Protein AF-0000000080384236 (afdb_homodimer)

pLDDT: mean 93.31, std 6.42, range [56.66, 98.75]

Nearest PDB structures (foldseek):
  3iey-assembly1_A  TM=5.654E-01  e=1.954E+00  Nanoarchaeum equitans
  7zxk-assembly2_C  TM=2.716E-01  e=2.053E+00  Homo sapiens
  7zg0-assembly1_A  TM=2.976E-01  e=4.755E+00  Mus musculus
  3ew3-assembly1_A  TM=1.781E-01  e=9.977E+00  Homo sapiens
  3iey-assembly1_A  TM=5.653E-01  e=2.493E+00  Nanoarchaeum equitans

Secondary structure (DSSP, 8-state):
--TTS-IIIIIIIIIIIHHHHHHHHHHS---SHHHHHHHHHHHHHHHHHHHHHHHHHHHHHHHHHHHHHHHHH-TTTTSTTTS--TT--TT-----HHHHHHHHHHHHHHHHHHHHHHHHHTS---SPPPHHHHHTT--HHHHHHTTSGGGBSTTSSBTTTHHHH--S--S-S-HHHHHHHHHHHHHHHHHHHHHHHTT--TT--TT--SHHHHHHHHHHHHHHHHHHHHHH-HHHHHHHHHTTHHHHHHHHSSHHHHHHHTT-SPEEEE-SHHHHHHHHHHHHHHT--EEEEEESSSEEEEEEEE-/--TTS-IIIIIIIIIIIHHHHHHHHHHS---SHHHHHHHHHHHHHHHHHHHHHHHHHHHHHHHHHHHHHHHHH-TTTTSTTTS--TT--TT-----HHHHHHHHHHHHHHHHHHHHHHHHHTS---SPPPHHHHHTT--HHHHHHTTSGGGBSTTSSBTTTHHHH--S--S-S-HHHHHHHHHHHHHHHHHHHHHHHTT--TT--TT--SHHHHHHHHHHHHHHHHHHHHHH-HHHHHHHHHTTHHHHHHHHSSHHHHHHHTT-SPEEEE-SHHHHHHHHHHHHHHT--EEEEEESSSEEEEEEEE-

Foldseek 3Di:
DCPVDDQPDPPPPPPVHPVQLVVLVQAEDDDDSQLSVLLLVLLLVLLVLCVVLLVLLLVLLLVLVQVLQCVPQNFPCLDPPNAAFDPDDPPDPDDDPLNVVLNVQLVVLQVVLQVVVCVVVVHRDPDGDGRVSSSVSGDLVNSLSVLDCRQDDPPGPPPVRLCSQFVADAPDPDRNVSSVVLSVLSVLSNVLNVCSVVSHRSQDDPPRRYLVSSLVSQVVSLVSSLVSCNRGDPVSNVVCVVVCSSVSSNQSSDPQVSCVSSVNADEAEDDDPVVVVVQLVVCVVVQYWHWYWYADVHIDIDIDGDD/DCPVDDQPDPPPPPPVHPVQLVVLPQAEDDDDSQLSVLLLVLLLLLLVLCVVLLVLLLVLLLVLVQVLQCVPQNFPCLDPPNAAFDPDDPPDPDDDPLNVVLNVQLVVLQVVLQVVVCVVVVHRDPDGDGRVSSSVSGDLVNSLSVLDCRQDDPPGPPPVRLCSQFVADAPDPDRNVSSVVLSVLSVLSNVLNVCSVVSHRSQDDPPRRYLVSSLVSQVVSLVSSLVSCNRGDVVSNVVCVVVCSSVSSNQSSDPQVSCVSSVNADEAEDDDPVVVVVQLVVCVVVQYKHWYWYADVHIDIDIDGDD

Organism: NCBI:txid216142

Structure (mmCIF, N/CA/C/O backbone):
data_AF-0000000080384236-model_v1
#
loop_
_entity.id
_entity.type
_entity.pdbx_description
1 polymer 'CAAX protease'
#
loop_
_atom_site.group_PDB
_atom_site.id
_atom_site.type_symbol
_atom_site.label_atom_id
_atom_site.label_alt_id
_atom_site.label_comp_id
_atom_site.label_asym_id
_atom_site.label_entity_id
_atom_site.label_seq_id
_atom_site.pdbx_PDB_ins_code
_atom_site.Cartn_x
_atom_site.Cartn_y
_atom_site.Cartn_z
_atom_site.occupancy
_atom_site.B_iso_or_equiv
_atom_site.auth_seq_id
_atom_site.auth_comp_id
_atom_site.auth_asym_id
_atom_site.auth_atom_id
_atom_site.pdbx_PDB_model_num
ATOM 1 N N . MET A 1 1 ? 20.719 11.891 11.875 1 56.66 1 MET A N 1
ATOM 2 C CA . MET A 1 1 ? 19.391 12.023 12.461 1 56.66 1 MET A CA 1
ATOM 3 C C . MET A 1 1 ? 18.812 13.414 12.219 1 56.66 1 MET A C 1
ATOM 5 O O . MET A 1 1 ? 19.531 14.414 12.367 1 56.66 1 MET A O 1
ATOM 9 N N . PRO A 1 2 ? 17.594 13.367 11.469 1 61.53 2 PRO A N 1
ATOM 10 C CA . PRO A 1 2 ? 17.203 14.773 11.281 1 61.53 2 PRO A CA 1
ATOM 11 C C . PRO A 1 2 ? 16.953 15.492 12.602 1 61.53 2 PRO A C 1
ATOM 13 O O . PRO A 1 2 ? 15.898 15.328 13.211 1 61.53 2 PRO A O 1
ATOM 16 N N . HIS A 1 3 ? 17.969 15.938 13.25 1 66.19 3 HIS A N 1
ATOM 17 C CA . HIS A 1 3 ? 17.859 16.641 14.523 1 66.19 3 HIS A CA 1
ATOM 18 C C . HIS A 1 3 ? 17.141 17.984 14.352 1 66.19 3 HIS A C 1
ATOM 20 O O . HIS A 1 3 ? 16.781 18.625 15.336 1 66.19 3 HIS A O 1
ATOM 26 N N . THR A 1 4 ? 16.812 18.188 13.18 1 70.25 4 THR A N 1
ATOM 27 C CA . THR A 1 4 ? 16.25 19.516 12.93 1 70.25 4 THR A CA 1
ATOM 28 C C . THR A 1 4 ? 14.727 19.438 12.844 1 70.25 4 THR A C 1
ATOM 30 O O . THR A 1 4 ? 14.062 20.469 12.664 1 70.25 4 THR A O 1
ATOM 33 N N . VAL A 1 5 ? 14.305 18.234 13.109 1 79.88 5 VAL A N 1
ATOM 34 C CA . VAL A 1 5 ? 12.852 18.078 13.078 1 79.88 5 VAL A CA 1
ATOM 35 C C . VAL A 1 5 ? 12.273 18.266 14.477 1 79.88 5 VAL A C 1
ATOM 37 O O . VAL A 1 5 ? 12.844 17.781 15.461 1 79.88 5 VAL A O 1
ATOM 40 N N . GLN A 1 6 ? 11.281 19.016 14.641 1 81.75 6 GLN A N 1
ATOM 41 C CA . GLN A 1 6 ? 10.586 19.156 15.914 1 81.75 6 GLN A CA 1
ATOM 42 C C . GLN A 1 6 ? 9.625 17.984 16.141 1 81.75 6 GLN A C 1
ATOM 44 O O . GLN A 1 6 ? 8.461 18.047 15.727 1 81.75 6 GLN A O 1
ATOM 49 N N . TYR A 1 7 ? 10.094 17.109 16.922 1 85.81 7 TYR A N 1
ATOM 50 C CA . TYR A 1 7 ? 9.352 15.867 17.094 1 85.81 7 TYR A CA 1
ATOM 51 C C . TYR A 1 7 ? 8.172 16.062 18.047 1 85.81 7 TYR A C 1
ATOM 53 O O . TYR A 1 7 ? 7.105 15.469 17.844 1 85.81 7 TYR A O 1
ATOM 61 N N . ARG A 1 8 ? 8.414 16.75 19.094 1 85.25 8 ARG A N 1
ATOM 62 C CA . ARG A 1 8 ? 7.375 17 20.094 1 85.25 8 ARG A CA 1
ATOM 63 C C . ARG A 1 8 ? 7.121 18.484 20.25 1 85.25 8 ARG A C 1
ATOM 65 O O . ARG A 1 8 ? 8.016 19.312 20.016 1 85.25 8 ARG A O 1
ATOM 72 N N . PRO A 1 9 ? 5.953 18.844 20.5 1 82.94 9 PRO A N 1
ATOM 73 C CA . PRO A 1 9 ? 4.801 17.984 20.797 1 82.94 9 PRO A CA 1
ATOM 74 C C . PRO A 1 9 ? 3.951 17.688 19.562 1 82.94 9 PRO A C 1
ATOM 76 O O . PRO A 1 9 ? 3.141 16.75 19.578 1 82.94 9 PRO A O 1
ATOM 79 N N . VAL A 1 10 ? 4.328 18.344 18.547 1 81.81 10 VAL A N 1
ATOM 80 C CA . VAL A 1 10 ? 3.332 18.375 17.484 1 81.81 10 VAL A CA 1
ATOM 81 C C . VAL A 1 10 ? 3.4 17.078 16.672 1 81.81 10 VAL A C 1
ATOM 83 O O . VAL A 1 10 ? 2.41 16.344 16.578 1 81.81 10 VAL A O 1
ATOM 86 N N . LEU A 1 11 ? 4.504 16.656 16.188 1 85.75 11 LEU A N 1
ATOM 87 C CA . LEU A 1 11 ? 4.625 15.555 15.25 1 85.75 11 LEU A CA 1
ATOM 88 C C . LEU A 1 11 ? 4.211 14.242 15.906 1 85.75 11 LEU A C 1
ATOM 90 O O . LEU A 1 11 ? 3.338 13.531 15.398 1 85.75 11 LEU A O 1
ATOM 94 N N . ILE A 1 12 ? 4.723 13.984 17.062 1 86.81 12 ILE A N 1
ATOM 95 C CA . ILE A 1 12 ? 4.516 12.695 17.703 1 86.81 12 ILE A CA 1
ATOM 96 C C . ILE A 1 12 ? 3.172 12.688 18.422 1 86.81 12 ILE A C 1
ATOM 98 O O . ILE A 1 12 ? 2.334 11.812 18.188 1 86.81 12 ILE A O 1
ATOM 102 N N . ASP A 1 13 ? 2.861 13.68 19.141 1 84.75 13 ASP A N 1
ATOM 103 C CA . ASP A 1 13 ? 1.712 13.664 20.047 1 84.75 13 ASP A CA 1
ATOM 104 C C . ASP A 1 13 ? 0.421 13.984 19.297 1 84.75 13 ASP A C 1
ATOM 106 O O . ASP A 1 13 ? -0.603 13.328 19.5 1 84.75 13 ASP A O 1
ATOM 110 N N . ASP A 1 14 ? 0.526 14.852 18.375 1 83.62 14 ASP A N 1
ATOM 111 C CA . ASP A 1 14 ? -0.709 15.289 17.734 1 83.62 14 ASP A CA 1
ATOM 112 C C . ASP A 1 14 ? -0.916 14.57 16.406 1 83.62 14 ASP A C 1
ATOM 114 O O . ASP A 1 14 ? -2.041 14.203 16.062 1 83.62 14 ASP A O 1
ATOM 118 N N . LEU A 1 15 ? 0.179 14.305 15.688 1 85.44 15 LEU A N 1
ATOM 119 C CA . LEU A 1 15 ? -0.014 13.961 14.289 1 85.44 15 LEU A CA 1
ATOM 120 C C . LEU A 1 15 ? 0.195 12.461 14.062 1 85.44 15 LEU A C 1
ATOM 122 O O . LEU A 1 15 ? -0.296 11.906 13.078 1 85.44 15 LEU A O 1
ATOM 126 N N . ILE A 1 16 ? 0.976 11.766 14.789 1 84.38 16 ILE A N 1
ATOM 127 C CA . ILE A 1 16 ? 1.087 10.312 14.727 1 84.38 16 ILE A CA 1
ATOM 128 C C . ILE A 1 16 ? 0.145 9.68 15.742 1 84.38 16 ILE A C 1
ATOM 130 O O . ILE A 1 16 ? -0.536 8.695 15.438 1 84.38 16 ILE A O 1
ATOM 134 N N . SER A 1 17 ? -0.177 10.172 16.859 1 79.31 17 SER A N 1
ATOM 135 C CA . SER A 1 17 ? -0.991 9.82 18.016 1 79.31 17 SER A CA 1
ATOM 136 C C . SER A 1 17 ? -0.173 9.07 19.062 1 79.31 17 SER A C 1
ATOM 138 O O . SER A 1 17 ? 0.648 8.219 18.719 1 79.31 17 SER A O 1
ATOM 140 N N . THR A 1 18 ? -0.46 9.344 20.25 1 76.31 18 THR A N 1
ATOM 141 C CA . THR A 1 18 ? 0.213 8.766 21.406 1 76.31 18 THR A CA 1
ATOM 142 C C . THR A 1 18 ? -0.1 7.273 21.531 1 76.31 18 THR A C 1
ATOM 144 O O . THR A 1 18 ? 0.78 6.473 21.844 1 76.31 18 THR A O 1
ATOM 147 N N . HIS A 1 19 ? -1.249 7.004 21.141 1 76.19 19 HIS A N 1
ATOM 148 C CA . HIS A 1 19 ? -1.656 5.609 21.266 1 76.19 19 HIS A CA 1
ATOM 149 C C . HIS A 1 19 ? -0.92 4.73 20.266 1 76.19 19 HIS A C 1
ATOM 151 O O . HIS A 1 19 ? -0.449 3.645 20.609 1 76.19 19 HIS A O 1
ATOM 157 N N . ARG A 1 20 ? -0.758 5.23 19.125 1 78.25 20 ARG A N 1
ATOM 158 C CA . ARG A 1 20 ? -0.093 4.469 18.078 1 78.25 20 ARG A CA 1
ATOM 159 C C . ARG A 1 20 ? 1.403 4.348 18.344 1 78.25 20 ARG A C 1
ATOM 161 O O . ARG A 1 20 ? 1.974 3.26 18.234 1 78.25 20 ARG A O 1
ATOM 168 N N . ILE A 1 21 ? 1.968 5.41 18.797 1 86.38 21 ILE A N 1
ATOM 169 C CA . ILE A 1 21 ? 3.42 5.449 18.938 1 86.38 21 ILE A CA 1
ATOM 170 C C . ILE A 1 21 ? 3.828 4.746 20.234 1 86.38 21 ILE A C 1
ATOM 172 O O . ILE A 1 21 ? 4.965 4.281 20.359 1 86.38 21 ILE A O 1
ATOM 176 N N . ALA A 1 22 ? 2.885 4.555 21.188 1 86.06 22 ALA A N 1
ATOM 177 C CA . ALA A 1 22 ? 3.174 3.924 22.469 1 86.06 22 ALA A CA 1
ATOM 178 C C . ALA A 1 22 ? 3.549 2.455 22.297 1 86.06 22 ALA A C 1
ATOM 180 O O . ALA A 1 22 ? 4.422 1.938 23 1 86.06 22 ALA A O 1
ATOM 181 N N . SER A 1 23 ? 2.926 1.837 21.344 1 87.94 23 SER A N 1
ATOM 182 C CA . SER A 1 23 ? 3.234 0.43 21.109 1 87.94 23 SER A CA 1
ATOM 183 C C . SER A 1 23 ? 4.66 0.254 20.594 1 87.94 23 SER A C 1
ATOM 185 O O . SER A 1 23 ? 5.32 -0.738 20.922 1 87.94 23 SER A O 1
ATOM 187 N N . TYR A 1 24 ? 5.195 1.195 19.859 1 93.44 24 TYR A N 1
ATOM 188 C CA . TYR A 1 24 ? 6.574 1.139 19.391 1 93.44 24 TYR A CA 1
ATOM 189 C C . TYR A 1 24 ? 7.559 1.25 20.547 1 93.44 24 TYR A C 1
ATOM 191 O O . TYR A 1 24 ? 8.555 0.525 20.594 1 93.44 24 TYR A O 1
ATOM 199 N N . ASN A 1 25 ? 7.18 2.082 21.469 1 90.25 25 ASN A N 1
ATOM 200 C CA . ASN A 1 25 ? 8.039 2.289 22.641 1 90.25 25 ASN A CA 1
ATOM 201 C C . ASN A 1 25 ? 8.172 1.018 23.469 1 90.25 25 ASN A C 1
ATOM 203 O O . ASN A 1 25 ? 9.219 0.77 24.062 1 90.25 25 ASN A O 1
ATOM 207 N N . ARG A 1 26 ? 7.188 0.237 23.469 1 90.75 26 ARG A N 1
ATOM 208 C CA . ARG A 1 26 ? 7.16 -0.966 24.297 1 90.75 26 ARG A CA 1
ATOM 209 C C . ARG A 1 26 ? 7.938 -2.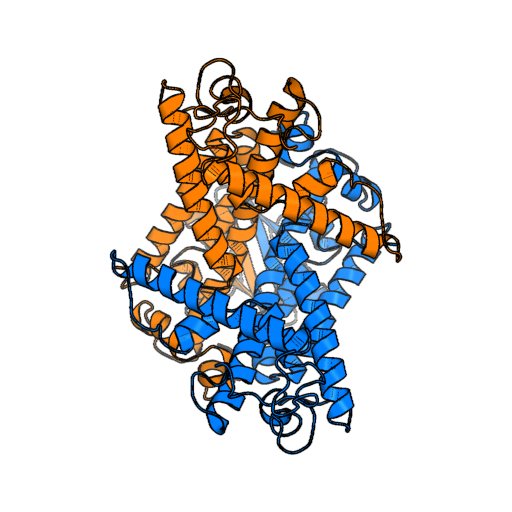1 23.641 1 90.75 26 ARG A C 1
ATOM 211 O O . ARG A 1 26 ? 8.523 -2.939 24.328 1 90.75 26 ARG A O 1
ATOM 218 N N . VAL A 1 27 ? 8.039 -2.125 22.375 1 94.38 27 VAL A N 1
ATOM 219 C CA . VAL A 1 27 ? 8.539 -3.293 21.656 1 94.38 27 VAL A CA 1
ATOM 220 C C . VAL A 1 27 ? 9.945 -3.006 21.125 1 94.38 27 VAL A C 1
ATOM 222 O O . VAL A 1 27 ? 10.781 -3.908 21.047 1 94.38 27 VAL A O 1
ATOM 225 N N . PHE A 1 28 ? 10.195 -1.742 20.766 1 94.81 28 PHE A N 1
ATOM 226 C CA . PHE A 1 28 ? 11.461 -1.395 20.141 1 94.81 28 PHE A CA 1
ATOM 227 C C . PHE A 1 28 ? 12.406 -0.731 21.125 1 94.81 28 PHE A C 1
ATOM 229 O O . PHE A 1 28 ? 11.961 0.005 22.016 1 94.81 28 PHE A O 1
ATOM 236 N N . SER A 1 29 ? 13.641 -1.039 21.094 1 91.75 29 SER A N 1
ATOM 237 C CA . SER A 1 29 ? 14.641 -0.386 21.922 1 91.75 29 SER A CA 1
ATOM 238 C C . SER A 1 29 ? 14.867 1.06 21.484 1 91.75 29 SER A C 1
ATOM 240 O O . SER A 1 29 ? 15.609 1.323 20.531 1 91.75 29 SER A O 1
ATOM 242 N N . ILE A 1 30 ? 14.25 1.96 22.234 1 93.25 30 ILE A N 1
ATOM 243 C CA . ILE A 1 30 ? 14.227 3.363 21.828 1 93.25 30 ILE A CA 1
ATOM 244 C C . ILE A 1 30 ? 14.961 4.207 22.875 1 93.25 30 ILE A C 1
ATOM 246 O O . ILE A 1 30 ? 14.742 4.043 24.078 1 93.25 30 ILE A O 1
ATOM 250 N N . SER A 1 31 ? 15.781 5.094 22.375 1 92.19 31 SER A N 1
ATOM 251 C CA . SER A 1 31 ? 16.516 5.941 23.312 1 92.19 31 SER A CA 1
ATOM 252 C C . SER A 1 31 ? 16.219 7.418 23.078 1 92.19 31 SER A C 1
ATOM 254 O O . SER A 1 31 ? 16.703 8.281 23.812 1 92.19 31 SER A O 1
ATOM 256 N N . SER A 1 32 ? 15.523 7.754 22.047 1 92.69 32 SER A N 1
ATOM 257 C CA . SER A 1 32 ? 15.211 9.141 21.719 1 92.69 32 SER A CA 1
ATOM 258 C C . SER A 1 32 ? 13.953 9.234 20.859 1 92.69 32 SER A C 1
ATOM 260 O O . SER A 1 32 ? 13.484 8.227 20.328 1 92.69 32 SER A O 1
ATOM 262 N N . ASP A 1 33 ? 13.438 10.43 20.75 1 90.31 33 ASP A N 1
ATOM 263 C CA . ASP A 1 33 ? 12.266 10.656 19.906 1 90.31 33 ASP A CA 1
ATOM 264 C C . ASP A 1 33 ? 12.578 10.391 18.438 1 90.31 33 ASP A C 1
ATOM 266 O O . ASP A 1 33 ? 11.727 9.906 17.688 1 90.31 33 ASP A O 1
ATOM 270 N N . SER A 1 34 ? 13.773 10.719 18.047 1 91.88 34 SER A N 1
ATOM 271 C CA . SER A 1 34 ? 14.188 10.453 16.672 1 91.88 34 SER A CA 1
ATOM 272 C C . SER A 1 34 ? 14.18 8.961 16.375 1 91.88 34 SER A C 1
ATOM 274 O O . SER A 1 34 ? 13.734 8.539 15.297 1 91.88 34 SER A O 1
ATOM 276 N N . GLU A 1 35 ? 14.602 8.164 17.328 1 94.44 35 GLU A N 1
ATOM 277 C CA . GLU A 1 35 ? 14.578 6.715 17.156 1 94.44 35 GLU A CA 1
ATOM 278 C C . GLU A 1 35 ? 13.148 6.18 17.141 1 94.44 35 GLU A C 1
ATOM 280 O O . GLU A 1 35 ? 12.836 5.258 16.391 1 94.44 35 GLU A O 1
ATOM 285 N N . LEU A 1 36 ? 12.383 6.793 18 1 94 36 LEU A N 1
ATOM 286 C CA . LEU A 1 36 ? 10.984 6.391 18.062 1 94 36 LEU A CA 1
ATOM 287 C C . LEU A 1 36 ? 10.297 6.629 16.719 1 94 36 LEU A C 1
ATOM 289 O O . LEU A 1 36 ? 9.633 5.73 16.188 1 94 36 LEU A O 1
ATOM 293 N N . VAL A 1 37 ? 10.477 7.797 16.172 1 93.25 37 VAL A N 1
ATOM 294 C CA . VAL A 1 37 ? 9.906 8.125 14.875 1 93.25 37 VAL A CA 1
ATOM 295 C C . VAL A 1 37 ? 10.547 7.254 13.797 1 93.25 37 VAL A C 1
ATOM 297 O O . VAL A 1 37 ? 9.883 6.836 12.852 1 93.25 37 VAL A O 1
ATOM 300 N N . GLY A 1 38 ? 11.828 6.938 13.969 1 94.88 38 GLY A N 1
ATOM 301 C CA . GLY A 1 38 ? 12.5 6.023 13.062 1 94.88 38 GLY A CA 1
ATOM 302 C C . GLY A 1 38 ? 11.844 4.652 13.008 1 94.88 38 GLY A C 1
ATOM 303 O O . GLY A 1 38 ? 11.641 4.105 11.922 1 94.88 38 GLY A O 1
ATOM 304 N N . ALA A 1 39 ? 11.547 4.133 14.18 1 96 39 ALA A N 1
ATOM 305 C CA . ALA A 1 39 ? 10.859 2.844 14.242 1 96 39 ALA A CA 1
ATOM 306 C C . ALA A 1 39 ? 9.492 2.912 13.562 1 96 39 ALA A C 1
ATOM 308 O O . ALA A 1 39 ? 9.094 1.978 12.859 1 96 39 ALA A O 1
ATOM 309 N N . TYR A 1 40 ? 8.859 3.996 13.781 1 95.19 40 TYR A N 1
ATOM 310 C CA . TYR A 1 40 ? 7.566 4.242 13.148 1 95.19 40 TYR A CA 1
ATOM 311 C C . TYR A 1 40 ? 7.703 4.285 11.633 1 95.19 40 TYR A C 1
ATOM 313 O O . TYR A 1 40 ? 6.895 3.695 10.914 1 95.19 40 TYR A O 1
ATOM 321 N N . LEU A 1 41 ? 8.711 4.938 11.133 1 95.44 41 LEU A N 1
ATOM 322 C CA . LEU A 1 41 ? 8.969 5.039 9.703 1 95.44 41 LEU A CA 1
ATOM 323 C C . LEU A 1 41 ? 9.398 3.693 9.133 1 95.44 41 LEU A C 1
ATOM 325 O O . LEU A 1 41 ? 9.086 3.371 7.984 1 95.44 41 LEU A O 1
ATOM 329 N N . TRP A 1 42 ? 10.07 2.932 9.945 1 97.25 42 TRP A N 1
ATOM 330 C CA . TRP A 1 42 ? 10.422 1.581 9.523 1 97.25 42 TRP A CA 1
ATOM 331 C C . TRP A 1 42 ? 9.172 0.762 9.219 1 97.25 42 TRP A C 1
ATOM 333 O O . TRP A 1 42 ? 9.125 0.037 8.219 1 97.25 42 TRP A O 1
ATOM 343 N N . ASN A 1 43 ? 8.203 0.875 10.07 1 97.31 43 ASN A N 1
ATOM 344 C CA . ASN A 1 43 ? 6.961 0.167 9.789 1 97.31 43 ASN A CA 1
ATOM 345 C C . ASN A 1 43 ? 6.367 0.584 8.445 1 97.31 43 ASN A C 1
ATOM 347 O O . ASN A 1 43 ? 5.891 -0.259 7.688 1 97.31 43 ASN A O 1
ATOM 351 N N . SER A 1 44 ? 6.383 1.855 8.227 1 96.81 44 SER A N 1
ATOM 352 C CA . SER A 1 44 ? 5.898 2.354 6.945 1 96.81 44 SER A CA 1
ATOM 353 C C . SER A 1 44 ? 6.688 1.753 5.789 1 96.81 44 SER A C 1
ATOM 355 O O . SER A 1 44 ? 6.113 1.381 4.766 1 96.81 44 SER A O 1
ATOM 357 N N . HIS A 1 45 ? 7.965 1.663 5.949 1 97.62 45 HIS A N 1
ATOM 358 C CA . HIS A 1 45 ? 8.852 1.062 4.961 1 97.62 45 HIS A CA 1
ATOM 359 C C . HIS A 1 45 ? 8.523 -0.413 4.75 1 97.62 45 HIS A C 1
ATOM 361 O O . HIS A 1 45 ? 8.484 -0.887 3.611 1 97.62 45 HIS A O 1
ATOM 367 N N . VAL A 1 46 ? 8.297 -1.062 5.801 1 98.5 46 VAL A N 1
ATOM 368 C CA . VAL A 1 46 ? 7.934 -2.475 5.758 1 98.5 46 VAL A CA 1
ATOM 369 C C . VAL A 1 46 ? 6.629 -2.65 4.984 1 98.5 46 VAL A C 1
ATOM 371 O O . VAL A 1 46 ? 6.539 -3.498 4.094 1 98.5 46 VAL A O 1
ATOM 374 N N . CYS A 1 47 ? 5.664 -1.852 5.316 1 98.44 47 CYS A N 1
ATOM 375 C CA . CYS A 1 47 ? 4.375 -1.93 4.641 1 98.44 47 CYS A CA 1
ATOM 376 C C . CYS A 1 47 ? 4.527 -1.707 3.141 1 98.44 47 CYS A C 1
ATOM 378 O O . CYS A 1 47 ? 3.961 -2.451 2.338 1 98.44 47 CYS A O 1
ATOM 380 N N . ALA A 1 48 ? 5.32 -0.764 2.811 1 98.06 48 ALA A N 1
ATOM 381 C CA . ALA A 1 48 ? 5.59 -0.486 1.401 1 98.06 48 ALA A CA 1
ATOM 382 C C . ALA A 1 48 ? 6.27 -1.673 0.728 1 98.06 48 ALA A C 1
ATOM 384 O O . ALA A 1 48 ? 5.922 -2.039 -0.397 1 98.06 48 ALA A O 1
ATOM 385 N N . ALA A 1 49 ? 7.203 -2.273 1.396 1 98.06 49 ALA A N 1
ATOM 386 C CA . ALA A 1 49 ? 7.984 -3.373 0.834 1 98.06 49 ALA A CA 1
ATOM 387 C C . ALA A 1 49 ? 7.117 -4.613 0.637 1 98.06 49 ALA A C 1
ATOM 389 O O . ALA A 1 49 ? 7.434 -5.473 -0.192 1 98.06 49 ALA A O 1
ATOM 390 N N . LEU A 1 50 ? 6.086 -4.73 1.388 1 98.5 50 LEU A N 1
ATOM 391 C CA . LEU A 1 50 ? 5.215 -5.898 1.318 1 98.5 50 LEU A CA 1
ATOM 392 C C . LEU A 1 50 ? 4.121 -5.703 0.274 1 98.5 50 LEU A C 1
ATOM 394 O O . LEU A 1 50 ? 3.477 -6.664 -0.148 1 98.5 50 LEU A O 1
ATOM 398 N N . TYR A 1 51 ? 3.961 -4.48 -0.204 1 97.81 51 TYR A N 1
ATOM 399 C CA . TYR A 1 51 ? 2.898 -4.102 -1.13 1 97.81 51 TYR A CA 1
ATOM 400 C C . TYR A 1 51 ? 2.965 -4.938 -2.404 1 97.81 51 TYR A C 1
ATOM 402 O O . TYR A 1 51 ? 1.963 -5.52 -2.824 1 97.81 51 TYR A O 1
ATOM 410 N N . PRO A 1 52 ? 4.145 -5.133 -3 1 97.44 52 PRO A N 1
ATOM 411 C CA . PRO A 1 52 ? 4.199 -5.895 -4.246 1 97.44 52 PRO A CA 1
ATOM 412 C C . PRO A 1 52 ? 3.76 -7.348 -4.066 1 97.44 52 PRO A C 1
ATOM 414 O O . PRO A 1 52 ? 3.09 -7.906 -4.938 1 97.44 52 PRO A O 1
ATOM 417 N N . LEU A 1 53 ? 4.109 -7.926 -2.943 1 98.06 53 LEU A N 1
ATOM 418 C CA . LEU A 1 53 ? 3.742 -9.312 -2.695 1 98.06 53 LEU A CA 1
ATOM 419 C C . LEU A 1 53 ? 2.238 -9.453 -2.488 1 98.06 53 LEU A C 1
ATOM 421 O O . LEU A 1 53 ? 1.615 -10.375 -3.02 1 98.06 53 LEU A O 1
ATOM 425 N N . LEU A 1 54 ? 1.741 -8.539 -1.743 1 98.19 54 LEU A N 1
ATOM 426 C CA . LEU A 1 54 ? 0.309 -8.57 -1.468 1 98.19 54 LEU A CA 1
ATOM 427 C C . LEU A 1 54 ? -0.495 -8.336 -2.742 1 98.19 54 LEU A C 1
ATOM 429 O O . LEU A 1 54 ? -1.472 -9.039 -3.004 1 98.19 54 LEU A O 1
ATOM 433 N N . GLY A 1 55 ? -0.064 -7.363 -3.531 1 96.69 55 GLY A N 1
ATOM 434 C CA . GLY A 1 55 ? -0.722 -7.098 -4.801 1 96.69 55 GLY A CA 1
ATOM 435 C C . GLY A 1 55 ? -0.649 -8.266 -5.766 1 96.69 55 GLY A C 1
ATOM 436 O O . GLY A 1 55 ? -1.652 -8.633 -6.379 1 96.69 55 GLY A O 1
ATOM 437 N N . ALA A 1 56 ? 0.513 -8.844 -5.863 1 96.31 56 ALA A N 1
ATOM 438 C CA . ALA A 1 56 ? 0.689 -10.008 -6.73 1 96.31 56 ALA A CA 1
ATOM 439 C C . ALA A 1 56 ? -0.225 -11.148 -6.309 1 96.31 56 ALA A C 1
ATOM 441 O O . ALA A 1 56 ? -0.828 -11.82 -7.152 1 96.31 56 ALA A O 1
ATOM 442 N N . THR A 1 57 ? -0.319 -11.336 -5.02 1 97.56 57 THR A N 1
ATOM 443 C CA . THR A 1 57 ? -1.114 -12.445 -4.5 1 97.56 57 THR A CA 1
ATOM 444 C C . THR A 1 57 ? -2.594 -12.234 -4.805 1 97.56 57 THR A C 1
ATOM 446 O O . THR A 1 57 ? -3.266 -13.148 -5.297 1 97.56 57 THR A O 1
ATOM 449 N N . GLU A 1 58 ? -3.041 -11.039 -4.535 1 96.88 58 GLU A N 1
ATOM 450 C CA . GLU A 1 58 ? -4.453 -10.734 -4.754 1 96.88 58 GLU A CA 1
ATOM 451 C C . GLU A 1 58 ? -4.816 -10.844 -6.23 1 96.88 58 GLU A C 1
ATOM 453 O O . GLU A 1 58 ? -5.793 -11.508 -6.586 1 96.88 58 GLU A O 1
ATOM 458 N N . ILE A 1 59 ? -4.043 -10.305 -7.082 1 96.06 59 ILE A N 1
ATOM 459 C CA . ILE A 1 59 ? -4.309 -10.266 -8.516 1 96.06 59 ILE A CA 1
ATOM 460 C C . ILE A 1 59 ? -4.215 -11.672 -9.094 1 96.06 59 ILE A C 1
ATOM 462 O O . ILE A 1 59 ? -5.062 -12.086 -9.891 1 96.06 59 ILE A O 1
ATOM 466 N N . THR A 1 60 ? -3.189 -12.398 -8.672 1 96.5 60 THR A N 1
ATOM 467 C CA . THR A 1 60 ? -2.982 -13.742 -9.188 1 96.5 60 THR A CA 1
ATOM 468 C C . THR A 1 60 ? -4.141 -14.656 -8.789 1 96.5 60 THR A C 1
ATOM 470 O O . THR A 1 60 ? -4.656 -15.406 -9.617 1 96.5 60 THR A O 1
ATOM 473 N N . LEU A 1 61 ? -4.555 -14.562 -7.52 1 97.81 61 LEU A N 1
ATOM 474 C CA . LEU A 1 61 ? -5.668 -15.383 -7.055 1 97.81 61 LEU A CA 1
ATOM 475 C C . LEU A 1 61 ? -6.945 -15.047 -7.809 1 97.81 61 LEU A C 1
ATOM 477 O O . LEU A 1 61 ? -7.625 -15.938 -8.32 1 97.81 61 LEU A O 1
ATOM 481 N N . ARG A 1 62 ? -7.207 -13.758 -7.883 1 96.88 62 ARG A N 1
ATOM 482 C CA . ARG A 1 62 ? -8.406 -13.266 -8.562 1 96.88 62 ARG A CA 1
ATOM 483 C C . ARG A 1 62 ? -8.461 -13.773 -10 1 96.88 62 ARG A C 1
ATOM 485 O O . ARG A 1 62 ? -9.461 -14.359 -10.414 1 96.88 62 ARG A O 1
ATOM 492 N N . ASN A 1 63 ? -7.391 -13.633 -10.719 1 95.81 63 ASN A N 1
ATOM 493 C CA . ASN A 1 63 ? -7.387 -13.953 -12.141 1 95.81 63 ASN A CA 1
ATOM 494 C C . ASN A 1 63 ? -7.359 -15.461 -12.367 1 95.81 63 ASN A C 1
ATOM 496 O O . ASN A 1 63 ? -7.953 -15.961 -13.328 1 95.81 63 ASN A O 1
ATOM 500 N N . ALA A 1 64 ? -6.633 -16.172 -11.5 1 97 64 ALA A N 1
ATOM 501 C CA . ALA A 1 64 ? -6.613 -17.625 -11.625 1 97 64 ALA A CA 1
ATOM 502 C C . ALA A 1 64 ? -8.016 -18.203 -11.492 1 97 64 ALA A C 1
ATOM 504 O O . ALA A 1 64 ? -8.422 -19.062 -12.281 1 97 64 ALA A O 1
ATOM 505 N N . ILE A 1 65 ? -8.781 -17.719 -10.516 1 97.81 65 ILE A N 1
ATOM 506 C CA . ILE A 1 65 ? -10.133 -18.219 -10.281 1 97.81 65 ILE A CA 1
ATOM 507 C C . ILE A 1 65 ? -11.055 -17.766 -11.414 1 97.81 65 ILE A C 1
ATOM 509 O O . ILE A 1 65 ? -11.82 -18.562 -11.953 1 97.81 65 ILE A O 1
ATOM 513 N N . ASP A 1 66 ? -10.93 -16.531 -11.797 1 96.88 66 ASP A N 1
ATOM 514 C CA . ASP A 1 66 ? -11.789 -15.984 -12.844 1 96.88 66 ASP A CA 1
ATOM 515 C C . ASP A 1 66 ? -11.57 -16.719 -14.164 1 96.88 66 ASP A C 1
ATOM 517 O O . ASP A 1 66 ? -12.523 -17.047 -14.867 1 96.88 66 ASP A O 1
ATOM 521 N N . VAL A 1 67 ? -10.328 -16.938 -14.531 1 95.44 67 VAL A N 1
ATOM 522 C 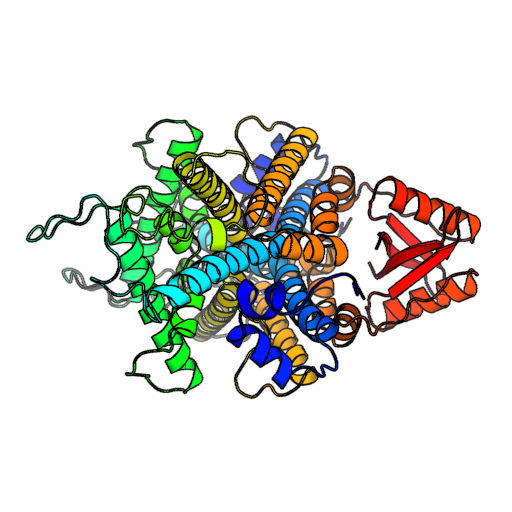CA . VAL A 1 67 ? -10 -17.625 -15.773 1 95.44 67 VAL A CA 1
ATOM 523 C C . VAL A 1 67 ? -10.594 -19.031 -15.766 1 95.44 67 VAL A C 1
ATOM 525 O O . VAL A 1 67 ? -11.242 -19.438 -16.719 1 95.44 67 VAL A O 1
ATOM 528 N N . ALA A 1 68 ? -10.398 -19.75 -14.68 1 97.06 68 ALA A N 1
ATOM 529 C CA . ALA A 1 68 ? -10.883 -21.125 -14.57 1 97.06 68 ALA A CA 1
ATOM 530 C C . ALA A 1 68 ? -12.398 -21.188 -14.672 1 97.06 68 ALA A C 1
ATOM 532 O O . ALA A 1 68 ? -12.953 -22.016 -15.398 1 97.06 68 ALA A O 1
ATOM 533 N N . LEU A 1 69 ? -13.078 -20.297 -13.992 1 97.62 69 LEU A N 1
ATOM 534 C CA . LEU A 1 69 ? -14.539 -20.344 -13.953 1 97.62 69 LEU A CA 1
ATOM 535 C C . LEU A 1 69 ? -15.133 -19.812 -15.242 1 97.62 69 LEU A C 1
ATOM 537 O O . LEU A 1 69 ? -16.172 -20.281 -15.703 1 97.62 69 LEU A O 1
ATOM 541 N N . THR A 1 70 ? -14.477 -18.812 -15.82 1 96.56 70 THR A N 1
ATOM 542 C CA . THR A 1 70 ? -14.938 -18.281 -17.109 1 96.56 70 THR A CA 1
ATOM 543 C C . THR A 1 70 ? -14.852 -19.359 -18.188 1 96.56 70 THR A C 1
ATOM 545 O O . THR A 1 70 ? -15.734 -19.453 -19.047 1 96.56 70 THR A O 1
ATOM 548 N N . ALA A 1 71 ? -13.844 -20.125 -18.203 1 95.94 71 ALA A N 1
ATOM 549 C CA . ALA A 1 71 ? -13.648 -21.172 -19.203 1 95.94 71 ALA A CA 1
ATOM 550 C C . ALA A 1 71 ? -14.773 -22.203 -19.141 1 95.94 71 ALA A C 1
ATOM 552 O O . ALA A 1 71 ? -15.156 -22.781 -20.172 1 95.94 71 ALA A O 1
ATOM 553 N N . ASP A 1 72 ? -15.297 -22.406 -18.047 1 96.25 72 ASP A N 1
ATOM 554 C CA . ASP A 1 72 ? -16.297 -23.453 -17.844 1 96.25 72 ASP A CA 1
ATOM 555 C C . ASP A 1 72 ? -17.703 -22.875 -17.844 1 96.25 72 ASP A C 1
ATOM 557 O O . ASP A 1 72 ? -18.609 -23.422 -18.484 1 96.25 72 ASP A O 1
ATOM 561 N N . LEU A 1 73 ? -17.906 -21.75 -17.141 1 96.19 73 LEU A N 1
ATOM 562 C CA . LEU A 1 73 ? -19.25 -21.234 -16.891 1 96.19 73 LEU A CA 1
ATOM 563 C C . LEU A 1 73 ? -19.516 -20 -17.75 1 96.19 73 LEU A C 1
ATOM 565 O O . LEU A 1 73 ? -20.656 -19.531 -17.828 1 96.19 73 LEU A O 1
ATOM 569 N N . GLY A 1 74 ? -18.453 -19.469 -18.375 1 96.12 74 GLY A N 1
ATOM 570 C CA . GLY A 1 74 ? -18.609 -18.281 -19.188 1 96.12 74 GLY A CA 1
ATOM 571 C C . GLY A 1 74 ? -18.438 -17 -18.406 1 96.12 74 GLY A C 1
ATOM 572 O O . GLY A 1 74 ? -18.312 -17.016 -17.188 1 96.12 74 GLY A O 1
ATOM 573 N N . LYS A 1 75 ? -18.375 -15.875 -19.125 1 94.94 75 LYS A N 1
ATOM 574 C CA . LYS A 1 75 ? -18.312 -14.562 -18.484 1 94.94 75 LYS A CA 1
ATOM 575 C C . LYS A 1 75 ? -19.516 -14.344 -17.594 1 94.94 75 LYS A C 1
ATOM 577 O O . LYS A 1 75 ? -20.594 -14.914 -17.812 1 94.94 75 LYS A O 1
ATOM 582 N N . PHE A 1 76 ? -19.359 -13.523 -16.594 1 96.06 76 PHE A N 1
ATOM 583 C CA . PHE A 1 76 ? -20.391 -13.188 -15.617 1 96.06 76 PHE A CA 1
ATOM 584 C C . PHE A 1 76 ? -20.859 -14.438 -14.875 1 96.06 76 PHE A C 1
ATOM 586 O O . PHE A 1 76 ? -22.031 -14.57 -14.547 1 96.06 76 PHE A O 1
ATOM 593 N N . TRP A 1 77 ? -19.922 -15.367 -14.688 1 96.94 77 TRP A N 1
ATOM 594 C CA . TRP A 1 77 ? -20.219 -16.609 -13.977 1 96.94 77 TRP A CA 1
ATOM 595 C C . TRP A 1 77 ? -20.766 -16.328 -12.586 1 96.94 77 TRP A C 1
ATOM 597 O O . TRP A 1 77 ? -21.375 -17.203 -11.961 1 96.94 77 TRP A O 1
ATOM 607 N N . TRP A 1 78 ? -20.656 -15.164 -12.039 1 94.75 78 TRP A N 1
ATOM 608 C CA . TRP A 1 78 ? -21.016 -14.789 -10.672 1 94.75 78 TRP A CA 1
ATOM 609 C C . TRP A 1 78 ? -22.438 -14.242 -10.617 1 94.75 78 TRP A C 1
ATOM 611 O O . TRP A 1 78 ? -22.922 -13.844 -9.555 1 94.75 78 TRP A O 1
ATOM 621 N N . ARG A 1 79 ? -23.047 -14.18 -11.734 1 91.38 79 ARG A N 1
ATOM 622 C CA . ARG A 1 79 ? -24.422 -13.688 -11.766 1 91.38 79 ARG A CA 1
ATOM 623 C C . ARG A 1 79 ? -25.344 -14.578 -10.938 1 91.38 79 ARG A C 1
ATOM 625 O O . ARG A 1 79 ? -25.141 -15.789 -10.852 1 91.38 79 ARG A O 1
ATOM 632 N N . LYS A 1 80 ? -26.328 -13.93 -10.414 1 83.56 80 LYS A N 1
ATOM 633 C CA . LYS A 1 80 ? -27.297 -14.648 -9.586 1 83.56 80 LYS A CA 1
ATOM 634 C C . LYS A 1 80 ? -27.875 -15.844 -10.336 1 83.56 80 LYS A C 1
ATOM 636 O O . LYS A 1 80 ? -28.266 -15.719 -11.5 1 83.56 80 LYS A O 1
ATOM 641 N N . GLY A 1 81 ? -27.859 -17 -9.703 1 81.69 81 GLY A N 1
ATOM 642 C CA . GLY A 1 81 ? -28.484 -18.203 -10.266 1 81.69 81 GLY A CA 1
ATOM 643 C C . GLY A 1 81 ? -27.5 -19.078 -11.023 1 81.69 81 GLY A C 1
ATOM 644 O O . GLY A 1 81 ? -27.828 -20.219 -11.367 1 81.69 81 GLY A O 1
ATOM 645 N N . THR A 1 82 ? -26.359 -18.578 -11.297 1 87.81 82 THR A N 1
ATOM 646 C CA . THR A 1 82 ? -25.391 -19.359 -12.078 1 87.81 82 THR A CA 1
ATOM 647 C C . THR A 1 82 ? -24.625 -20.328 -11.195 1 87.81 82 THR A C 1
ATOM 649 O O . THR A 1 82 ? -24.5 -21.5 -11.516 1 87.81 82 THR A O 1
ATOM 652 N N . LEU A 1 83 ? -24.188 -19.828 -10.039 1 91.5 83 LEU A N 1
ATOM 653 C CA . LEU A 1 83 ? -23.406 -20.672 -9.133 1 91.5 83 LEU A CA 1
ATOM 654 C C . LEU A 1 83 ? -24.328 -21.5 -8.234 1 91.5 83 LEU A C 1
ATOM 656 O O . LEU A 1 83 ? -25.172 -20.938 -7.523 1 91.5 83 LEU A O 1
ATOM 660 N N . LYS A 1 84 ? -24.188 -22.75 -8.414 1 91.44 84 LYS A N 1
ATOM 661 C CA . LYS A 1 84 ? -24.891 -23.641 -7.496 1 91.44 84 LYS A CA 1
ATOM 662 C C . LYS A 1 84 ? -24.094 -23.844 -6.211 1 91.44 84 LYS A C 1
ATOM 664 O O . LYS A 1 84 ? -22.875 -23.641 -6.184 1 91.44 84 LYS A O 1
ATOM 669 N N . PHE A 1 85 ? -24.781 -24.125 -5.145 1 93.75 85 PHE A N 1
ATOM 670 C CA . PHE A 1 85 ? -24.125 -24.359 -3.863 1 93.75 85 PHE A CA 1
ATOM 671 C C . PHE A 1 85 ? -24.781 -25.516 -3.127 1 93.75 85 PHE A C 1
ATOM 673 O O . PHE A 1 85 ? -25.906 -25.922 -3.461 1 93.75 85 PHE A O 1
ATOM 680 N N . LYS A 1 86 ? -24.141 -26.062 -2.229 1 92.94 86 LYS A N 1
ATOM 681 C CA . LYS A 1 86 ? -24.453 -27.344 -1.596 1 92.94 86 LYS A CA 1
ATOM 682 C C . LYS A 1 86 ? -25.812 -27.297 -0.932 1 92.94 86 LYS A C 1
ATOM 684 O O . LYS A 1 86 ? -26.609 -28.234 -1.092 1 92.94 86 LYS A O 1
ATOM 689 N N . SER A 1 87 ? -26.141 -26.203 -0.221 1 90.88 87 SER A N 1
ATOM 690 C CA . SER A 1 87 ? -27.375 -26.125 0.552 1 90.88 87 SER A CA 1
ATOM 691 C C . SER A 1 87 ? -28.531 -25.594 -0.292 1 90.88 87 SER A C 1
ATOM 693 O O . SER A 1 87 ? -29.594 -25.266 0.237 1 90.88 87 SER A O 1
ATOM 695 N N . TYR A 1 88 ? -28.203 -25.547 -1.585 1 86.31 88 TYR A N 1
ATOM 696 C CA . TYR A 1 88 ? -29.25 -25.031 -2.465 1 86.31 88 TYR A CA 1
ATOM 697 C C . TYR A 1 88 ? -30.469 -25.938 -2.471 1 86.31 88 TYR A C 1
ATOM 699 O O . TYR A 1 88 ? -30.344 -27.156 -2.66 1 86.31 88 TYR A O 1
ATOM 707 N N . THR A 1 89 ? -31.562 -25.453 -2.102 1 81.94 89 THR A N 1
ATOM 708 C CA . THR A 1 89 ? -32.844 -26.141 -2.207 1 81.94 89 THR A CA 1
ATOM 709 C C . THR A 1 89 ? -33.812 -25.359 -3.082 1 81.94 89 THR A C 1
ATOM 711 O O . THR A 1 89 ? -34.062 -24.172 -2.826 1 81.94 89 THR A O 1
ATOM 714 N N . PRO A 1 90 ? -34.25 -26.109 -4.168 1 76.88 90 PRO A N 1
ATOM 715 C CA . PRO A 1 90 ? -35.219 -25.406 -5.004 1 76.88 90 PRO A CA 1
ATOM 716 C C . PRO A 1 90 ? -36.375 -24.828 -4.191 1 76.88 90 PRO A C 1
ATOM 718 O O . PRO A 1 90 ? -36.875 -25.484 -3.275 1 76.88 90 PRO A O 1
ATOM 721 N N . GLY A 1 91 ? -36.719 -23.609 -4.371 1 69.88 91 GLY A N 1
ATOM 722 C CA . GLY A 1 91 ? -37.875 -23 -3.719 1 69.88 91 GLY A CA 1
ATOM 723 C C . GLY A 1 91 ? -37.5 -22.219 -2.463 1 69.88 91 GLY A C 1
ATOM 724 O O . GLY A 1 91 ? -38.344 -21.516 -1.894 1 69.88 91 GLY A O 1
ATOM 725 N N . THR A 1 92 ? -36.312 -22.531 -1.892 1 66.69 92 THR A N 1
ATOM 726 C CA . THR A 1 92 ? -35.938 -21.797 -0.684 1 66.69 92 THR A CA 1
ATOM 727 C C . THR A 1 92 ? -35.125 -20.547 -1.033 1 66.69 92 THR A C 1
ATOM 729 O O . THR A 1 92 ? -34.281 -20.578 -1.929 1 66.69 92 THR A O 1
ATOM 732 N N . SER A 1 93 ? -35.656 -19.422 -0.533 1 66.75 93 SER A N 1
ATOM 733 C CA . SER A 1 93 ? -35.062 -18.109 -0.836 1 66.75 93 SER A CA 1
ATOM 734 C C . SER A 1 93 ? -33.906 -17.797 0.106 1 66.75 93 SER A C 1
ATOM 736 O O . SER A 1 93 ? -33.188 -16.828 -0.107 1 66.75 93 SER A O 1
ATOM 738 N N . LYS A 1 94 ? -33.656 -18.641 1.069 1 80.31 94 LYS A N 1
ATOM 739 C CA . LYS A 1 94 ? -32.656 -18.188 2.027 1 80.31 94 LYS A CA 1
ATOM 740 C C . LYS A 1 94 ? -31.25 -18.703 1.652 1 80.31 94 LYS A C 1
ATOM 742 O O . LYS A 1 94 ? -31.016 -19.906 1.611 1 80.31 94 LYS A O 1
ATOM 747 N N . GLU A 1 95 ? -30.391 -17.953 1.191 1 88 95 GLU A N 1
ATOM 748 C CA . GLU A 1 95 ? -29.016 -18.25 0.844 1 88 95 GLU A CA 1
ATOM 749 C C . GLU A 1 95 ? -28.109 -18.203 2.072 1 88 95 GLU A C 1
ATOM 751 O O . GLU A 1 95 ? -28.266 -17.312 2.92 1 88 95 GLU A O 1
ATOM 756 N N . PRO A 1 96 ? -27.297 -19.219 2.229 1 91.5 96 PRO A N 1
ATOM 757 C CA . PRO A 1 96 ? -26.328 -19.125 3.324 1 91.5 96 PRO A CA 1
ATOM 758 C C . PRO A 1 96 ? -25.422 -17.891 3.199 1 91.5 96 PRO A C 1
ATOM 760 O O . PRO A 1 96 ? -25.312 -17.312 2.115 1 91.5 96 PRO A O 1
ATOM 763 N N . TYR A 1 97 ? -24.797 -17.516 4.258 1 92.94 97 TYR A N 1
ATOM 764 C CA . TYR A 1 97 ? -24.062 -16.266 4.375 1 92.94 97 TYR A CA 1
ATOM 765 C C . TYR A 1 97 ? -22.969 -16.172 3.322 1 92.94 97 TYR A C 1
ATOM 767 O O . TYR A 1 97 ? -22.859 -15.164 2.613 1 92.94 97 TYR A O 1
ATOM 775 N N . PRO A 1 98 ? -22.172 -17.203 3.137 1 92.75 98 PRO A N 1
ATOM 776 C CA . PRO A 1 98 ? -21.094 -17.078 2.156 1 92.75 98 PRO A CA 1
ATOM 777 C C . PRO A 1 98 ? -21.609 -16.812 0.741 1 92.75 98 PRO A C 1
ATOM 779 O O . PRO A 1 98 ? -20.984 -16.078 -0.02 1 92.75 98 PRO A O 1
ATOM 782 N N . VAL A 1 99 ? -22.75 -17.344 0.438 1 93.56 99 VAL A N 1
ATOM 783 C CA . VAL A 1 99 ? -23.328 -17.219 -0.895 1 93.56 99 VAL A CA 1
ATOM 784 C C . VAL A 1 99 ? -23.875 -15.797 -1.076 1 93.56 99 VAL A C 1
ATOM 786 O O . VAL A 1 99 ? -23.594 -15.141 -2.078 1 93.56 99 VAL A O 1
ATOM 789 N N . SER A 1 100 ? -24.641 -15.359 -0.06 1 93.31 100 SER A N 1
ATOM 790 C CA . SER A 1 100 ? -25.203 -14.016 -0.146 1 93.31 100 SER A CA 1
ATOM 791 C C . SER A 1 100 ? -24.109 -12.953 -0.116 1 93.31 100 SER A C 1
ATOM 793 O O . SER A 1 100 ? -24.219 -11.922 -0.785 1 93.31 100 SER A O 1
ATOM 795 N N . HIS A 1 101 ? -23.062 -13.227 0.596 1 94.19 101 HIS A N 1
ATOM 796 C CA . HIS A 1 101 ? -21.969 -12.273 0.682 1 94.19 101 HIS A CA 1
ATOM 797 C C . HIS A 1 101 ? -21.203 -12.188 -0.639 1 94.19 101 HIS A C 1
ATOM 799 O O . HIS A 1 101 ? -20.844 -11.094 -1.08 1 94.19 101 HIS A O 1
ATOM 805 N N . LEU A 1 102 ? -20.969 -13.273 -1.236 1 95.81 102 LEU A N 1
ATOM 806 C CA . LEU A 1 102 ? -20.297 -13.289 -2.537 1 95.81 102 LEU A CA 1
ATOM 807 C C . LEU A 1 102 ? -21.109 -12.516 -3.57 1 95.81 102 LEU A C 1
ATOM 809 O O . LEU A 1 102 ? -20.562 -11.703 -4.312 1 95.81 102 LEU A O 1
ATOM 813 N N . ALA A 1 103 ? -22.391 -12.758 -3.564 1 94.31 103 ALA A N 1
ATOM 814 C CA . ALA A 1 103 ? -23.297 -12.047 -4.477 1 94.31 103 ALA A CA 1
ATOM 815 C C . ALA A 1 103 ? -23.266 -10.547 -4.211 1 94.31 103 ALA A C 1
ATOM 817 O O . ALA A 1 103 ? -23.25 -9.742 -5.145 1 94.31 103 ALA A O 1
ATOM 818 N N . GLY A 1 104 ? -23.266 -10.258 -2.963 1 95.25 104 GLY A N 1
ATOM 819 C CA . GLY A 1 104 ? -23.188 -8.859 -2.58 1 95.25 104 GLY A CA 1
ATOM 820 C C . GLY A 1 104 ? -21.891 -8.195 -3.025 1 95.25 104 GLY A C 1
ATOM 821 O O . GLY A 1 104 ? -21.906 -7.043 -3.457 1 95.25 104 GLY A O 1
ATOM 822 N N . ASN A 1 105 ? -20.797 -8.883 -2.926 1 96.31 105 ASN A N 1
ATOM 823 C CA . ASN A 1 105 ? -19.516 -8.367 -3.367 1 96.31 105 ASN A CA 1
ATOM 824 C C . ASN A 1 105 ? -19.516 -8.047 -4.859 1 96.31 105 ASN A C 1
ATOM 826 O O . ASN A 1 105 ? -19.031 -6.992 -5.277 1 96.31 105 ASN A O 1
ATOM 830 N N . PHE A 1 106 ? -20.078 -8.883 -5.645 1 96.75 106 PHE A N 1
ATOM 831 C CA . PHE A 1 106 ? -20.109 -8.656 -7.086 1 96.75 106 PHE A CA 1
ATOM 832 C C . PHE A 1 106 ? -21.078 -7.535 -7.441 1 96.75 106 PHE A C 1
ATOM 834 O O . PHE A 1 106 ? -20.828 -6.781 -8.391 1 96.75 106 PHE A O 1
ATOM 841 N N . ALA A 1 107 ? -22.172 -7.48 -6.664 1 95.56 107 ALA A N 1
ATOM 842 C CA . ALA A 1 107 ? -23.078 -6.355 -6.871 1 95.56 107 ALA A CA 1
ATOM 843 C C . ALA A 1 107 ? -22.359 -5.027 -6.617 1 95.56 107 ALA A C 1
ATOM 845 O O . ALA A 1 107 ? -22.516 -4.078 -7.391 1 95.56 107 ALA A O 1
ATOM 846 N N . SER A 1 108 ? -21.625 -5.039 -5.566 1 95.12 108 SER A N 1
ATOM 847 C CA . SER A 1 108 ? -20.844 -3.848 -5.246 1 95.12 108 SER A CA 1
ATOM 848 C C . SER A 1 108 ? -19.812 -3.561 -6.328 1 95.12 108 SER A C 1
ATOM 850 O O . SER A 1 108 ? -19.609 -2.408 -6.719 1 95.12 108 SER A O 1
ATOM 852 N N . ALA A 1 109 ? -19.156 -4.539 -6.801 1 95.69 109 ALA A N 1
ATOM 853 C CA . ALA A 1 109 ? -18.156 -4.398 -7.855 1 95.69 109 ALA A CA 1
ATOM 854 C C . ALA A 1 109 ? -18.797 -3.887 -9.148 1 95.69 109 ALA A C 1
ATOM 856 O O . ALA A 1 109 ? -18.188 -3.084 -9.867 1 95.69 109 ALA A O 1
ATOM 857 N N . TYR A 1 110 ? -19.984 -4.375 -9.414 1 95.38 110 TYR A N 1
ATOM 858 C CA . TYR A 1 110 ? -20.734 -3.912 -10.578 1 95.38 110 TYR A CA 1
ATOM 859 C C . TYR A 1 110 ? -20.984 -2.412 -10.508 1 95.38 110 TYR A C 1
ATOM 861 O O . TYR A 1 110 ? -20.688 -1.681 -11.461 1 95.38 110 TYR A O 1
ATOM 869 N N . ASN A 1 111 ? -21.438 -2.008 -9.375 1 94.38 111 ASN A N 1
ATOM 870 C CA . ASN A 1 111 ? -21.703 -0.588 -9.172 1 94.38 111 ASN A CA 1
ATOM 871 C C . ASN A 1 111 ? -20.438 0.242 -9.266 1 94.38 111 ASN A C 1
ATOM 873 O O . ASN A 1 111 ? -20.438 1.33 -9.836 1 94.38 111 ASN A O 1
ATOM 877 N N . ALA A 1 112 ? -19.391 -0.261 -8.703 1 92.31 112 ALA A N 1
ATOM 878 C CA . ALA A 1 112 ? -18.109 0.434 -8.75 1 92.31 112 ALA A CA 1
ATOM 879 C C . ALA A 1 112 ? -17.594 0.56 -10.18 1 92.31 112 ALA A C 1
ATOM 881 O O . ALA A 1 112 ? -17.094 1.611 -10.578 1 92.31 112 ALA A O 1
ATOM 882 N N . ALA A 1 113 ? -17.75 -0.463 -10.891 1 93.06 113 ALA A N 1
ATOM 883 C CA . ALA A 1 113 ? -17.344 -0.449 -12.289 1 93.06 113 ALA A CA 1
ATOM 884 C C . ALA A 1 113 ? -18.172 0.562 -13.086 1 93.06 113 ALA A C 1
ATOM 886 O O . ALA A 1 113 ? -17.641 1.251 -13.961 1 93.06 113 ALA A O 1
ATOM 887 N N . GLN A 1 114 ? -19.438 0.653 -12.773 1 93.88 114 GLN A N 1
ATOM 888 C CA . GLN A 1 114 ? -20.297 1.621 -13.438 1 93.88 114 GLN A CA 1
ATOM 889 C C . GLN A 1 114 ? -19.859 3.051 -13.133 1 93.88 114 GLN A C 1
ATOM 891 O O . GLN A 1 114 ? -19.828 3.896 -14.031 1 93.88 114 GLN A O 1
ATOM 896 N N . ARG A 1 115 ? -19.531 3.26 -11.93 1 88.75 115 ARG A N 1
ATOM 897 C CA . ARG A 1 115 ? -19.094 4.582 -11.508 1 88.75 115 ARG A CA 1
ATOM 898 C C . ARG A 1 115 ? -17.766 4.957 -12.18 1 88.75 115 ARG A C 1
ATOM 900 O O . ARG A 1 115 ? -17.609 6.09 -12.641 1 88.75 115 ARG A O 1
ATOM 907 N N . GLU A 1 116 ? -16.891 4 -12.195 1 86.5 116 GLU A N 1
ATOM 908 C CA . GLU A 1 116 ? -15.594 4.246 -12.82 1 86.5 116 GLU A CA 1
ATOM 909 C C . GLU A 1 116 ? -15.742 4.543 -14.305 1 86.5 116 GLU A C 1
ATOM 911 O O . GLU A 1 116 ? -15.086 5.441 -14.836 1 86.5 116 GLU A O 1
ATOM 916 N N . ARG A 1 117 ? -16.547 3.803 -14.906 1 87.56 117 ARG A N 1
ATOM 917 C CA . ARG A 1 117 ? -16.797 4.035 -16.328 1 87.56 117 ARG A CA 1
ATOM 918 C C . ARG A 1 117 ? -17.438 5.398 -16.547 1 87.56 117 ARG A C 1
ATOM 920 O O . ARG A 1 117 ? -17.094 6.105 -17.5 1 87.56 117 ARG A O 1
ATOM 927 N N . SER A 1 118 ? -18.375 5.754 -15.742 1 89.56 118 SER A N 1
ATOM 928 C CA . SER A 1 118 ? -19.016 7.059 -15.836 1 89.56 118 SER A CA 1
ATOM 929 C C . SER A 1 118 ? -18.016 8.195 -15.68 1 89.56 118 SER A C 1
ATOM 931 O O . SER A 1 118 ? -18.062 9.18 -16.422 1 89.56 118 SER A O 1
ATOM 933 N N . ARG A 1 119 ? -17.156 8.016 -14.82 1 81 119 ARG A N 1
ATOM 934 C CA . ARG A 1 119 ? -16.109 9.016 -14.594 1 81 119 ARG A CA 1
ATOM 935 C C . ARG A 1 119 ? -15.211 9.148 -15.82 1 81 119 ARG A C 1
ATOM 937 O O . ARG A 1 119 ? -14.883 10.266 -16.234 1 81 119 ARG A O 1
ATOM 944 N N . ARG A 1 120 ? -14.914 8.125 -16.469 1 78.88 120 ARG A N 1
ATOM 945 C CA . ARG A 1 120 ? -14.016 8.094 -17.625 1 78.88 120 ARG A CA 1
ATOM 946 C C . ARG A 1 120 ? -14.648 8.773 -18.828 1 78.88 120 ARG A C 1
ATOM 948 O O . ARG A 1 120 ? -13.969 9.477 -19.578 1 78.88 120 ARG A O 1
ATOM 955 N N . ILE A 1 121 ? -15.938 8.523 -18.906 1 84.88 121 ILE A N 1
ATOM 956 C CA . ILE A 1 121 ? -16.594 9.031 -20.109 1 84.88 121 ILE A CA 1
ATOM 957 C C . ILE A 1 121 ? -17.172 10.414 -19.828 1 84.88 121 ILE A C 1
ATOM 959 O O . ILE A 1 121 ? -17.609 11.117 -20.75 1 84.88 121 ILE A O 1
ATOM 963 N N . GLY A 1 122 ? -17.234 10.883 -18.562 1 81.88 122 GLY A N 1
ATOM 964 C CA . GLY A 1 122 ? -17.672 12.211 -18.188 1 81.88 122 GLY A CA 1
ATOM 965 C C . GLY A 1 122 ? -19.188 12.336 -18.141 1 81.88 122 GLY A C 1
ATOM 966 O O . GLY A 1 122 ? -19.719 13.453 -18.156 1 81.88 122 GLY A O 1
ATOM 967 N N . LYS A 1 123 ? -19.875 11.219 -18.328 1 88.38 123 LYS A N 1
ATOM 968 C CA . LYS A 1 123 ? -21.328 11.164 -18.219 1 88.38 123 LYS A CA 1
ATOM 969 C C . LYS A 1 123 ? -21.781 9.859 -17.562 1 88.38 123 LYS A C 1
ATOM 971 O O . LYS A 1 123 ? -21 8.922 -17.422 1 88.38 123 LYS A O 1
ATOM 976 N N . THR A 1 124 ? -22.938 9.852 -17.125 1 88.69 124 THR A N 1
ATOM 977 C CA . THR A 1 124 ? -23.469 8.672 -16.438 1 88.69 124 THR A CA 1
ATOM 978 C C . THR A 1 124 ? -23.547 7.488 -17.406 1 88.69 124 THR A C 1
ATOM 980 O O . THR A 1 124 ? -24.234 7.57 -18.438 1 88.69 124 THR A O 1
ATOM 983 N N . PHE A 1 125 ? -22.844 6.445 -17.156 1 88.12 125 PHE A N 1
ATOM 984 C CA . PHE A 1 125 ? -22.906 5.207 -17.922 1 88.12 125 PHE A CA 1
ATOM 985 C C . PHE A 1 125 ? -24.031 4.312 -17.422 1 88.12 125 PHE A C 1
ATOM 987 O O . PHE A 1 125 ? -24.016 3.879 -16.266 1 88.12 125 PHE A O 1
ATOM 994 N N . LYS A 1 126 ? -25.016 4.07 -18.234 1 86.12 126 LYS A N 1
ATOM 995 C CA . LYS A 1 126 ? -26.188 3.295 -17.828 1 86.12 126 LYS A CA 1
ATOM 996 C C . LYS A 1 126 ? -26.078 1.846 -18.297 1 86.12 126 LYS A C 1
ATOM 998 O O . LYS A 1 126 ? -26.891 1 -17.922 1 86.12 126 LYS A O 1
ATOM 1003 N N . GLY A 1 127 ? -25.094 1.475 -19.016 1 88.12 127 GLY A N 1
ATOM 1004 C CA . GLY A 1 127 ? -24.953 0.118 -19.516 1 88.12 127 GLY A CA 1
ATOM 1005 C C . GLY A 1 127 ? -24.203 -0.79 -18.562 1 88.12 127 GLY A C 1
ATOM 1006 O O . GLY A 1 127 ? -23.797 -0.362 -17.484 1 88.12 127 GLY A O 1
ATOM 1007 N N . ALA A 1 128 ? -24.203 -2.078 -18.922 1 90.12 128 ALA A N 1
ATOM 1008 C CA . ALA A 1 128 ? -23.453 -3.047 -18.125 1 90.12 128 ALA A CA 1
ATOM 1009 C C . ALA A 1 128 ? -21.953 -2.957 -18.422 1 90.12 128 ALA A C 1
ATOM 1011 O O . ALA A 1 128 ? -21.531 -3.008 -19.578 1 90.12 128 ALA A O 1
ATOM 1012 N N . PRO A 1 129 ? -21.141 -2.744 -17.312 1 92.94 129 PRO A N 1
ATOM 1013 C CA . PRO A 1 129 ? -19.688 -2.799 -17.531 1 92.94 129 PRO A CA 1
ATOM 1014 C C . PRO A 1 129 ? -19.219 -4.16 -18.047 1 92.94 129 PRO A C 1
ATOM 1016 O O . PRO A 1 129 ? -19.938 -5.156 -17.906 1 92.94 129 PRO A O 1
ATOM 1019 N N . ASP A 1 130 ? -18.047 -4.141 -18.656 1 92.19 130 ASP A N 1
ATOM 1020 C CA . ASP A 1 130 ? -17.469 -5.395 -19.125 1 92.19 130 ASP A CA 1
ATOM 1021 C C . ASP A 1 130 ? -17.078 -6.289 -17.953 1 92.19 130 ASP A C 1
ATOM 1023 O O . ASP A 1 130 ? -16.797 -5.801 -16.859 1 92.19 130 ASP A O 1
ATOM 1027 N N . HIS A 1 131 ? -17.047 -7.617 -18.203 1 94.19 131 HIS A N 1
ATOM 1028 C CA . HIS A 1 131 ? -16.734 -8.617 -17.188 1 94.19 131 HIS A CA 1
ATOM 1029 C C . HIS A 1 131 ? -15.43 -8.281 -16.469 1 94.19 131 HIS A C 1
ATOM 1031 O O . HIS A 1 131 ? -15.383 -8.281 -15.234 1 94.19 131 HIS A O 1
ATOM 1037 N N . HIS A 1 132 ? -14.438 -7.934 -17.203 1 90.88 132 HIS A N 1
ATOM 1038 C CA . HIS A 1 132 ? -13.125 -7.688 -16.609 1 90.88 132 HIS A CA 1
ATOM 1039 C C . HIS A 1 132 ? -13.133 -6.434 -15.75 1 90.88 132 HIS A C 1
ATOM 1041 O O . HIS A 1 132 ? -12.422 -6.363 -14.742 1 90.88 132 HIS A O 1
ATOM 1047 N N . GLU A 1 133 ? -13.992 -5.43 -16.141 1 91.06 133 GLU A N 1
ATOM 1048 C CA . GLU A 1 133 ? -14.117 -4.207 -15.344 1 91.06 133 GLU A CA 1
ATOM 1049 C C . GLU A 1 133 ? -14.734 -4.496 -13.977 1 91.06 133 GLU A C 1
ATOM 1051 O O . GLU A 1 133 ? -14.305 -3.934 -12.969 1 91.06 133 GLU A O 1
ATOM 1056 N N . ILE A 1 134 ? -15.68 -5.379 -14 1 94.81 134 ILE A N 1
ATOM 1057 C CA . ILE A 1 134 ? -16.344 -5.73 -12.758 1 94.81 134 ILE A CA 1
ATOM 1058 C C . ILE A 1 134 ? -15.414 -6.551 -11.875 1 94.81 134 ILE A C 1
ATOM 1060 O O . ILE A 1 134 ? -15.242 -6.25 -10.688 1 94.81 134 ILE A O 1
ATOM 1064 N N . VAL A 1 135 ? -14.758 -7.551 -12.445 1 95.06 135 VAL A N 1
ATOM 1065 C CA . VAL A 1 135 ? -13.867 -8.445 -11.719 1 95.06 135 VAL A CA 1
ATOM 1066 C C . VAL A 1 135 ? -12.727 -7.648 -11.094 1 95.06 135 VAL A C 1
ATOM 1068 O O . VAL A 1 135 ? -12.328 -7.902 -9.953 1 95.06 135 VAL A O 1
ATOM 1071 N N . SER A 1 136 ? -12.258 -6.633 -11.805 1 91.31 136 SER A N 1
ATOM 1072 C CA . SER A 1 136 ? -11.117 -5.852 -11.336 1 91.31 136 SER A CA 1
ATOM 1073 C C . SER A 1 136 ? -11.5 -4.977 -10.148 1 91.31 136 SER A C 1
ATOM 1075 O O . SER A 1 136 ? -10.633 -4.5 -9.422 1 91.31 136 SER A O 1
ATOM 1077 N N . GLN A 1 137 ? -12.828 -4.836 -9.938 1 92.88 137 GLN A N 1
ATOM 1078 C CA . GLN A 1 137 ? -13.297 -3.957 -8.867 1 92.88 137 GLN A CA 1
ATOM 1079 C C . GLN A 1 137 ? -13.695 -4.758 -7.637 1 92.88 137 GLN A C 1
ATOM 1081 O O . GLN A 1 137 ? -14.148 -4.191 -6.637 1 92.88 137 GLN A O 1
ATOM 1086 N N . THR A 1 138 ? -13.508 -6.062 -7.727 1 95.75 138 THR A N 1
ATOM 1087 C CA . THR A 1 138 ? -13.891 -6.879 -6.582 1 95.75 138 THR A CA 1
ATOM 1088 C C . THR A 1 138 ? -12.875 -6.734 -5.449 1 95.75 138 THR A C 1
ATOM 1090 O O . THR A 1 138 ? -11.695 -6.473 -5.695 1 95.75 138 THR A O 1
ATOM 1093 N N . ASP A 1 139 ? -13.359 -6.957 -4.258 1 94.06 139 ASP A N 1
ATOM 1094 C CA . ASP A 1 139 ? -12.484 -6.941 -3.086 1 94.06 139 ASP A CA 1
ATOM 1095 C C . ASP A 1 139 ? -11.836 -8.305 -2.863 1 94.06 139 ASP A C 1
ATOM 1097 O O . ASP A 1 139 ? -12.328 -9.32 -3.365 1 94.06 139 ASP A O 1
ATOM 1101 N N . PHE A 1 140 ? -10.82 -8.227 -2.074 1 96.62 140 PHE A N 1
ATOM 1102 C CA . PHE A 1 140 ? -10.07 -9.453 -1.801 1 96.62 140 PHE A CA 1
ATOM 1103 C C . PHE A 1 140 ? -10.953 -10.492 -1.13 1 96.62 140 PHE A C 1
ATOM 1105 O O . PHE A 1 140 ? -10.781 -11.695 -1.347 1 96.62 140 PHE A O 1
ATOM 1112 N N . SER A 1 141 ? -11.977 -10.047 -0.349 1 96.38 141 SER A N 1
ATOM 1113 C CA . SER A 1 141 ? -12.836 -10.977 0.374 1 96.38 141 SER A CA 1
ATOM 1114 C C . SER A 1 141 ? -13.672 -11.82 -0.587 1 96.38 141 SER A C 1
ATOM 1116 O O . SER A 1 141 ? -14.062 -12.938 -0.26 1 96.38 141 SER A O 1
ATOM 1118 N N . THR A 1 142 ? -13.953 -11.273 -1.797 1 97.94 142 THR A N 1
ATOM 1119 C CA . THR A 1 142 ? -14.672 -12.016 -2.82 1 97.94 142 THR A CA 1
ATOM 1120 C C . THR A 1 142 ? -14.008 -13.367 -3.076 1 97.94 142 THR A C 1
ATOM 1122 O O . THR A 1 142 ? -14.688 -14.398 -3.123 1 97.94 142 THR A O 1
ATOM 1125 N N . TRP A 1 143 ? -12.742 -13.312 -3.059 1 98.12 143 TRP A N 1
ATOM 1126 C CA . TRP A 1 143 ? -11.969 -14.469 -3.5 1 98.12 143 TRP A CA 1
ATOM 1127 C C . TRP A 1 143 ? -11.664 -15.398 -2.33 1 98.12 143 TRP A C 1
ATOM 1129 O O . TRP A 1 143 ? -11.227 -16.531 -2.529 1 98.12 143 TRP A O 1
ATOM 1139 N N . GLU A 1 144 ? -11.891 -14.891 -1.157 1 97.81 144 GLU A N 1
ATOM 1140 C CA . GLU A 1 144 ? -11.953 -15.766 0.011 1 97.81 144 GLU A CA 1
ATOM 1141 C C . GLU A 1 144 ? -13.266 -16.531 0.057 1 97.81 144 GLU A C 1
ATOM 1143 O O . GLU A 1 144 ? -13.273 -17.75 0.26 1 97.81 144 GLU A O 1
ATOM 1148 N N . PHE A 1 145 ? -14.383 -15.883 -0.234 1 97.38 145 PHE A N 1
ATOM 1149 C CA . PHE A 1 145 ? -15.711 -16.453 -0.06 1 97.38 145 PHE A CA 1
ATOM 1150 C C . PHE A 1 145 ? -16.016 -17.453 -1.165 1 97.38 145 PHE A C 1
ATOM 1152 O O . PHE A 1 145 ? -16.766 -18.406 -0.953 1 97.38 145 PHE A O 1
ATOM 1159 N N . ILE A 1 146 ? -15.438 -17.266 -2.324 1 98 146 ILE A N 1
ATOM 1160 C CA . ILE A 1 146 ? -15.672 -18.219 -3.4 1 98 146 ILE A CA 1
ATOM 1161 C C . ILE A 1 146 ? -15.062 -19.562 -3.033 1 98 146 ILE A C 1
ATOM 1163 O O . ILE A 1 146 ? -15.391 -20.594 -3.639 1 98 146 ILE A O 1
ATOM 1167 N N . LEU A 1 147 ? -14.164 -19.594 -2.045 1 98.38 147 LEU A N 1
ATOM 1168 C CA . LEU A 1 147 ? -13.477 -20.812 -1.643 1 98.38 147 LEU A CA 1
ATOM 1169 C C . LEU A 1 147 ? -14.211 -21.5 -0.495 1 98.38 147 LEU A C 1
ATOM 1171 O O . LEU A 1 147 ? -13.688 -22.422 0.113 1 98.38 147 LEU A O 1
ATOM 1175 N N . GLU A 1 148 ? -15.383 -21.078 -0.215 1 97.5 148 GLU A N 1
ATOM 1176 C CA . GLU A 1 148 ? -16.188 -21.656 0.861 1 97.5 148 GLU A CA 1
ATOM 1177 C C . GLU A 1 148 ? -16.641 -23.062 0.508 1 97.5 148 GLU A C 1
ATOM 1179 O O . GLU A 1 148 ? -16.891 -23.359 -0.662 1 97.5 148 GLU A O 1
ATOM 1184 N N . SER A 1 149 ? -16.859 -23.875 1.511 1 96.75 149 SER A N 1
ATOM 1185 C CA . SER A 1 149 ? -17.219 -25.281 1.353 1 96.75 149 SER A CA 1
ATOM 1186 C C . SER A 1 149 ? -18.594 -25.422 0.721 1 96.75 149 SER A C 1
ATOM 1188 O O . SER A 1 149 ? -18.938 -26.484 0.2 1 96.75 149 SER A O 1
ATOM 1190 N N . GLU A 1 150 ? -19.391 -24.391 0.718 1 95.81 150 GLU A N 1
ATOM 1191 C CA . GLU A 1 150 ? -20.703 -24.391 0.077 1 95.81 150 GLU A CA 1
ATOM 1192 C C . GLU A 1 150 ? -20.594 -24.703 -1.412 1 95.81 150 GLU A C 1
ATOM 1194 O O . GLU A 1 150 ? -21.547 -25.203 -2.021 1 95.81 150 GLU A O 1
ATOM 1199 N N . TYR A 1 151 ? -19.422 -24.453 -1.995 1 96.88 151 TYR A N 1
ATOM 1200 C CA . TYR A 1 151 ? -19.25 -24.656 -3.432 1 96.88 151 TYR A CA 1
ATOM 1201 C C . TYR A 1 151 ? -18.5 -25.953 -3.721 1 96.88 151 TYR A C 1
ATOM 1203 O O . TYR A 1 151 ? -18.062 -26.188 -4.848 1 96.88 151 TYR A O 1
ATOM 1211 N N . MET A 1 152 ? -18.328 -26.766 -2.68 1 97.12 152 MET A N 1
ATOM 1212 C CA . MET A 1 152 ? -17.672 -28.078 -2.791 1 97.12 152 MET A CA 1
ATOM 1213 C C . MET A 1 152 ? -18.719 -29.188 -2.865 1 97.12 152 MET A C 1
ATOM 1215 O O . MET A 1 152 ? -19.562 -29.328 -1.977 1 97.12 152 MET A O 1
ATOM 1219 N N . GLY A 1 153 ? -18.672 -29.953 -3.865 1 95.81 153 GLY A N 1
ATOM 1220 C CA . GLY A 1 153 ? -19.594 -31.078 -4.027 1 95.81 153 GLY A CA 1
ATOM 1221 C C . GLY A 1 153 ? -19.703 -31.547 -5.465 1 95.81 153 GLY A C 1
ATOM 1222 O O . GLY A 1 153 ? -19.047 -31.016 -6.355 1 95.81 153 GLY A O 1
ATOM 1223 N N . ASN A 1 154 ? -20.547 -32.531 -5.625 1 92.88 154 ASN A N 1
ATOM 1224 C CA . ASN A 1 154 ? -20.781 -33.062 -6.969 1 92.88 154 ASN A CA 1
ATOM 1225 C C . ASN A 1 154 ? -21.453 -32 -7.871 1 92.88 154 ASN A C 1
ATOM 1227 O O . ASN A 1 154 ? -22.422 -31.375 -7.477 1 92.88 154 ASN A O 1
ATOM 1231 N N . HIS A 1 155 ? -20.844 -31.75 -9.023 1 91.88 155 HIS A N 1
ATOM 1232 C CA . HIS A 1 155 ? -21.359 -30.859 -10.047 1 91.88 155 HIS A CA 1
ATOM 1233 C C . HIS A 1 155 ? -21.234 -29.391 -9.625 1 91.88 155 HIS A C 1
ATOM 1235 O O . HIS A 1 155 ? -21.953 -28.531 -10.141 1 91.88 155 HIS A O 1
ATOM 1241 N N . LEU A 1 156 ? -20.5 -29.188 -8.57 1 95.88 156 LEU A N 1
ATOM 1242 C CA . LEU A 1 156 ? -20.203 -27.812 -8.156 1 95.88 156 LEU A CA 1
ATOM 1243 C C . LEU A 1 156 ? -18.844 -27.375 -8.672 1 95.88 156 LEU A C 1
ATOM 1245 O O . LEU A 1 156 ? -18.156 -28.125 -9.352 1 95.88 156 LEU A O 1
ATOM 1249 N N . ILE A 1 157 ? -18.484 -26.109 -8.375 1 97.12 157 ILE A N 1
ATOM 1250 C CA . ILE A 1 157 ? -17.297 -25.562 -9.008 1 97.12 157 ILE A CA 1
ATOM 1251 C C . ILE A 1 157 ? -16.047 -26.188 -8.375 1 97.12 157 ILE A C 1
ATOM 1253 O O . ILE A 1 157 ? -15 -26.266 -9.016 1 97.12 157 ILE A O 1
ATOM 1257 N N . TRP A 1 158 ? -16.219 -26.516 -7.113 1 97.81 158 TRP A N 1
ATOM 1258 C CA . TRP A 1 158 ? -15.156 -27.281 -6.469 1 97.81 158 TRP A CA 1
ATOM 1259 C C . TRP A 1 158 ? -15.617 -28.719 -6.207 1 97.81 158 TRP A C 1
ATOM 1261 O O . TRP A 1 158 ? -16.766 -28.938 -5.809 1 97.81 158 TRP A O 1
ATOM 1271 N N . PRO A 1 159 ? -14.828 -29.719 -6.48 1 97.31 159 PRO A N 1
ATOM 1272 C CA . PRO A 1 159 ? -13.375 -29.703 -6.676 1 97.31 159 PRO A CA 1
ATOM 1273 C C . PRO A 1 159 ? -12.977 -29.562 -8.141 1 97.31 159 PRO A C 1
ATOM 1275 O O . PRO A 1 159 ? -11.789 -29.469 -8.461 1 97.31 159 PRO A O 1
ATOM 1278 N N . LYS A 1 160 ? -13.859 -29.469 -9.023 1 97 160 LYS A N 1
ATOM 1279 C CA . LYS A 1 160 ? -13.672 -29.578 -10.461 1 97 160 LYS A CA 1
ATOM 1280 C C . LYS A 1 160 ? -12.562 -28.656 -10.953 1 97 160 LYS A C 1
ATOM 1282 O O . LYS A 1 160 ? -11.797 -29.016 -11.844 1 97 160 LYS A O 1
ATOM 1287 N N . HIS A 1 161 ? -12.5 -27.469 -10.398 1 97.81 161 HIS A N 1
ATOM 1288 C CA . HIS A 1 161 ? -11.617 -26.453 -10.961 1 97.81 161 HIS A CA 1
ATOM 1289 C C . HIS A 1 161 ? -10.414 -26.203 -10.055 1 97.81 161 HIS A C 1
ATOM 1291 O O . HIS A 1 161 ? -9.609 -25.312 -10.328 1 97.81 161 HIS A O 1
ATOM 1297 N N . LEU A 1 162 ? -10.258 -26.875 -8.961 1 97.75 162 LEU A N 1
ATOM 1298 C CA . LEU A 1 162 ? -9.195 -26.609 -7.996 1 97.75 162 LEU A CA 1
ATOM 1299 C C . LEU A 1 162 ? -7.824 -26.734 -8.648 1 97.75 162 LEU A C 1
ATOM 1301 O O . LEU A 1 162 ? -6.957 -25.875 -8.438 1 97.75 162 LEU A O 1
ATOM 1305 N N . GLY A 1 163 ? -7.691 -27.719 -9.422 1 96.81 163 GLY A N 1
ATOM 1306 C CA . GLY A 1 163 ? -6.41 -27.953 -10.07 1 96.81 163 GLY A CA 1
ATOM 1307 C C . GLY A 1 163 ? -6.035 -26.875 -11.055 1 96.81 163 GLY A C 1
ATOM 1308 O O . GLY A 1 163 ? -4.855 -26.578 -11.25 1 96.81 163 GLY A O 1
ATOM 1309 N N . ALA A 1 164 ? -7.055 -26.312 -11.719 1 96.44 164 ALA A N 1
ATOM 1310 C CA . ALA A 1 164 ? -6.812 -25.25 -12.688 1 96.44 164 ALA A CA 1
ATOM 1311 C C . ALA A 1 164 ? -6.43 -23.953 -11.992 1 96.44 164 ALA A C 1
ATOM 1313 O O . ALA A 1 164 ? -5.699 -23.141 -12.547 1 96.44 164 ALA A O 1
ATOM 1314 N N . VAL A 1 165 ? -6.879 -23.75 -10.773 1 97.75 165 VAL A N 1
ATOM 1315 C CA . VAL A 1 165 ? -6.621 -22.531 -10.016 1 97.75 165 VAL A CA 1
ATOM 1316 C C . VAL A 1 165 ? -5.301 -22.656 -9.258 1 97.75 165 VAL A C 1
ATOM 1318 O O . VAL A 1 165 ? -4.488 -21.734 -9.258 1 97.75 165 VAL A O 1
ATOM 1321 N N . PHE A 1 166 ? -5.203 -23.766 -8.594 1 97.94 166 PHE A N 1
ATOM 1322 C CA . PHE A 1 166 ? -4.016 -24.047 -7.789 1 97.94 166 PHE A CA 1
ATOM 1323 C C . PHE A 1 166 ? -3.117 -25.047 -8.484 1 97.94 166 PHE A C 1
ATOM 1325 O O . PHE A 1 166 ? -3.193 -26.25 -8.211 1 97.94 166 PHE A O 1
ATOM 1332 N N . ARG A 1 167 ? -2.229 -24.531 -9.242 1 95.94 167 ARG A N 1
ATOM 1333 C CA . ARG A 1 167 ? -1.466 -25.359 -10.18 1 95.94 167 ARG A CA 1
ATOM 1334 C C . ARG A 1 167 ? -0.169 -25.844 -9.547 1 95.94 167 ARG A C 1
ATOM 1336 O O . ARG A 1 167 ? 0.521 -26.688 -10.109 1 95.94 167 ARG A O 1
ATOM 1343 N N . GLY A 1 168 ? 0.124 -25.297 -8.375 1 96.38 168 GLY A N 1
ATOM 1344 C CA . GLY A 1 168 ? 1.344 -25.703 -7.699 1 96.38 168 GLY A CA 1
ATOM 1345 C C . GLY A 1 168 ? 1.189 -27 -6.93 1 96.38 168 GLY A C 1
ATOM 1346 O O . GLY A 1 168 ? 0.22 -27.734 -7.125 1 96.38 168 GLY A O 1
ATOM 1347 N N . GLU A 1 169 ? 2.189 -27.297 -6.141 1 96.69 169 GLU A N 1
ATOM 1348 C CA . GLU A 1 169 ? 2.168 -28.5 -5.324 1 96.69 169 GLU A CA 1
ATOM 1349 C C . GLU A 1 169 ? 1.213 -28.359 -4.141 1 96.69 169 GLU A C 1
ATOM 1351 O O . GLU A 1 169 ? 1.354 -27.438 -3.336 1 96.69 169 GLU A O 1
ATOM 1356 N N . TRP A 1 170 ? 0.336 -29.281 -4.086 1 96.69 170 TRP A N 1
ATOM 1357 C CA . TRP A 1 170 ? -0.622 -29.281 -2.986 1 96.69 170 TRP A CA 1
ATOM 1358 C C . TRP A 1 170 ? -0.003 -29.859 -1.722 1 96.69 170 TRP A C 1
ATOM 1360 O O . TRP A 1 170 ? 0.789 -30.812 -1.791 1 96.69 170 TRP A O 1
ATOM 1370 N N . PRO A 1 171 ? -0.35 -29.312 -0.598 1 95.75 171 PRO A N 1
ATOM 1371 C CA . PRO A 1 171 ? 0.132 -29.875 0.664 1 95.75 171 PRO A CA 1
ATOM 1372 C C . PRO A 1 171 ? -0.67 -31.094 1.107 1 95.75 171 PRO A C 1
ATOM 1374 O O . PRO A 1 171 ? -0.375 -31.688 2.148 1 95.75 171 PRO A O 1
ATOM 1377 N N . THR A 1 172 ? -1.703 -31.469 0.407 1 96.38 172 THR A N 1
ATOM 1378 C CA . THR A 1 172 ? -2.604 -32.562 0.693 1 96.38 172 THR A CA 1
ATOM 1379 C C . THR A 1 172 ? -3.055 -33.25 -0.598 1 96.38 172 THR A C 1
ATOM 1381 O O . THR A 1 172 ? -2.857 -32.719 -1.689 1 96.38 172 THR A O 1
ATOM 1384 N N . THR A 1 173 ? -3.572 -34.469 -0.473 1 94.56 173 THR A N 1
ATOM 1385 C CA . THR A 1 173 ? -4.07 -35.188 -1.641 1 94.56 173 THR A CA 1
ATOM 1386 C C . THR A 1 173 ? -5.59 -35.062 -1.747 1 94.56 173 THR A C 1
ATOM 1388 O O . THR A 1 173 ? -6.172 -35.344 -2.793 1 94.56 173 THR A O 1
ATOM 1391 N N . ALA A 1 174 ? -6.137 -34.562 -0.678 1 96.88 174 ALA A N 1
ATOM 1392 C CA . ALA A 1 174 ? -7.594 -34.438 -0.654 1 96.88 174 ALA A CA 1
ATOM 1393 C C . ALA A 1 174 ? -8.047 -33.062 -1.091 1 96.88 174 ALA A C 1
ATOM 1395 O O . ALA A 1 174 ? -7.582 -32.031 -0.552 1 96.88 174 ALA A O 1
ATOM 1396 N N . ALA A 1 175 ? -8.953 -33.031 -2.029 1 96.94 175 ALA A N 1
ATOM 1397 C CA . ALA A 1 175 ? -9.438 -31.766 -2.584 1 96.94 175 ALA A CA 1
ATOM 1398 C C . ALA A 1 175 ? -10.109 -30.906 -1.511 1 96.94 175 ALA A C 1
ATOM 1400 O O . ALA A 1 175 ? -9.906 -29.703 -1.457 1 96.94 175 ALA A O 1
ATOM 1401 N N . ALA A 1 176 ? -10.883 -31.547 -0.689 1 97.06 176 ALA A N 1
ATOM 1402 C CA . ALA A 1 176 ? -11.594 -30.828 0.361 1 97.06 176 ALA A CA 1
ATOM 1403 C C . ALA A 1 176 ? -10.609 -30.172 1.331 1 97.06 176 ALA A C 1
ATOM 1405 O O . ALA A 1 176 ? -10.812 -29.031 1.755 1 97.06 176 ALA A O 1
ATOM 1406 N N . SER A 1 177 ? -9.602 -30.891 1.656 1 97.88 177 SER A N 1
ATOM 1407 C CA . SER A 1 177 ? -8.562 -30.375 2.533 1 97.88 177 SER A CA 1
ATOM 1408 C C . SER A 1 177 ? -7.797 -29.234 1.864 1 97.88 177 SER A C 1
ATOM 1410 O O . SER A 1 177 ? -7.473 -28.234 2.508 1 97.88 177 SER A O 1
ATOM 1412 N N . MET A 1 178 ? -7.57 -29.375 0.57 1 98.06 178 MET A N 1
ATOM 1413 C CA . MET A 1 178 ? -6.895 -28.328 -0.182 1 98.06 178 MET A CA 1
ATOM 1414 C C . MET A 1 178 ? -7.715 -27.047 -0.179 1 98.06 178 MET A C 1
ATOM 1416 O O . MET A 1 178 ? -7.188 -25.969 0.093 1 98.06 178 MET A O 1
ATOM 1420 N N . LEU A 1 179 ? -8.992 -27.219 -0.435 1 98.38 179 LEU A N 1
ATOM 1421 C CA . LEU A 1 179 ? -9.875 -26.047 -0.457 1 98.38 179 LEU A CA 1
ATOM 1422 C C . LEU A 1 179 ? -9.875 -25.344 0.895 1 98.38 179 LEU A C 1
ATOM 1424 O O . LEU A 1 179 ? -9.758 -24.125 0.959 1 98.38 179 LEU A O 1
ATOM 1428 N N . LYS A 1 180 ? -9.961 -26.109 1.914 1 98.12 180 LYS A N 1
ATOM 1429 C CA . LYS A 1 180 ? -9.984 -25.562 3.268 1 98.12 180 LYS A CA 1
ATOM 1430 C C . LYS A 1 180 ? -8.688 -24.828 3.59 1 98.12 180 LYS A C 1
ATOM 1432 O O . LYS A 1 180 ? -8.719 -23.703 4.098 1 98.12 180 LYS A O 1
ATOM 1437 N N . GLN A 1 181 ? -7.594 -25.422 3.273 1 98.06 181 GLN A N 1
ATOM 1438 C CA . GLN A 1 181 ? -6.297 -24.828 3.555 1 98.06 181 GLN A CA 1
ATOM 1439 C C . GLN A 1 181 ? -6.094 -23.547 2.742 1 98.06 181 GLN A C 1
ATOM 1441 O O . GLN A 1 181 ? -5.547 -22.562 3.248 1 98.06 181 GLN A O 1
ATOM 1446 N N . CYS A 1 182 ? -6.535 -23.562 1.525 1 98.25 182 CYS A N 1
ATOM 1447 C CA . CYS A 1 182 ? -6.422 -22.375 0.682 1 98.25 182 CYS A CA 1
ATOM 1448 C C . CYS A 1 182 ? -7.266 -21.234 1.233 1 98.25 182 CYS A C 1
ATOM 1450 O O . CYS A 1 182 ? -6.797 -20.094 1.323 1 98.25 182 CYS A O 1
ATOM 1452 N N . ARG A 1 183 ? -8.469 -21.562 1.575 1 98.31 183 ARG A N 1
ATOM 1453 C CA . ARG A 1 183 ? -9.344 -20.531 2.131 1 98.31 183 ARG A CA 1
ATOM 1454 C C . ARG A 1 183 ? -8.742 -19.922 3.391 1 98.31 183 ARG A C 1
ATOM 1456 O O . ARG A 1 183 ? -8.758 -18.703 3.559 1 98.31 183 ARG A O 1
ATOM 1463 N N . GLU A 1 184 ? -8.227 -20.766 4.227 1 98 184 GLU A N 1
ATOM 1464 C CA . GLU A 1 184 ? -7.609 -20.297 5.461 1 98 184 GLU A CA 1
ATOM 1465 C C . GLU A 1 184 ? -6.398 -19.422 5.176 1 98 184 GLU A C 1
ATOM 1467 O O . GLU A 1 184 ? -6.188 -18.406 5.848 1 98 184 GLU A O 1
ATOM 1472 N N . ARG A 1 185 ? -5.609 -19.828 4.203 1 98.38 185 ARG A N 1
ATOM 1473 C CA . ARG A 1 185 ? -4.434 -19.047 3.832 1 98.38 185 ARG A CA 1
ATOM 1474 C C . ARG A 1 185 ? -4.84 -17.703 3.221 1 98.38 185 ARG A C 1
ATOM 1476 O O . ARG A 1 185 ? -4.23 -16.672 3.512 1 98.38 185 ARG A O 1
ATOM 1483 N N . VAL A 1 186 ? -5.855 -17.703 2.402 1 98.62 186 VAL A N 1
ATOM 1484 C CA . VAL A 1 186 ? -6.363 -16.469 1.805 1 98.62 186 VAL A CA 1
ATOM 1485 C C . VAL A 1 186 ? -6.879 -15.539 2.898 1 98.62 186 VAL A C 1
ATOM 1487 O O . VAL A 1 186 ? -6.617 -14.336 2.871 1 98.62 186 VAL A O 1
ATOM 1490 N N . SER A 1 187 ? -7.586 -16.141 3.846 1 97.81 187 SER A N 1
ATOM 1491 C CA . SER A 1 187 ? -8.094 -15.352 4.969 1 97.81 187 SER A CA 1
ATOM 1492 C C . SER A 1 187 ? -6.953 -14.688 5.734 1 97.81 187 SER A C 1
ATOM 1494 O O . SER A 1 187 ? -7.031 -13.508 6.07 1 97.81 187 SER A O 1
ATOM 1496 N N . LEU A 1 188 ? -5.957 -15.43 5.988 1 97.38 188 LEU A N 1
ATOM 1497 C CA . LEU A 1 188 ? -4.793 -14.914 6.703 1 97.38 188 LEU A CA 1
ATOM 1498 C C . LEU A 1 188 ? -4.145 -13.773 5.938 1 97.38 188 LEU A C 1
ATOM 1500 O O . LEU A 1 188 ? -3.873 -12.711 6.508 1 97.38 188 LEU A O 1
ATOM 1504 N N . VAL A 1 189 ? -3.938 -13.922 4.672 1 98.25 189 VAL A N 1
ATOM 1505 C CA . VAL A 1 189 ? -3.283 -12.914 3.84 1 98.25 189 VAL A CA 1
ATOM 1506 C C . VAL A 1 189 ? -4.172 -11.68 3.73 1 98.25 189 VAL A C 1
ATOM 1508 O O . VAL A 1 189 ? -3.682 -10.547 3.791 1 98.25 189 VAL A O 1
ATOM 1511 N N . ARG A 1 190 ? -5.457 -11.891 3.604 1 97 190 ARG A N 1
ATOM 1512 C CA . ARG A 1 190 ? -6.395 -10.781 3.502 1 97 190 ARG A CA 1
ATOM 1513 C C . ARG A 1 190 ? -6.371 -9.93 4.766 1 97 190 ARG A C 1
ATOM 1515 O O . ARG A 1 190 ? -6.309 -8.695 4.695 1 97 190 ARG A O 1
ATOM 1522 N N . HIS A 1 191 ? -6.418 -10.562 5.914 1 94.56 191 HIS A N 1
ATOM 1523 C CA . HIS A 1 191 ? -6.398 -9.82 7.168 1 94.56 191 HIS A CA 1
ATOM 1524 C C . HIS A 1 191 ? -5.102 -9.039 7.328 1 94.56 191 HIS A C 1
ATOM 1526 O O . HIS A 1 191 ? -5.113 -7.891 7.781 1 94.56 191 HIS A O 1
ATOM 1532 N N . PHE A 1 192 ? -4.043 -9.664 6.992 1 97.31 192 PHE A N 1
ATOM 1533 C CA . PHE A 1 192 ? -2.75 -8.992 7.07 1 97.31 192 PHE A CA 1
ATOM 1534 C C . PHE A 1 192 ? -2.686 -7.82 6.105 1 97.31 192 PHE A C 1
ATOM 1536 O O . PHE A 1 192 ? -2.229 -6.734 6.469 1 97.31 192 PHE A O 1
ATOM 1543 N N . ARG A 1 193 ? -3.129 -8.047 4.867 1 97.12 193 ARG A N 1
ATOM 1544 C CA . ARG A 1 193 ? -3.209 -6.98 3.869 1 97.12 193 ARG A CA 1
ATOM 1545 C C . ARG A 1 193 ? -4.059 -5.82 4.375 1 97.12 193 ARG A C 1
ATOM 1547 O O . ARG A 1 193 ? -3.711 -4.656 4.172 1 97.12 193 ARG A O 1
ATOM 1554 N N . ASN A 1 194 ? -5.152 -6.086 4.992 1 92.88 194 ASN A N 1
ATOM 1555 C CA . ASN A 1 194 ? -6.035 -5.051 5.523 1 92.88 194 ASN A CA 1
ATOM 1556 C C . ASN A 1 194 ? -5.336 -4.211 6.586 1 92.88 194 ASN A C 1
ATOM 1558 O O . ASN A 1 194 ? -5.52 -2.994 6.641 1 92.88 194 ASN A O 1
ATOM 1562 N N . ARG A 1 195 ? -4.574 -4.867 7.395 1 93.06 195 ARG A N 1
ATOM 1563 C CA . ARG A 1 195 ? -3.791 -4.152 8.398 1 93.06 195 ARG A CA 1
ATOM 1564 C C . ARG A 1 195 ? -2.822 -3.176 7.746 1 93.06 195 ARG A C 1
ATOM 1566 O O . ARG A 1 195 ? -2.709 -2.025 8.172 1 93.06 195 ARG A O 1
ATOM 1573 N N . ILE A 1 196 ? -2.17 -3.609 6.715 1 96.38 196 ILE A N 1
ATOM 1574 C CA . ILE A 1 196 ? -1.178 -2.812 6.004 1 96.38 196 ILE A CA 1
ATOM 1575 C C . ILE A 1 196 ? -1.864 -1.651 5.285 1 96.38 196 ILE A C 1
ATOM 1577 O O . ILE A 1 196 ? -1.42 -0.505 5.379 1 96.38 196 ILE A O 1
ATOM 1581 N N . PHE A 1 197 ? -3.043 -1.898 4.66 1 94.56 197 PHE A N 1
ATOM 1582 C CA . PHE A 1 197 ? -3.721 -0.893 3.852 1 94.56 197 PHE A CA 1
ATOM 1583 C C . PHE A 1 197 ? -4.449 0.111 4.734 1 94.56 197 PHE A C 1
ATOM 1585 O O . PHE A 1 197 ? -4.816 1.197 4.277 1 94.56 197 PHE A O 1
ATOM 1592 N N . HIS A 1 198 ? -4.613 -0.237 5.98 1 91 198 HIS A N 1
ATOM 1593 C CA . HIS A 1 198 ? -5.188 0.697 6.941 1 91 198 HIS A CA 1
ATOM 1594 C C . HIS A 1 198 ? -4.102 1.338 7.801 1 91 198 HIS A C 1
ATOM 1596 O O . HIS A 1 198 ? -4.402 1.998 8.797 1 91 198 HIS A O 1
ATOM 1602 N N . HIS A 1 199 ? -2.893 1.109 7.465 1 92.44 199 HIS A N 1
ATOM 1603 C CA . HIS A 1 199 ? -1.712 1.756 8.031 1 92.44 199 HIS A CA 1
ATOM 1604 C C . HIS A 1 199 ? -1.515 1.369 9.492 1 92.44 199 HIS A C 1
ATOM 1606 O O . HIS A 1 199 ? -1.054 2.182 10.297 1 92.44 199 HIS A O 1
ATOM 1612 N N . GLU A 1 200 ? -1.942 0.198 9.859 1 90.62 200 GLU A N 1
ATOM 1613 C CA . GLU A 1 200 ? -1.664 -0.361 11.18 1 90.62 200 GLU A CA 1
ATOM 1614 C C . GLU A 1 200 ? -0.266 -0.968 11.234 1 90.62 200 GLU A C 1
ATOM 1616 O O . GLU A 1 200 ? 0.307 -1.32 10.203 1 90.62 200 GLU A O 1
ATOM 1621 N N . PRO A 1 201 ? 0.305 -0.991 12.453 1 94.25 201 PRO A N 1
ATOM 1622 C CA . PRO A 1 201 ? 1.613 -1.645 12.539 1 94.25 201 PRO A CA 1
ATOM 1623 C C . PRO A 1 201 ? 1.582 -3.094 12.062 1 94.25 201 PRO A C 1
ATOM 1625 O O . PRO A 1 201 ? 0.896 -3.93 12.656 1 94.25 201 PRO A O 1
ATOM 1628 N N . ALA A 1 202 ? 2.359 -3.396 11.055 1 96.75 202 ALA A N 1
ATOM 1629 C CA . ALA A 1 202 ? 2.361 -4.719 10.43 1 96.75 202 ALA A CA 1
ATOM 1630 C C . ALA A 1 202 ? 2.906 -5.773 11.391 1 96.75 202 ALA A C 1
ATOM 1632 O O . ALA A 1 202 ? 2.512 -6.941 11.328 1 96.75 202 ALA A O 1
ATOM 1633 N N . TRP A 1 203 ? 3.721 -5.355 12.289 1 96.62 203 TRP A N 1
ATOM 1634 C CA . TRP A 1 203 ? 4.449 -6.266 13.164 1 96.62 203 TRP A CA 1
ATOM 1635 C C . TRP A 1 203 ? 3.635 -6.598 14.406 1 96.62 203 TRP A C 1
ATOM 1637 O O . TRP A 1 203 ? 3.977 -7.52 15.148 1 96.62 203 TRP A O 1
ATOM 1647 N N . LYS A 1 204 ? 2.633 -5.91 14.625 1 91.25 204 LYS A N 1
ATOM 1648 C CA . LYS A 1 204 ? 1.955 -5.973 15.922 1 91.25 204 LYS A CA 1
ATOM 1649 C C . LYS A 1 204 ? 1.084 -7.219 16.031 1 91.25 204 LYS A C 1
ATOM 1651 O O . LYS A 1 204 ? 0.28 -7.5 15.133 1 91.25 204 LYS A O 1
ATOM 1656 N N . ARG A 1 205 ? 1.262 -7.902 17.062 1 88.75 205 ARG A N 1
ATOM 1657 C CA . ARG A 1 205 ? 0.494 -9.07 17.484 1 88.75 205 ARG A CA 1
ATOM 1658 C C . ARG A 1 205 ? 0.652 -9.312 18.984 1 88.75 205 ARG A C 1
ATOM 1660 O O . ARG A 1 205 ? 1.601 -8.82 19.594 1 88.75 205 ARG A O 1
ATOM 1667 N N . SER A 1 206 ? -0.352 -10.023 19.531 1 86.69 206 SER A N 1
ATOM 1668 C CA . SER A 1 206 ? -0.245 -10.367 20.938 1 86.69 206 SER A CA 1
ATOM 1669 C C . SER A 1 206 ? 1.017 -11.18 21.219 1 86.69 206 SER A C 1
ATOM 1671 O O . SER A 1 206 ? 1.361 -12.078 20.453 1 86.69 206 SER A O 1
ATOM 1673 N N . GLY A 1 207 ? 1.722 -10.75 22.203 1 88.62 207 GLY A N 1
ATOM 1674 C CA . GLY A 1 207 ? 2.867 -11.531 22.641 1 88.62 207 GLY A CA 1
ATOM 1675 C C . GLY A 1 207 ? 4.188 -10.992 22.125 1 88.62 207 GLY A C 1
ATOM 1676 O O . GLY A 1 207 ? 5.258 -11.453 22.531 1 88.62 207 GLY A O 1
ATOM 1677 N N . ILE A 1 208 ? 4.207 -10.102 21.234 1 94.25 208 ILE A N 1
ATOM 1678 C CA . ILE A 1 208 ? 5.445 -9.523 20.719 1 94.25 208 ILE A CA 1
ATOM 1679 C C . ILE A 1 208 ? 5.965 -8.477 21.703 1 94.25 208 ILE A C 1
ATOM 1681 O O . ILE A 1 208 ? 5.277 -7.496 22 1 94.25 208 ILE A O 1
ATOM 1685 N N . THR A 1 209 ? 7.191 -8.672 22.156 1 95 209 THR A N 1
ATOM 1686 C CA . THR A 1 209 ? 7.691 -7.805 23.203 1 95 209 THR A CA 1
ATOM 1687 C C . THR A 1 209 ? 9.047 -7.211 22.828 1 95 209 THR A C 1
ATOM 1689 O O . THR A 1 209 ? 9.602 -6.395 23.562 1 95 209 THR A O 1
ATOM 1692 N N . ASN A 1 210 ? 9.562 -7.699 21.688 1 96.75 210 ASN A N 1
ATOM 1693 C CA . ASN A 1 210 ? 10.836 -7.133 21.25 1 96.75 210 ASN A CA 1
ATOM 1694 C C . ASN A 1 210 ? 10.969 -7.141 19.734 1 96.75 210 ASN A C 1
ATOM 1696 O O . ASN A 1 210 ? 10.125 -7.695 19.031 1 96.75 210 ASN A O 1
ATOM 1700 N N . GLU A 1 211 ? 12.07 -6.605 19.266 1 97.44 211 GLU A N 1
ATOM 1701 C CA . GLU A 1 211 ? 12.273 -6.402 17.844 1 97.44 211 GLU A CA 1
ATOM 1702 C C . GLU A 1 211 ? 12.445 -7.734 17.109 1 97.44 211 GLU A C 1
ATOM 1704 O O . GLU A 1 211 ? 11.945 -7.906 16 1 97.44 211 GLU A O 1
ATOM 1709 N N . GLN A 1 212 ? 13.133 -8.641 17.734 1 97.88 212 GLN A N 1
ATOM 1710 C CA . GLN A 1 212 ? 13.367 -9.938 17.109 1 97.88 212 GLN A CA 1
ATOM 1711 C C . GLN A 1 212 ? 12.062 -10.68 16.844 1 97.88 212 GLN A C 1
ATOM 1713 O O . GLN A 1 212 ? 11.867 -11.258 15.781 1 97.88 212 GLN A O 1
ATOM 1718 N N . GLN A 1 213 ? 11.203 -10.594 17.812 1 98.06 213 GLN A N 1
ATOM 1719 C CA . GLN A 1 213 ? 9.898 -11.234 17.672 1 98.06 213 GLN A CA 1
ATOM 1720 C C . GLN A 1 213 ? 9.062 -10.562 16.594 1 98.06 213 GLN A C 1
ATOM 1722 O O . GLN A 1 213 ? 8.344 -11.234 15.852 1 98.06 213 GLN A O 1
ATOM 1727 N N . ALA A 1 214 ? 9.172 -9.25 16.516 1 98 214 ALA A N 1
ATOM 1728 C CA . ALA A 1 214 ? 8.477 -8.508 15.469 1 98 214 ALA A CA 1
ATOM 1729 C C . ALA A 1 214 ? 8.93 -8.953 14.086 1 98 214 ALA A C 1
ATOM 1731 O O . ALA A 1 214 ? 8.102 -9.242 13.219 1 98 214 ALA A O 1
ATOM 1732 N N . VAL A 1 215 ? 10.203 -9.109 13.898 1 98.38 215 VAL A N 1
ATOM 1733 C CA . VAL A 1 215 ? 10.789 -9.508 12.625 1 98.38 215 VAL A CA 1
ATOM 1734 C C . VAL A 1 215 ? 10.391 -10.945 12.297 1 98.38 215 VAL A C 1
ATOM 1736 O O . VAL A 1 215 ? 10.016 -11.25 11.164 1 98.38 215 VAL A O 1
ATOM 1739 N N . THR A 1 216 ? 10.414 -11.781 13.258 1 98.38 216 THR A N 1
ATOM 1740 C CA . THR A 1 216 ? 10.039 -13.172 13.07 1 98.38 216 THR A CA 1
ATOM 1741 C C . THR A 1 216 ? 8.578 -13.289 12.625 1 98.38 216 THR A C 1
ATOM 1743 O O . THR A 1 216 ? 8.258 -14.062 11.719 1 98.38 216 THR A O 1
ATOM 1746 N N . HIS A 1 217 ? 7.785 -12.5 13.273 1 98.38 217 HIS A N 1
ATOM 1747 C CA . HIS A 1 217 ? 6.371 -12.477 12.914 1 98.38 217 HIS A CA 1
ATOM 1748 C C . HIS A 1 217 ? 6.176 -12.039 11.469 1 98.38 217 HIS A C 1
ATOM 1750 O O . HIS A 1 217 ? 5.402 -12.648 10.727 1 98.38 217 HIS A O 1
ATOM 1756 N N . LEU A 1 218 ? 6.887 -11.039 11.07 1 98.69 218 LEU A N 1
ATOM 1757 C CA . LEU A 1 218 ? 6.789 -10.539 9.703 1 98.69 218 LEU A CA 1
ATOM 1758 C C . LEU A 1 218 ? 7.301 -11.57 8.703 1 98.69 218 LEU A C 1
ATOM 1760 O O . LEU A 1 218 ? 6.73 -11.734 7.625 1 98.69 218 LEU A O 1
ATOM 1764 N N . HIS A 1 219 ? 8.344 -12.297 9.07 1 98.75 219 HIS A N 1
ATOM 1765 C CA . HIS A 1 219 ? 8.859 -13.359 8.219 1 98.75 219 HIS A CA 1
ATOM 1766 C C . HIS A 1 219 ? 7.832 -14.477 8.047 1 98.75 219 HIS A C 1
ATOM 1768 O O . HIS A 1 219 ? 7.711 -15.047 6.961 1 98.75 219 HIS A O 1
ATOM 1774 N N . GLU A 1 220 ? 7.172 -14.727 9.094 1 98.56 220 GLU A N 1
ATOM 1775 C CA . GLU A 1 220 ? 6.109 -15.727 9.008 1 98.56 220 GLU A CA 1
ATOM 1776 C C . GLU A 1 220 ? 5.023 -15.281 8.023 1 98.56 220 GLU A C 1
ATOM 1778 O O . GLU A 1 220 ? 4.523 -16.094 7.238 1 98.56 220 GLU A O 1
ATOM 1783 N N . LYS A 1 221 ? 4.633 -14.023 8.141 1 98.62 221 LYS A N 1
ATOM 1784 C CA . LYS A 1 221 ? 3.621 -13.508 7.219 1 98.62 221 LYS A CA 1
ATOM 1785 C C . LYS A 1 221 ? 4.102 -13.586 5.773 1 98.62 221 LYS A C 1
ATOM 1787 O O . LYS A 1 221 ? 3.35 -14 4.887 1 98.62 221 LYS A O 1
ATOM 1792 N N . ILE A 1 222 ? 5.363 -13.266 5.504 1 98.75 222 ILE A N 1
ATOM 1793 C CA . ILE A 1 222 ? 5.926 -13.352 4.16 1 98.75 222 ILE A CA 1
ATOM 1794 C C . ILE A 1 222 ? 5.891 -14.805 3.678 1 98.75 222 ILE A C 1
ATOM 1796 O O . ILE A 1 222 ? 5.512 -15.07 2.535 1 98.75 222 ILE A O 1
ATOM 1800 N N . ALA A 1 223 ? 6.234 -15.703 4.543 1 98.62 223 ALA A N 1
ATOM 1801 C CA . ALA A 1 223 ? 6.254 -17.125 4.191 1 98.62 223 ALA A CA 1
ATOM 1802 C C . ALA A 1 223 ? 4.859 -17.609 3.814 1 98.62 223 ALA A C 1
ATOM 1804 O O . ALA A 1 223 ? 4.703 -18.406 2.881 1 98.62 223 ALA A O 1
ATOM 1805 N N . ARG A 1 224 ? 3.891 -17.156 4.555 1 98.5 224 ARG A N 1
ATOM 1806 C CA . ARG A 1 224 ? 2.516 -17.562 4.277 1 98.5 224 ARG A CA 1
ATOM 1807 C C . ARG A 1 224 ? 2.035 -17 2.947 1 98.5 224 ARG A C 1
ATOM 1809 O O . ARG A 1 224 ? 1.313 -17.672 2.203 1 98.5 224 ARG A O 1
ATOM 1816 N N . ILE A 1 225 ? 2.385 -15.797 2.666 1 98.69 225 ILE A N 1
ATOM 1817 C CA . ILE A 1 225 ? 2.055 -15.172 1.39 1 98.69 225 ILE A CA 1
ATOM 1818 C C . ILE A 1 225 ? 2.707 -15.953 0.25 1 98.69 225 ILE A C 1
ATOM 1820 O O . ILE A 1 225 ? 2.049 -16.281 -0.738 1 98.69 225 ILE A O 1
ATOM 1824 N N . LYS A 1 226 ? 3.959 -16.297 0.409 1 98.25 226 LYS A N 1
ATOM 1825 C CA . LYS A 1 226 ? 4.695 -17.062 -0.595 1 98.25 226 LYS A CA 1
ATOM 1826 C C . LYS A 1 226 ? 4.066 -18.438 -0.814 1 98.25 226 LYS A C 1
ATOM 1828 O O . LYS A 1 226 ? 3.986 -18.922 -1.947 1 98.25 226 LYS A O 1
ATOM 1833 N N . GLN A 1 227 ? 3.691 -18.984 0.265 1 98.19 227 GLN A N 1
ATOM 1834 C CA . GLN A 1 227 ? 3.08 -20.312 0.169 1 98.19 227 GLN A CA 1
ATOM 1835 C C . GLN A 1 227 ? 1.792 -20.266 -0.647 1 98.19 227 GLN A C 1
ATOM 1837 O O . GLN A 1 227 ?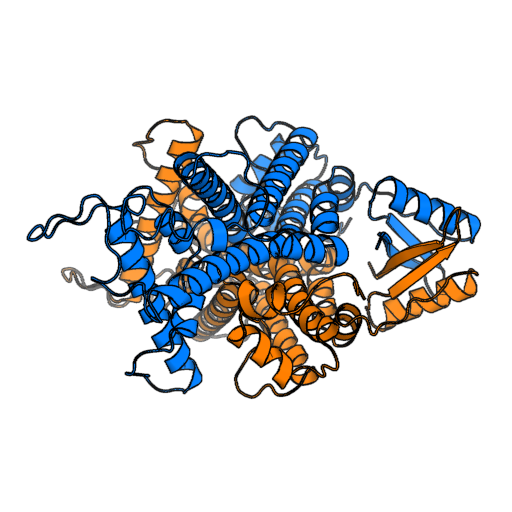 1.578 -21.094 -1.527 1 98.19 227 GLN A O 1
ATOM 1842 N N . LEU A 1 228 ? 0.968 -19.328 -0.38 1 98.5 228 LEU A N 1
ATOM 1843 C CA . LEU A 1 228 ? -0.264 -19.188 -1.149 1 98.5 228 LEU A CA 1
ATOM 1844 C C . LEU A 1 228 ? 0.04 -19 -2.633 1 98.5 228 LEU A C 1
ATOM 1846 O O . LEU A 1 228 ? -0.56 -19.672 -3.482 1 98.5 228 LEU A O 1
ATOM 1850 N N . LEU A 1 229 ? 0.979 -18.125 -2.939 1 97.88 229 LEU A N 1
ATOM 1851 C CA . LEU A 1 229 ? 1.355 -17.875 -4.324 1 97.88 229 LEU A CA 1
ATOM 1852 C C . LEU A 1 229 ? 1.891 -19.141 -4.984 1 97.88 229 LEU A C 1
ATOM 1854 O O . LEU A 1 229 ? 1.602 -19.406 -6.152 1 97.88 229 LEU A O 1
ATOM 1858 N N . SER A 1 230 ? 2.648 -19.891 -4.215 1 97.31 230 SER A N 1
ATOM 1859 C CA . SER A 1 230 ? 3.225 -21.125 -4.758 1 97.31 230 SER A CA 1
ATOM 1860 C C . SER A 1 230 ? 2.143 -22.141 -5.074 1 97.31 230 SER A C 1
ATOM 1862 O O . SER A 1 230 ? 2.287 -22.938 -6.008 1 97.31 230 SER A O 1
ATOM 1864 N N . TRP A 1 231 ? 1.062 -22.141 -4.254 1 98.12 231 TRP A N 1
ATOM 1865 C CA . TRP A 1 231 ? -0.068 -23.016 -4.543 1 98.12 231 TRP A CA 1
ATOM 1866 C C . TRP A 1 231 ? -0.756 -22.609 -5.84 1 98.12 231 TRP A C 1
ATOM 1868 O O . TRP A 1 231 ? -1.21 -23.469 -6.605 1 98.12 231 TRP A O 1
ATOM 1878 N N . ILE A 1 232 ? -0.81 -21.344 -6.125 1 97.69 232 ILE A N 1
ATOM 1879 C CA . ILE A 1 232 ? -1.546 -20.844 -7.277 1 97.69 232 ILE A CA 1
ATOM 1880 C C . ILE A 1 232 ? -0.684 -20.953 -8.531 1 97.69 232 ILE A C 1
ATOM 1882 O O . ILE A 1 232 ? -1.125 -21.5 -9.547 1 97.69 232 ILE A O 1
ATOM 1886 N N . SER A 1 233 ? 0.558 -20.422 -8.398 1 95.19 233 SER A N 1
ATOM 1887 C CA . SER A 1 233 ? 1.39 -20.344 -9.594 1 95.19 233 SER A CA 1
ATOM 1888 C C . SER A 1 233 ? 2.873 -20.328 -9.234 1 95.19 233 SER A C 1
ATOM 1890 O O . SER A 1 233 ? 3.422 -19.281 -8.898 1 95.19 233 SER A O 1
ATOM 1892 N N . PRO A 1 234 ? 3.535 -21.406 -9.477 1 93.31 234 PRO A N 1
ATOM 1893 C CA . PRO A 1 234 ? 4.988 -21.406 -9.297 1 93.31 234 PRO A CA 1
ATOM 1894 C C . PRO A 1 234 ? 5.695 -20.406 -10.195 1 93.31 234 PRO A C 1
ATOM 1896 O O . PRO A 1 234 ? 6.734 -19.844 -9.82 1 93.31 234 PRO A O 1
ATOM 1899 N N . GLU A 1 235 ? 5.125 -20.094 -11.352 1 92.06 235 GLU A N 1
ATOM 1900 C CA . GLU A 1 235 ? 5.703 -19.141 -12.289 1 92.06 235 GLU A CA 1
ATOM 1901 C C . GLU A 1 235 ? 5.707 -17.734 -11.695 1 92.06 235 GLU A C 1
ATOM 1903 O O . GLU A 1 235 ? 6.645 -16.953 -11.914 1 92.06 235 GLU A O 1
ATOM 1908 N N . LYS A 1 236 ? 4.668 -17.453 -10.961 1 94.31 236 LYS A N 1
ATOM 1909 C CA . LYS A 1 236 ? 4.598 -16.141 -10.328 1 94.31 236 LYS A CA 1
ATOM 1910 C C . LYS A 1 236 ? 5.66 -15.992 -9.242 1 94.31 236 LYS A C 1
ATOM 1912 O O . LYS A 1 236 ? 6.273 -14.938 -9.102 1 94.31 236 LYS A O 1
ATOM 1917 N N . ILE A 1 237 ? 5.895 -17.047 -8.484 1 94.56 237 ILE A N 1
ATOM 1918 C CA . ILE A 1 237 ? 6.945 -17.031 -7.469 1 94.56 237 ILE A CA 1
ATOM 1919 C C . ILE A 1 237 ? 8.305 -16.797 -8.133 1 94.56 237 ILE A C 1
ATOM 1921 O O . ILE A 1 237 ? 9.109 -16 -7.652 1 94.56 237 ILE A O 1
ATOM 1925 N N . ASP A 1 238 ? 8.453 -17.484 -9.195 1 93.62 238 ASP A N 1
ATOM 1926 C CA . ASP A 1 238 ? 9.711 -17.344 -9.93 1 93.62 238 ASP A CA 1
ATOM 1927 C C . ASP A 1 238 ? 9.93 -15.906 -10.375 1 93.62 238 ASP A C 1
ATOM 1929 O O . ASP A 1 238 ? 11.023 -15.367 -10.227 1 93.62 238 ASP A O 1
ATOM 1933 N N . LEU A 1 239 ? 8.906 -15.289 -10.836 1 93.44 239 LEU A N 1
ATOM 1934 C CA . LEU A 1 239 ? 8.977 -13.898 -11.266 1 93.44 239 LEU A CA 1
ATOM 1935 C C . LEU A 1 239 ? 9.328 -12.984 -10.094 1 93.44 239 LEU A C 1
ATOM 1937 O O . LEU A 1 239 ? 10.219 -12.141 -10.211 1 93.44 239 LEU A O 1
ATOM 1941 N N . LEU A 1 240 ? 8.688 -13.172 -8.961 1 95.06 240 LEU A N 1
ATOM 1942 C CA . LEU A 1 240 ? 8.875 -12.297 -7.809 1 95.06 240 LEU A CA 1
ATOM 1943 C C . LEU A 1 240 ? 10.258 -12.492 -7.195 1 95.06 240 LEU A C 1
ATOM 1945 O O . LEU A 1 240 ? 10.844 -11.555 -6.66 1 95.06 240 LEU A O 1
ATOM 1949 N N . GLU A 1 241 ? 10.75 -13.688 -7.309 1 94.25 241 GLU A N 1
ATOM 1950 C CA . GLU A 1 241 ? 12.109 -13.953 -6.863 1 94.25 241 GLU A CA 1
ATOM 1951 C C . GLU A 1 241 ? 13.133 -13.266 -7.77 1 94.25 241 GLU A C 1
ATOM 1953 O O . GLU A 1 241 ? 14.055 -12.602 -7.285 1 94.25 241 GLU A O 1
ATOM 1958 N N . LYS A 1 242 ? 12.938 -13.336 -8.992 1 91.25 242 LYS A N 1
ATOM 1959 C CA . LYS A 1 242 ? 13.906 -12.836 -9.961 1 91.25 242 LYS A CA 1
ATOM 1960 C C . LYS A 1 242 ? 13.883 -11.312 -10.023 1 91.25 242 LYS A C 1
ATOM 1962 O O . LYS A 1 242 ? 14.914 -10.68 -10.266 1 91.25 242 LYS A O 1
ATOM 1967 N N . CYS A 1 243 ? 12.734 -10.781 -9.773 1 91.5 243 CYS A N 1
ATOM 1968 C CA . CYS A 1 243 ? 12.68 -9.32 -9.797 1 91.5 243 CYS A CA 1
ATOM 1969 C C . CYS A 1 243 ? 13.055 -8.734 -8.445 1 91.5 243 CYS A C 1
ATOM 1971 O O . CYS A 1 243 ? 13.078 -7.516 -8.281 1 91.5 243 CYS A O 1
ATOM 1973 N N . GLY A 1 244 ? 13.289 -9.57 -7.406 1 92.88 244 GLY A N 1
ATOM 1974 C CA . GLY A 1 244 ? 13.828 -9.117 -6.133 1 92.88 244 GLY A CA 1
ATOM 1975 C C . GLY A 1 244 ? 12.758 -8.711 -5.137 1 92.88 244 GLY A C 1
ATOM 1976 O O . GLY A 1 244 ? 13.07 -8.227 -4.047 1 92.88 244 GLY A O 1
ATOM 1977 N N . ALA A 1 245 ? 11.5 -8.914 -5.52 1 95.69 245 ALA A N 1
ATOM 1978 C CA . ALA A 1 245 ? 10.414 -8.469 -4.645 1 95.69 245 ALA A CA 1
ATOM 1979 C C . ALA A 1 245 ? 10.43 -9.234 -3.322 1 95.69 245 ALA A C 1
ATOM 1981 O O . ALA A 1 245 ? 10.227 -8.641 -2.258 1 95.69 245 ALA A O 1
ATOM 1982 N N . ILE A 1 246 ? 10.695 -10.523 -3.357 1 97.38 246 ILE A N 1
ATOM 1983 C CA . ILE A 1 246 ? 10.703 -11.352 -2.156 1 97.38 246 ILE A CA 1
ATOM 1984 C C . ILE A 1 246 ? 11.898 -10.977 -1.281 1 97.38 246 ILE A C 1
ATOM 1986 O O . ILE A 1 246 ? 11.75 -10.766 -0.076 1 97.38 246 ILE A O 1
ATOM 1990 N N . ARG A 1 247 ? 13.016 -10.836 -1.868 1 96.38 247 ARG A N 1
ATOM 1991 C CA . ARG A 1 247 ? 14.227 -10.461 -1.136 1 96.38 247 ARG A CA 1
ATOM 1992 C C . ARG A 1 247 ? 14.062 -9.086 -0.487 1 96.38 247 ARG A C 1
ATOM 1994 O O . ARG A 1 247 ? 14.484 -8.883 0.653 1 96.38 247 ARG A O 1
ATOM 2001 N N . ASN A 1 248 ? 13.523 -8.188 -1.233 1 96.56 248 ASN A N 1
ATOM 2002 C CA . ASN A 1 248 ? 13.297 -6.844 -0.712 1 96.56 248 ASN A CA 1
ATOM 2003 C C . ASN A 1 248 ? 12.375 -6.863 0.504 1 96.56 248 ASN A C 1
ATOM 2005 O O . ASN A 1 248 ? 12.57 -6.098 1.448 1 96.56 248 ASN A O 1
ATOM 2009 N N . ALA A 1 249 ? 11.344 -7.699 0.472 1 98.25 249 ALA A N 1
ATOM 2010 C CA . ALA A 1 249 ? 10.43 -7.828 1.602 1 98.25 249 ALA A CA 1
ATOM 2011 C C . ALA A 1 249 ? 11.164 -8.312 2.85 1 98.25 249 ALA A C 1
ATOM 2013 O O . ALA A 1 249 ? 11.031 -7.723 3.922 1 98.25 249 ALA A O 1
ATOM 2014 N N . TYR A 1 250 ? 11.945 -9.352 2.666 1 98.06 250 TYR A N 1
ATOM 2015 C CA . TYR A 1 250 ? 12.688 -9.875 3.805 1 98.06 250 TYR A CA 1
ATOM 2016 C C . TYR A 1 250 ? 13.711 -8.859 4.301 1 98.06 250 TYR A C 1
ATOM 2018 O O . TYR A 1 250 ? 13.898 -8.688 5.508 1 98.06 250 TYR A O 1
ATOM 2026 N N . ARG A 1 251 ? 14.375 -8.195 3.393 1 97.5 251 ARG A N 1
ATOM 2027 C CA . ARG A 1 251 ? 15.375 -7.195 3.762 1 97.5 251 ARG A CA 1
ATOM 2028 C C . ARG A 1 251 ? 14.742 -6.062 4.57 1 97.5 251 ARG A C 1
ATOM 2030 O O . ARG A 1 251 ? 15.312 -5.625 5.57 1 97.5 251 ARG A O 1
ATOM 2037 N N . ALA A 1 252 ? 13.609 -5.582 4.082 1 97.88 252 ALA A N 1
ATOM 2038 C CA . ALA A 1 252 ? 12.906 -4.527 4.812 1 97.88 252 ALA A CA 1
ATOM 2039 C C . ALA A 1 252 ? 12.547 -4.98 6.223 1 97.88 252 ALA A C 1
ATOM 2041 O O . ALA A 1 252 ? 12.57 -4.18 7.164 1 97.88 252 ALA A O 1
ATOM 2042 N N . CYS A 1 253 ? 12.234 -6.285 6.32 1 98.44 253 CYS A N 1
ATOM 2043 C CA . CYS A 1 253 ? 11.859 -6.879 7.602 1 98.44 253 CYS A CA 1
ATOM 2044 C C . CYS A 1 253 ? 13.07 -7.496 8.289 1 98.44 253 CYS A C 1
ATOM 2046 O O . CYS A 1 253 ? 13.156 -8.711 8.438 1 98.44 253 CYS A O 1
ATOM 2048 N N . SER A 1 254 ? 13.969 -6.738 8.648 1 98.06 254 SER A N 1
ATOM 2049 C CA . SER A 1 254 ? 15.18 -7.227 9.297 1 98.06 254 SER A CA 1
ATOM 2050 C C . SER A 1 254 ? 15.617 -6.305 10.438 1 98.06 254 SER A C 1
ATOM 2052 O O . SER A 1 254 ? 15.258 -5.129 10.461 1 98.06 254 SER A O 1
ATOM 2054 N N . LEU A 1 255 ? 16.359 -6.867 11.352 1 97.25 255 LEU A N 1
ATOM 2055 C CA . LEU A 1 255 ? 16.906 -6.074 12.445 1 97.25 255 LEU A CA 1
ATOM 2056 C C . LEU A 1 255 ? 17.844 -4.988 11.922 1 97.25 255 LEU A C 1
ATOM 2058 O O . LEU A 1 255 ? 17.859 -3.873 12.445 1 97.25 255 LEU A O 1
ATOM 2062 N N . ASP A 1 256 ? 18.562 -5.281 10.867 1 96.19 256 ASP A N 1
ATOM 2063 C CA . ASP A 1 256 ? 19.469 -4.301 10.266 1 96.19 256 ASP A CA 1
ATOM 2064 C C . ASP A 1 256 ? 18.703 -3.084 9.758 1 96.19 256 ASP A C 1
ATOM 2066 O O . ASP A 1 256 ? 19.156 -1.949 9.906 1 96.19 256 ASP A O 1
ATOM 2070 N N . GLU A 1 257 ? 17.609 -3.332 9.133 1 96.88 257 GLU A N 1
ATOM 2071 C CA . GLU A 1 257 ? 16.812 -2.229 8.602 1 96.88 257 GLU A CA 1
ATOM 2072 C C . GLU A 1 257 ? 16.203 -1.397 9.734 1 96.88 257 GLU A C 1
ATOM 2074 O O . GLU A 1 257 ? 16.078 -0.178 9.609 1 96.88 257 GLU A O 1
ATOM 2079 N N . ILE A 1 258 ? 15.781 -2.074 10.812 1 97.56 258 ILE A N 1
ATOM 2080 C CA . ILE A 1 258 ? 15.312 -1.342 11.984 1 97.56 258 ILE A CA 1
ATOM 2081 C C . ILE A 1 258 ? 16.406 -0.399 12.477 1 97.56 258 ILE A C 1
ATOM 2083 O O . ILE A 1 258 ? 16.156 0.783 12.727 1 97.56 258 ILE A O 1
ATOM 2087 N N . GLU A 1 259 ? 17.609 -0.902 12.586 1 96.12 259 GLU A N 1
ATOM 2088 C CA . GLU A 1 259 ? 18.734 -0.094 13.055 1 96.12 259 GLU A CA 1
ATOM 2089 C C . GLU A 1 259 ? 19 1.071 12.102 1 96.12 259 GLU A C 1
ATOM 2091 O O . GLU A 1 259 ? 19.328 2.176 12.547 1 96.12 259 GLU A O 1
ATOM 2096 N N . ARG A 1 260 ? 18.891 0.784 10.883 1 94.31 260 ARG A N 1
ATOM 2097 C CA . ARG A 1 260 ? 19.125 1.843 9.906 1 94.31 260 ARG A CA 1
ATOM 2098 C C . ARG A 1 260 ? 18.094 2.959 10.062 1 94.31 260 ARG A C 1
ATOM 2100 O O . ARG A 1 260 ? 18.453 4.141 10.07 1 94.31 260 ARG A O 1
ATOM 2107 N N . PHE A 1 261 ? 16.859 2.613 10.25 1 95.38 261 PHE A N 1
ATOM 2108 C CA . PHE A 1 261 ? 15.805 3.607 10.375 1 95.38 261 PHE A CA 1
ATOM 2109 C C . PHE A 1 261 ? 15.914 4.344 11.711 1 95.38 261 PHE A C 1
ATOM 2111 O O . PHE A 1 261 ? 15.5 5.5 11.82 1 95.38 261 PHE A O 1
ATOM 2118 N N . LYS A 1 262 ? 16.469 3.684 12.68 1 94.19 262 LYS A N 1
ATOM 2119 C CA . LYS A 1 262 ? 16.688 4.336 13.961 1 94.19 262 LYS A CA 1
ATOM 2120 C C . LYS A 1 262 ? 17.969 5.18 13.938 1 94.19 262 LYS A C 1
ATOM 2122 O O . LYS A 1 262 ? 18.375 5.715 14.961 1 94.19 262 LYS A O 1
ATOM 2127 N N . TYR A 1 263 ? 18.641 5.191 12.82 1 90.69 263 TYR A N 1
ATOM 2128 C CA . TYR A 1 263 ? 19.828 5.992 12.594 1 90.69 263 TYR A CA 1
ATOM 2129 C C . TYR A 1 263 ? 21 5.484 13.438 1 90.69 263 TYR A C 1
ATOM 2131 O O . TYR A 1 263 ? 21.812 6.277 13.922 1 90.69 263 TYR A O 1
ATOM 2139 N N . ARG A 1 264 ? 20.984 4.238 13.562 1 90.75 264 ARG A N 1
ATOM 2140 C CA . ARG A 1 264 ? 22.062 3.627 14.352 1 90.75 264 ARG A CA 1
ATOM 2141 C C . ARG A 1 264 ? 23.078 2.949 13.453 1 90.75 264 ARG A C 1
ATOM 2143 O O . ARG A 1 264 ? 24.109 2.465 13.922 1 90.75 264 ARG A O 1
ATOM 2150 N N . SER A 1 265 ? 22.812 2.922 12.148 1 89.88 265 SER A N 1
ATOM 2151 C CA . SER A 1 265 ? 23.734 2.281 11.219 1 89.88 265 SER A CA 1
ATOM 2152 C C . SER A 1 265 ? 24.891 3.213 10.859 1 89.88 265 SER A C 1
ATOM 2154 O O . SER A 1 265 ? 24.688 4.418 10.688 1 89.88 265 SER A O 1
ATOM 2156 N N . LYS A 1 266 ? 26 2.635 10.766 1 91.62 266 LYS A N 1
ATOM 2157 C CA . LYS A 1 266 ? 27.203 3.408 10.461 1 91.62 266 LYS A CA 1
ATOM 2158 C C . LYS A 1 266 ? 27.312 3.703 8.969 1 91.62 266 LYS A C 1
ATOM 2160 O O . LYS A 1 266 ? 27 2.85 8.141 1 91.62 266 LYS A O 1
ATOM 2165 N N . THR A 1 267 ? 27.672 4.914 8.68 1 95.25 267 THR A N 1
ATOM 2166 C CA . THR A 1 267 ? 28.047 5.266 7.316 1 95.25 267 THR A CA 1
ATOM 2167 C C . THR A 1 267 ? 29.531 5.016 7.082 1 95.25 267 THR A C 1
ATOM 2169 O O . THR A 1 267 ? 30.375 5.59 7.77 1 95.25 267 THR A O 1
ATOM 2172 N N . THR A 1 268 ? 29.812 4.18 6.133 1 97 268 THR A N 1
ATOM 2173 C CA . THR A 1 268 ? 31.203 3.836 5.863 1 97 268 THR A CA 1
ATOM 2174 C C . THR A 1 268 ? 31.75 4.684 4.723 1 97 268 THR A C 1
ATOM 2176 O O . THR A 1 268 ? 31.219 4.676 3.617 1 97 268 THR A O 1
ATOM 2179 N N . THR A 1 269 ? 32.812 5.363 5.004 1 97.19 269 THR A N 1
ATOM 2180 C CA . THR A 1 269 ? 33.469 6.137 3.963 1 97.19 269 THR A CA 1
ATOM 2181 C C . THR A 1 269 ? 34.25 5.219 3.023 1 97.19 269 THR A C 1
ATOM 2183 O O . THR A 1 269 ? 35.094 4.43 3.469 1 97.19 269 THR A O 1
ATOM 2186 N N . ILE A 1 270 ? 33.969 5.297 1.769 1 97.81 270 ILE A N 1
ATOM 2187 C CA . ILE A 1 270 ? 34.656 4.496 0.763 1 97.81 270 ILE A CA 1
ATOM 2188 C C . ILE A 1 270 ? 35.781 5.32 0.127 1 97.81 270 ILE A C 1
ATOM 2190 O O . ILE A 1 270 ? 35.5 6.199 -0.697 1 97.81 270 ILE A O 1
ATOM 2194 N N . ASN A 1 271 ? 37 4.98 0.486 1 95.69 271 ASN A N 1
ATOM 2195 C CA . ASN A 1 271 ? 38.125 5.738 -0.027 1 95.69 271 ASN A CA 1
ATOM 2196 C C . ASN A 1 271 ? 39.125 4.832 -0.755 1 95.69 271 ASN A C 1
ATOM 2198 O O . ASN A 1 271 ? 40.219 5.273 -1.137 1 95.69 271 ASN A O 1
ATOM 2202 N N . SER A 1 272 ? 38.781 3.533 -0.96 1 96.69 272 SER A N 1
ATOM 2203 C CA . SER A 1 272 ? 39.594 2.586 -1.721 1 96.69 272 SER A CA 1
ATOM 2204 C C . SER A 1 272 ? 38.75 1.451 -2.277 1 96.69 272 SER A C 1
ATOM 2206 O O . SER A 1 272 ? 37.656 1.17 -1.757 1 96.69 272 SER A O 1
ATOM 2208 N N . MET A 1 273 ? 39.281 0.835 -3.311 1 96.5 273 MET A N 1
ATOM 2209 C CA . MET A 1 273 ? 38.562 -0.268 -3.932 1 96.5 273 MET A CA 1
ATOM 2210 C C . MET A 1 273 ? 38.469 -1.461 -2.986 1 96.5 273 MET A C 1
ATOM 2212 O O . MET A 1 273 ? 37.406 -2.078 -2.861 1 96.5 273 MET A O 1
ATOM 2216 N N . PRO A 1 274 ? 39.531 -1.806 -2.283 1 96.88 274 PRO A N 1
ATOM 2217 C CA . PRO A 1 274 ? 39.406 -2.916 -1.336 1 96.88 274 PRO A CA 1
ATOM 2218 C C . PRO A 1 274 ? 38.312 -2.68 -0.288 1 96.88 274 PRO A C 1
ATOM 2220 O O . PRO A 1 274 ? 37.594 -3.611 0.088 1 96.88 274 PRO A O 1
ATOM 2223 N N . LYS A 1 275 ? 38.312 -1.498 0.144 1 97.38 275 LYS A N 1
ATOM 2224 C CA . LYS A 1 275 ? 37.281 -1.178 1.132 1 97.38 275 LYS A CA 1
ATOM 2225 C C . LYS A 1 275 ? 35.875 -1.299 0.533 1 97.38 275 LYS A C 1
ATOM 2227 O O . LYS A 1 275 ? 34.969 -1.814 1.178 1 97.38 275 LYS A O 1
ATOM 2232 N N . LEU A 1 276 ? 35.688 -0.762 -0.715 1 97.75 276 LEU A N 1
ATOM 2233 C CA . LEU A 1 276 ? 34.406 -0.939 -1.401 1 97.75 276 LEU A CA 1
ATOM 2234 C C . LEU A 1 276 ? 34.031 -2.418 -1.502 1 97.75 276 LEU A C 1
ATOM 2236 O O . LEU A 1 276 ? 32.906 -2.803 -1.22 1 97.75 276 LEU A O 1
ATOM 2240 N N . VAL A 1 277 ? 34.969 -3.223 -1.922 1 97.5 277 VAL A N 1
ATOM 2241 C CA . VAL A 1 277 ? 34.75 -4.652 -2.104 1 97.5 277 VAL A CA 1
ATOM 2242 C C . VAL A 1 277 ? 34.312 -5.277 -0.778 1 97.5 277 VAL A C 1
ATOM 2244 O O . VAL A 1 277 ? 33.375 -6.082 -0.741 1 97.5 277 VAL A O 1
ATOM 2247 N N . ARG A 1 278 ? 34.938 -4.871 0.299 1 97.25 278 ARG A N 1
ATOM 2248 C CA . ARG A 1 278 ? 34.594 -5.402 1.618 1 97.25 278 ARG A CA 1
ATOM 2249 C C . ARG A 1 278 ? 33.188 -5.023 2.029 1 97.25 278 ARG A C 1
ATOM 2251 O O . ARG A 1 278 ? 32.438 -5.855 2.541 1 97.25 278 ARG A O 1
ATOM 2258 N N . VAL A 1 279 ? 32.875 -3.801 1.804 1 96.88 279 VAL A N 1
ATOM 2259 C CA . VAL A 1 279 ? 31.578 -3.301 2.184 1 96.88 279 VAL A CA 1
ATOM 2260 C C . VAL A 1 279 ? 30.5 -3.965 1.326 1 96.88 279 VAL A C 1
ATOM 2262 O O . VAL A 1 279 ? 29.453 -4.367 1.834 1 96.88 279 VAL A O 1
ATOM 2265 N N . ALA A 1 280 ? 30.734 -4.059 0.055 1 97.06 280 ALA A N 1
ATOM 2266 C CA . ALA A 1 280 ? 29.797 -4.699 -0.867 1 97.06 280 ALA A CA 1
ATOM 2267 C C . ALA A 1 280 ? 29.578 -6.168 -0.501 1 97.06 280 ALA A C 1
ATOM 2269 O O . ALA A 1 280 ? 28.453 -6.66 -0.515 1 97.06 280 ALA A O 1
ATOM 2270 N N . GLN A 1 281 ? 30.672 -6.844 -0.174 1 95.88 281 GLN A N 1
ATOM 2271 C CA . GLN A 1 281 ? 30.578 -8.25 0.224 1 95.88 281 GLN A CA 1
ATOM 2272 C C . GLN A 1 281 ? 29.766 -8.398 1.506 1 95.88 281 GLN A C 1
ATOM 2274 O O . GLN A 1 281 ? 28.969 -9.336 1.636 1 95.88 281 GLN A O 1
ATOM 2279 N N . ALA A 1 282 ? 29.984 -7.52 2.432 1 95.12 282 ALA A N 1
ATOM 2280 C CA . ALA A 1 282 ? 29.219 -7.535 3.674 1 95.12 282 ALA A CA 1
ATOM 2281 C C . ALA A 1 282 ? 27.734 -7.352 3.398 1 95.12 282 ALA A C 1
ATOM 2283 O O . ALA A 1 282 ? 26.891 -8 4.023 1 95.12 282 ALA A O 1
ATOM 2284 N N . ALA A 1 283 ? 27.406 -6.445 2.447 1 95.5 283 ALA A N 1
ATOM 2285 C CA . ALA A 1 283 ? 26.016 -6.227 2.051 1 95.5 283 ALA A CA 1
ATOM 2286 C C . ALA A 1 283 ? 25.406 -7.504 1.485 1 95.5 283 ALA A C 1
ATOM 2288 O O . ALA A 1 283 ? 24.266 -7.855 1.824 1 95.5 283 ALA A O 1
ATOM 2289 N N . SER A 1 284 ? 26.125 -8.195 0.696 1 94.5 284 SER A N 1
ATOM 2290 C CA . SER A 1 284 ? 25.656 -9.422 0.06 1 94.5 284 SER A CA 1
ATOM 2291 C C . SER A 1 284 ? 25.5 -10.547 1.075 1 94.5 284 SER A C 1
ATOM 2293 O O . SER A 1 284 ? 24.516 -11.289 1.039 1 94.5 284 SER A O 1
ATOM 2295 N N . ASP A 1 285 ? 26.469 -10.672 1.963 1 93 285 ASP A N 1
ATOM 2296 C CA . ASP A 1 285 ? 26.5 -11.773 2.918 1 93 285 ASP A CA 1
ATOM 2297 C C . ASP A 1 285 ? 25.266 -11.75 3.822 1 93 285 ASP A C 1
ATOM 2299 O O . ASP A 1 285 ? 24.734 -12.805 4.184 1 93 285 ASP A O 1
ATOM 2303 N N . HIS A 1 286 ? 24.797 -10.57 4.082 1 91.31 286 HIS A N 1
ATOM 2304 C CA . HIS A 1 286 ? 23.703 -10.461 5.039 1 91.31 286 HIS A CA 1
ATOM 2305 C C . HIS A 1 286 ? 22.453 -9.859 4.387 1 91.31 286 HIS A C 1
ATOM 2307 O O . HIS A 1 286 ? 21.469 -9.562 5.07 1 91.31 286 HIS A O 1
ATOM 2313 N N . ASP A 1 287 ? 22.562 -9.633 3.082 1 93.31 287 ASP A N 1
ATOM 2314 C CA . ASP A 1 287 ? 21.5 -8.984 2.32 1 93.31 287 ASP A CA 1
ATOM 2315 C C . ASP A 1 287 ? 21 -7.727 3.031 1 93.31 287 ASP A C 1
ATOM 2317 O O . ASP A 1 287 ? 19.812 -7.59 3.307 1 93.31 287 ASP A O 1
ATOM 2321 N N . ARG A 1 288 ? 21.906 -6.863 3.309 1 95.06 288 ARG A N 1
ATOM 2322 C CA . ARG A 1 288 ? 21.547 -5.648 4.031 1 95.06 288 ARG A CA 1
ATOM 2323 C C . ARG A 1 288 ? 21.906 -4.406 3.227 1 95.06 288 ARG A C 1
ATOM 2325 O O . ARG A 1 288 ? 22.75 -4.465 2.328 1 95.06 288 ARG A O 1
ATOM 2332 N N . VAL A 1 289 ? 21.25 -3.363 3.461 1 96.31 289 VAL A N 1
ATOM 2333 C CA . VAL A 1 289 ? 21.547 -2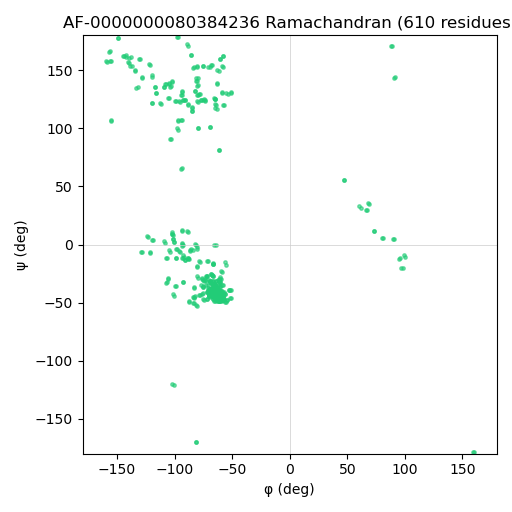.062 2.871 1 96.31 289 VAL A CA 1
ATOM 2334 C C . VAL A 1 289 ? 22.703 -1.401 3.625 1 96.31 289 VAL A C 1
ATOM 2336 O O . VAL A 1 289 ? 22.672 -1.308 4.855 1 96.31 289 VAL A O 1
ATOM 2339 N N . MET A 1 290 ? 23.688 -0.973 2.891 1 96.56 290 MET A N 1
ATOM 2340 C CA . MET A 1 290 ? 24.812 -0.276 3.496 1 96.56 290 MET A CA 1
ATOM 2341 C C . MET A 1 290 ? 24.781 1.211 3.158 1 96.56 290 MET A C 1
ATOM 2343 O O . MET A 1 290 ? 24.453 1.588 2.029 1 96.56 290 MET A O 1
ATOM 2347 N N . ARG A 1 291 ? 25.078 1.999 4.137 1 96.19 291 ARG A N 1
ATOM 2348 C CA . ARG A 1 291 ? 25.297 3.422 3.898 1 96.19 291 ARG A CA 1
ATOM 2349 C C . ARG A 1 291 ? 26.766 3.721 3.65 1 96.19 291 ARG A C 1
ATOM 2351 O O . ARG A 1 291 ? 27.625 3.424 4.492 1 96.19 291 ARG A O 1
ATOM 2358 N N . ILE A 1 292 ? 26.984 4.332 2.525 1 97.62 292 ILE A N 1
ATOM 2359 C CA . ILE A 1 292 ? 28.391 4.605 2.203 1 97.62 292 ILE A CA 1
ATOM 2360 C C . ILE A 1 292 ? 28.562 6.082 1.854 1 97.62 292 ILE A C 1
ATOM 2362 O O . ILE A 1 292 ? 27.641 6.707 1.311 1 97.62 292 ILE A O 1
ATOM 2366 N N . ALA A 1 293 ? 29.625 6.602 2.242 1 97.75 293 ALA A N 1
ATOM 2367 C CA . ALA A 1 293 ? 30 7.961 1.865 1 97.75 293 ALA A CA 1
ATOM 2368 C C . ALA A 1 293 ? 31.094 7.953 0.806 1 97.75 293 ALA A C 1
ATOM 2370 O O . ALA A 1 293 ? 32.125 7.281 0.965 1 97.75 293 ALA A O 1
ATOM 2371 N N . VAL A 1 294 ? 30.875 8.609 -0.273 1 96.62 294 VAL A N 1
ATOM 2372 C CA . VAL A 1 294 ? 31.828 8.727 -1.37 1 96.62 294 VAL A CA 1
ATOM 2373 C C . VAL A 1 294 ? 32.25 10.188 -1.537 1 96.62 294 VAL A C 1
ATOM 2375 O O . VAL A 1 294 ? 31.406 11.078 -1.553 1 96.62 294 VAL A O 1
ATOM 2378 N N . HIS A 1 295 ? 33.562 10.445 -1.607 1 92.38 295 HIS A N 1
ATOM 2379 C CA . HIS A 1 295 ? 34.062 11.797 -1.727 1 92.38 295 HIS A CA 1
ATOM 2380 C C . HIS A 1 295 ? 34.375 12.148 -3.182 1 92.38 295 HIS A C 1
ATOM 2382 O O . HIS A 1 295 ? 35.375 11.688 -3.748 1 92.38 295 HIS A O 1
ATOM 2388 N N . GLY A 1 296 ? 33.469 12.844 -3.762 1 86.31 296 GLY A N 1
ATOM 2389 C CA . GLY A 1 296 ? 33.719 13.461 -5.055 1 86.31 296 GLY A CA 1
ATOM 2390 C C . GLY A 1 296 ? 34 14.953 -4.965 1 86.31 296 GLY A C 1
ATOM 2391 O O . GLY A 1 296 ? 34.906 15.367 -4.27 1 86.31 296 GLY A O 1
ATOM 2392 N N . LYS A 1 297 ? 33.188 15.836 -5.617 1 83.12 297 LYS A N 1
ATOM 2393 C CA . LYS A 1 297 ? 33.281 17.281 -5.414 1 83.12 297 LYS A CA 1
ATOM 2394 C C . LYS A 1 297 ? 32.906 17.656 -3.979 1 83.12 297 LYS A C 1
ATOM 2396 O O . LYS A 1 297 ? 33.562 18.516 -3.377 1 83.12 297 LYS A O 1
ATOM 2401 N N . ARG A 1 298 ? 31.906 16.906 -3.492 1 87.31 298 ARG A N 1
ATOM 2402 C CA . ARG A 1 298 ? 31.516 16.953 -2.086 1 87.31 298 ARG A CA 1
ATOM 2403 C C . ARG A 1 298 ? 31.219 15.562 -1.54 1 87.31 298 ARG A C 1
ATOM 2405 O O . ARG A 1 298 ? 30.953 14.641 -2.305 1 87.31 298 ARG A O 1
ATOM 2412 N N . LYS A 1 299 ? 31.391 15.477 -0.318 1 92.31 299 LYS A N 1
ATOM 2413 C CA . LYS A 1 299 ? 31.031 14.227 0.333 1 92.31 299 LYS A CA 1
ATOM 2414 C C . LYS A 1 299 ? 29.516 13.984 0.25 1 92.31 299 LYS A C 1
ATOM 2416 O O . LYS A 1 299 ? 28.734 14.883 0.544 1 92.31 299 LYS A O 1
ATOM 2421 N N . ALA A 1 300 ? 29.188 12.852 -0.279 1 95.44 300 ALA A N 1
ATOM 2422 C CA . ALA A 1 300 ? 27.781 12.5 -0.362 1 95.44 300 ALA A CA 1
ATOM 2423 C C . ALA A 1 300 ? 27.547 11.062 0.085 1 95.44 300 ALA A C 1
ATOM 2425 O O . ALA A 1 300 ? 28.438 10.219 -0.01 1 95.44 300 ALA A O 1
ATOM 2426 N N . VAL A 1 301 ? 26.375 10.875 0.614 1 95.62 301 VAL A N 1
ATOM 2427 C CA . VAL A 1 301 ? 26.047 9.57 1.175 1 95.62 301 VAL A CA 1
ATOM 2428 C C . VAL A 1 301 ? 25.109 8.82 0.228 1 95.62 301 VAL A C 1
ATOM 2430 O O . VAL A 1 301 ? 24.203 9.414 -0.357 1 95.62 301 VAL A O 1
ATOM 2433 N N . TYR A 1 302 ? 25.344 7.523 0.044 1 96.62 302 TYR A N 1
ATOM 2434 C CA . TYR A 1 302 ? 24.547 6.633 -0.793 1 96.62 302 TYR A CA 1
ATOM 2435 C C . TYR A 1 302 ? 24.172 5.367 -0.033 1 96.62 302 TYR A C 1
ATOM 2437 O O . TYR A 1 302 ? 24.75 5.066 1.016 1 96.62 302 TYR A O 1
ATOM 2445 N N . THR A 1 303 ? 23.188 4.777 -0.525 1 95.94 303 THR A N 1
ATOM 2446 C CA . THR A 1 303 ? 22.906 3.418 -0.076 1 95.94 303 THR A CA 1
ATOM 2447 C C . THR A 1 303 ? 23.359 2.398 -1.116 1 95.94 303 THR A C 1
ATOM 2449 O O . THR A 1 303 ? 23.219 2.627 -2.32 1 95.94 303 THR A O 1
ATOM 2452 N N . LEU A 1 304 ? 23.969 1.381 -0.678 1 97.06 304 LEU A N 1
ATOM 2453 C CA . LEU A 1 304 ? 24.391 0.235 -1.475 1 97.06 304 LEU A CA 1
ATOM 2454 C C . LEU A 1 304 ? 23.609 -1.017 -1.089 1 97.06 304 LEU A C 1
ATOM 2456 O O . LEU A 1 304 ? 23.609 -1.416 0.078 1 97.06 304 LEU A O 1
ATOM 2460 N N . GLN A 1 305 ? 22.984 -1.538 -2.053 1 95.62 305 GLN A N 1
ATOM 2461 C CA . GLN A 1 305 ? 22.094 -2.664 -1.78 1 95.62 305 GLN A CA 1
ATOM 2462 C C . GLN A 1 305 ? 22.312 -3.795 -2.781 1 95.62 305 GLN A C 1
ATOM 2464 O O . GLN A 1 305 ? 22.453 -3.549 -3.98 1 95.62 305 GLN A O 1
ATOM 2469 N N . PRO A 1 306 ? 22.375 -5.023 -2.238 1 93.56 306 PRO A N 1
ATOM 2470 C CA . PRO A 1 306 ? 22.531 -6.137 -3.178 1 93.56 306 PRO A CA 1
ATOM 2471 C C . PRO A 1 306 ? 21.328 -6.266 -4.125 1 93.56 306 PRO A C 1
ATOM 2473 O O . PRO A 1 306 ? 20.188 -6.062 -3.715 1 93.56 306 PRO A O 1
ATOM 2476 N N . GLY A 1 307 ? 21.641 -6.535 -5.387 1 83.5 307 GLY A N 1
ATOM 2477 C CA . GLY A 1 307 ? 20.609 -6.66 -6.41 1 83.5 307 GLY A CA 1
ATOM 2478 C C . GLY A 1 307 ? 20.016 -8.055 -6.492 1 83.5 307 GLY A C 1
ATOM 2479 O O . GLY A 1 307 ? 20.594 -9.008 -5.961 1 83.5 307 GLY A O 1
ATOM 2480 N N . MET B 1 1 ? 17.734 -9.609 -17.656 1 56.91 1 MET B N 1
ATOM 2481 C CA . MET B 1 1 ? 16.312 -9.922 -17.812 1 56.91 1 MET B CA 1
ATOM 2482 C C . MET B 1 1 ? 16.031 -11.375 -17.453 1 56.91 1 MET B C 1
ATOM 2484 O O . MET B 1 1 ? 16.781 -12.273 -17.828 1 56.91 1 MET B O 1
ATOM 2488 N N . PRO B 1 2 ? 15.07 -11.508 -16.359 1 61.72 2 PRO B N 1
ATOM 2489 C CA . PRO B 1 2 ? 14.953 -12.945 -16.094 1 61.72 2 PRO B CA 1
ATOM 2490 C C . PRO B 1 2 ? 14.43 -13.719 -17.297 1 61.72 2 PRO B C 1
ATOM 2492 O O . PRO B 1 2 ? 13.234 -13.648 -17.609 1 61.72 2 PRO B O 1
ATOM 2495 N N . HIS B 1 3 ? 15.266 -14.039 -18.234 1 65.5 3 HIS B N 1
ATOM 2496 C CA . HIS B 1 3 ? 14.891 -14.781 -19.438 1 65.5 3 HIS B CA 1
ATOM 2497 C C . HIS B 1 3 ? 14.422 -16.188 -19.078 1 65.5 3 HIS B C 1
ATOM 2499 O O . HIS B 1 3 ? 13.875 -16.906 -19.922 1 65.5 3 HIS B O 1
ATOM 2505 N N . THR B 1 4 ? 14.461 -16.406 -17.859 1 70 4 THR B N 1
ATOM 2506 C CA . THR B 1 4 ? 14.156 -17.781 -17.469 1 70 4 THR B CA 1
ATOM 2507 C C . THR B 1 4 ? 12.719 -17.891 -16.953 1 70 4 THR B C 1
ATOM 2509 O O . THR B 1 4 ? 12.273 -18.969 -16.594 1 70 4 THR B O 1
ATOM 2512 N N . VAL B 1 5 ? 12.094 -16.75 -17.078 1 79.62 5 VAL B N 1
ATOM 2513 C CA . VAL B 1 5 ? 10.703 -16.766 -16.641 1 79.62 5 VAL B CA 1
ATOM 2514 C C . VAL B 1 5 ? 9.781 -17.047 -17.812 1 79.62 5 VAL B C 1
ATOM 2516 O O . VAL B 1 5 ? 9.984 -16.516 -18.906 1 79.62 5 VAL B O 1
ATOM 2519 N N . GLN B 1 6 ? 8.891 -17.922 -17.703 1 81.88 6 GLN B N 1
ATOM 2520 C CA . GLN B 1 6 ? 7.887 -18.172 -18.734 1 81.88 6 GLN B CA 1
ATOM 2521 C C . GLN B 1 6 ? 6.766 -17.141 -18.656 1 81.88 6 GLN B C 1
ATOM 2523 O O . GLN B 1 6 ? 5.785 -17.328 -17.922 1 81.88 6 GLN B O 1
ATOM 2528 N N . TYR B 1 7 ? 6.871 -16.219 -19.516 1 86 7 TYR B N 1
ATOM 2529 C CA . TYR B 1 7 ? 5.965 -15.086 -19.453 1 86 7 TYR B CA 1
ATOM 2530 C C . TYR B 1 7 ? 4.598 -15.438 -20.016 1 86 7 TYR B C 1
ATOM 2532 O O . TYR B 1 7 ? 3.568 -14.977 -19.516 1 86 7 TYR B O 1
ATOM 2540 N N . ARG B 1 8 ? 4.621 -16.109 -21.109 1 85.38 8 ARG B N 1
ATOM 2541 C CA . ARG B 1 8 ? 3.381 -16.516 -21.781 1 85.38 8 ARG B CA 1
ATOM 2542 C C . ARG B 1 8 ? 3.279 -18.031 -21.891 1 85.38 8 ARG B C 1
ATOM 2544 O O . ARG B 1 8 ? 4.297 -18.719 -21.938 1 85.38 8 ARG B O 1
ATOM 2551 N N . PRO B 1 9 ? 2.133 -18.531 -21.781 1 83.5 9 PRO B N 1
ATOM 2552 C CA . PRO B 1 9 ? 0.846 -17.828 -21.703 1 83.5 9 PRO B CA 1
ATOM 2553 C C . PRO B 1 9 ? 0.363 -17.625 -20.281 1 83.5 9 PRO B C 1
ATOM 2555 O O . PRO B 1 9 ? -0.529 -16.797 -20.031 1 83.5 9 PRO B O 1
ATOM 2558 N N . VAL B 1 10 ? 1.099 -18.203 -19.422 1 82.19 10 VAL B N 1
ATOM 2559 C CA . VAL B 1 10 ? 0.469 -18.328 -18.125 1 82.19 10 VAL B CA 1
ATOM 2560 C C . VAL B 1 10 ? 0.598 -17.016 -17.359 1 82.19 10 VAL B C 1
ATOM 2562 O O . VAL B 1 10 ? -0.407 -16.406 -16.969 1 82.19 10 VAL B O 1
ATOM 2565 N N . LEU B 1 11 ? 1.732 -16.453 -17.203 1 85.94 11 LEU B N 1
ATOM 2566 C CA . LEU B 1 11 ? 1.972 -15.305 -16.328 1 85.94 11 LEU B CA 1
ATOM 2567 C C . LEU B 1 11 ? 1.226 -14.07 -16.812 1 85.94 11 LEU B C 1
ATOM 2569 O O . LEU B 1 11 ? 0.443 -13.469 -16.078 1 85.94 11 LEU B O 1
ATOM 2573 N N . ILE B 1 12 ? 1.355 -13.789 -18.062 1 86.88 12 ILE B N 1
ATOM 2574 C CA . ILE B 1 12 ? 0.812 -12.547 -18.609 1 86.88 12 ILE B CA 1
ATOM 2575 C C . ILE B 1 12 ? -0.672 -12.727 -18.922 1 86.88 12 ILE B C 1
ATOM 2577 O O . ILE B 1 12 ? -1.51 -11.953 -18.438 1 86.88 12 ILE B O 1
ATOM 2581 N N . ASP B 1 13 ? -1.042 -13.766 -19.516 1 84.75 13 ASP B N 1
ATOM 2582 C CA . ASP B 1 13 ? -2.393 -13.922 -20.047 1 84.75 13 ASP B CA 1
ATOM 2583 C C . ASP B 1 13 ? -3.361 -14.383 -18.969 1 84.75 13 ASP B C 1
ATOM 2585 O O . ASP B 1 13 ? -4.477 -13.867 -18.859 1 84.75 13 ASP B O 1
ATOM 2589 N N . ASP B 1 14 ? -2.893 -15.211 -18.125 1 83.81 14 ASP B N 1
ATOM 2590 C CA . ASP B 1 14 ? -3.824 -15.789 -17.156 1 83.81 14 ASP B CA 1
ATOM 2591 C C . ASP B 1 14 ? -3.736 -15.07 -15.82 1 83.81 14 ASP B C 1
ATOM 2593 O O . ASP B 1 14 ? -4.754 -14.852 -15.156 1 83.81 14 ASP B O 1
ATOM 2597 N N . LEU B 1 15 ? -2.529 -14.641 -15.453 1 85.44 15 LEU B N 1
ATOM 2598 C CA . LEU B 1 15 ? -2.355 -14.281 -14.047 1 85.44 15 LEU B CA 1
ATOM 2599 C C . LEU B 1 15 ? -2.293 -12.766 -13.883 1 85.44 15 LEU B C 1
ATOM 2601 O O . LEU B 1 15 ? -2.559 -12.242 -12.797 1 85.44 15 LEU B O 1
ATOM 2605 N N . ILE B 1 16 ? -1.85 -11.984 -14.789 1 84.56 16 ILE B N 1
ATOM 2606 C CA . ILE B 1 16 ? -1.904 -10.531 -14.734 1 84.56 16 ILE B CA 1
ATOM 2607 C C . ILE B 1 16 ? -3.168 -10.031 -15.43 1 84.56 16 ILE B C 1
ATOM 2609 O O . ILE B 1 16 ? -3.854 -9.141 -14.93 1 84.56 16 ILE B O 1
ATOM 2613 N N . SER B 1 17 ? -3.738 -10.555 -16.406 1 79.62 17 SER B N 1
ATOM 2614 C CA . SER B 1 17 ? -4.887 -10.336 -17.281 1 79.62 17 SER B CA 1
ATOM 2615 C C . SER B 1 17 ? -4.496 -9.523 -18.5 1 79.62 17 SER B C 1
ATOM 2617 O O . SER B 1 17 ? -3.705 -8.578 -18.406 1 79.62 17 SER B O 1
ATOM 2619 N N . THR B 1 18 ? -5.082 -9.844 -19.562 1 76.88 18 THR B N 1
ATOM 2620 C CA . THR B 1 18 ? -4.844 -9.219 -20.859 1 76.88 18 THR B CA 1
ATOM 2621 C C . THR B 1 18 ? -5.336 -7.773 -20.875 1 76.88 18 THR B C 1
ATOM 2623 O O . THR B 1 18 ? -4.68 -6.891 -21.422 1 76.88 18 THR B O 1
ATOM 2626 N N . HIS B 1 19 ? -6.355 -7.621 -20.172 1 76.62 19 HIS B N 1
ATOM 2627 C CA . HIS B 1 19 ? -6.93 -6.281 -20.156 1 76.62 19 HIS B CA 1
ATOM 2628 C C . HIS B 1 19 ? -6.035 -5.309 -19.391 1 76.62 19 HIS B C 1
ATOM 2630 O O . HIS B 1 19 ? -5.797 -4.188 -19.844 1 76.62 19 HIS B O 1
ATOM 2636 N N . ARG B 1 20 ? -5.508 -5.77 -18.344 1 78.44 20 ARG B N 1
ATOM 2637 C CA . ARG B 1 20 ? -4.66 -4.918 -17.516 1 78.44 20 ARG B CA 1
ATOM 2638 C C . ARG B 1 20 ? -3.328 -4.641 -18.203 1 78.44 20 ARG B C 1
ATOM 2640 O O . ARG B 1 20 ? -2.875 -3.494 -18.266 1 78.44 20 ARG B O 1
ATOM 2647 N N . ILE B 1 21 ? -2.799 -5.629 -18.812 1 86.62 21 ILE B N 1
ATOM 2648 C CA . ILE B 1 21 ? -1.456 -5.512 -19.375 1 86.62 21 ILE B CA 1
ATOM 2649 C C . ILE B 1 21 ? -1.518 -4.789 -20.719 1 86.62 21 ILE B C 1
ATOM 2651 O O . ILE B 1 21 ? -0.531 -4.191 -21.156 1 86.62 21 ILE B O 1
ATOM 2655 N N . ALA B 1 22 ? -2.703 -4.73 -21.359 1 86.5 22 ALA B N 1
ATOM 2656 C CA . ALA B 1 22 ? -2.873 -4.082 -22.656 1 86.5 22 ALA B CA 1
ATOM 2657 C C . ALA B 1 22 ? -2.648 -2.576 -22.562 1 86.5 22 ALA B C 1
ATOM 2659 O O . ALA B 1 22 ? -2.084 -1.962 -23.469 1 86.5 22 ALA B O 1
ATOM 2660 N N . SER B 1 23 ? -3.057 -2.027 -21.453 1 88.31 23 SER B N 1
ATOM 2661 C CA . SER B 1 23 ? -2.869 -0.591 -21.281 1 88.31 23 SER B CA 1
ATOM 2662 C C . SER B 1 23 ? -1.39 -0.234 -21.188 1 88.31 23 SER B C 1
ATOM 2664 O O . SER B 1 23 ? -0.972 0.826 -21.672 1 88.31 23 SER B O 1
ATOM 2666 N N . TYR B 1 24 ? -0.56 -1.089 -20.656 1 93.62 24 TYR B N 1
ATOM 2667 C CA . TYR B 1 24 ? 0.879 -0.859 -20.594 1 93.62 24 TYR B CA 1
ATOM 2668 C C . TYR B 1 24 ? 1.499 -0.875 -21.984 1 93.62 24 TYR B C 1
ATOM 2670 O O . TYR B 1 24 ? 2.344 -0.036 -22.297 1 93.62 24 TYR B O 1
ATOM 2678 N N . ASN B 1 25 ? 0.985 -1.768 -22.766 1 90.62 25 ASN B N 1
ATOM 2679 C CA . ASN B 1 25 ? 1.496 -1.894 -24.125 1 90.62 25 ASN B CA 1
ATOM 2680 C C . ASN B 1 25 ? 1.23 -0.632 -24.953 1 90.62 25 ASN B C 1
ATOM 2682 O O . ASN B 1 25 ? 2.029 -0.268 -25.812 1 90.62 25 ASN B O 1
ATOM 2686 N N . ARG B 1 26 ? 0.189 0.014 -24.672 1 91.06 26 ARG B N 1
ATOM 2687 C CA . ARG B 1 26 ? -0.218 1.188 -25.438 1 91.06 26 ARG B CA 1
ATOM 2688 C C . ARG B 1 26 ? 0.572 2.42 -25.016 1 91.06 26 ARG B C 1
ATOM 2690 O O . ARG B 1 26 ? 0.839 3.305 -25.828 1 91.06 26 ARG B O 1
ATOM 2697 N N . VAL B 1 27 ? 1.01 2.49 -23.812 1 94.56 27 VAL B N 1
ATOM 2698 C CA . VAL B 1 27 ? 1.547 3.729 -23.266 1 94.56 27 VAL B CA 1
ATOM 2699 C C . VAL B 1 27 ? 3.066 3.631 -23.156 1 94.56 27 VAL B C 1
ATOM 2701 O O . VAL B 1 27 ? 3.771 4.629 -23.312 1 94.56 27 VAL B O 1
ATOM 2704 N N . PHE B 1 28 ? 3.562 2.424 -22.906 1 95.06 28 PHE B N 1
ATOM 2705 C CA . PHE B 1 28 ? 4.992 2.252 -22.656 1 95.06 28 PHE B CA 1
ATOM 2706 C C . PHE B 1 28 ? 5.688 1.693 -23.906 1 95.06 28 PHE B C 1
ATOM 2708 O O . PHE B 1 28 ? 5.105 0.892 -24.641 1 95.06 28 PHE B O 1
ATOM 2715 N N . SER B 1 29 ? 6.836 2.152 -24.203 1 91.94 29 SER B N 1
ATOM 2716 C CA . SER B 1 29 ? 7.637 1.61 -25.297 1 91.94 29 SER B CA 1
ATOM 2717 C C . SER B 1 29 ? 8.148 0.21 -24.969 1 91.94 29 SER B C 1
ATOM 2719 O O . SER B 1 29 ? 9.141 0.056 -24.25 1 91.94 29 SER B O 1
ATOM 2721 N N . ILE B 1 30 ? 7.48 -0.776 -25.516 1 93.44 30 ILE B N 1
ATOM 2722 C CA . ILE B 1 30 ? 7.742 -2.166 -25.156 1 93.44 30 ILE B CA 1
ATOM 2723 C C . ILE B 1 30 ? 8.25 -2.928 -26.375 1 93.44 30 ILE B C 1
ATOM 2725 O O . ILE B 1 30 ? 7.691 -2.812 -27.469 1 93.44 30 ILE B O 1
ATOM 2729 N N . SER B 1 31 ? 9.281 -3.711 -26.156 1 92.25 31 SER B N 1
ATOM 2730 C CA . SER B 1 31 ? 9.82 -4.48 -27.266 1 92.25 31 SER B CA 1
ATOM 2731 C C . SER B 1 31 ? 9.797 -5.977 -26.969 1 92.25 31 SER B C 1
ATOM 2733 O O . SER B 1 31 ? 10.156 -6.793 -27.828 1 92.25 31 SER B O 1
ATOM 2735 N N . SER B 1 32 ? 9.453 -6.379 -25.812 1 92.75 32 SER B N 1
ATOM 2736 C CA . SER B 1 32 ? 9.422 -7.785 -25.422 1 92.75 32 SER B CA 1
ATOM 2737 C C . SER B 1 32 ? 8.484 -8.016 -24.25 1 92.75 32 SER B C 1
ATOM 2739 O O . SER B 1 32 ? 8.062 -7.062 -23.594 1 92.75 32 SER B O 1
ATOM 2741 N N . ASP B 1 33 ? 8.172 -9.258 -24.016 1 90.44 33 ASP B N 1
ATOM 2742 C CA . ASP B 1 33 ? 7.32 -9.617 -22.875 1 90.44 33 ASP B CA 1
ATOM 2743 C C . ASP B 1 33 ? 8 -9.281 -21.562 1 90.44 33 ASP B C 1
ATOM 2745 O O . ASP B 1 33 ? 7.34 -8.891 -20.594 1 90.44 33 ASP B O 1
ATOM 2749 N N . SER B 1 34 ? 9.289 -9.445 -21.531 1 91.94 34 SER B N 1
ATOM 2750 C CA . SER B 1 34 ? 10.039 -9.109 -20.312 1 91.94 34 SER B CA 1
ATOM 2751 C C . SER B 1 34 ? 9.93 -7.621 -20 1 91.94 34 SER B C 1
ATOM 2753 O O . SER B 1 34 ? 9.766 -7.238 -18.844 1 91.94 34 SER B O 1
ATOM 2755 N N . GLU B 1 35 ? 9.969 -6.805 -21.031 1 94.5 35 GLU B N 1
ATOM 2756 C CA . GLU B 1 35 ? 9.82 -5.367 -20.828 1 94.5 35 GLU B CA 1
ATOM 2757 C C . GLU B 1 35 ? 8.398 -5.008 -20.406 1 94.5 35 GLU B C 1
ATOM 2759 O O . GLU B 1 35 ? 8.203 -4.117 -19.578 1 94.5 35 GLU B O 1
ATOM 2764 N N . LEU B 1 36 ? 7.504 -5.723 -21.016 1 94.12 36 LEU B N 1
ATOM 2765 C CA . LEU B 1 36 ? 6.105 -5.5 -20.672 1 94.12 36 LEU B CA 1
ATOM 2766 C C . LEU B 1 36 ? 5.863 -5.793 -19.203 1 94.12 36 LEU B C 1
ATOM 2768 O O . LEU B 1 36 ? 5.273 -4.973 -18.484 1 94.12 36 LEU B O 1
ATOM 2772 N N . VAL B 1 37 ? 6.328 -6.918 -18.75 1 93.38 37 VAL B N 1
ATOM 2773 C CA . VAL B 1 37 ? 6.199 -7.289 -17.344 1 93.38 37 VAL B CA 1
ATOM 2774 C C . VAL B 1 37 ? 7.008 -6.324 -16.484 1 93.38 37 VAL B C 1
ATOM 2776 O O . VAL B 1 37 ? 6.586 -5.977 -15.375 1 93.38 37 VAL B O 1
ATOM 2779 N N . GLY B 1 38 ? 8.133 -5.863 -17 1 94.94 38 GLY B N 1
ATOM 2780 C CA . GLY B 1 38 ? 8.922 -4.855 -16.312 1 94.94 38 GLY B CA 1
ATOM 2781 C C . GLY B 1 38 ? 8.148 -3.576 -16.047 1 94.94 38 GLY B C 1
ATOM 2782 O O . GLY B 1 38 ? 8.195 -3.035 -14.938 1 94.94 38 GLY B O 1
ATOM 2783 N N . ALA B 1 39 ? 7.457 -3.119 -17.062 1 96.06 39 ALA B N 1
ATOM 2784 C CA . ALA B 1 39 ? 6.629 -1.926 -16.906 1 96.06 39 ALA B CA 1
ATOM 2785 C C . ALA B 1 39 ? 5.535 -2.15 -15.867 1 96.06 39 ALA B C 1
ATOM 2787 O O . ALA B 1 39 ? 5.238 -1.259 -15.07 1 96.06 39 ALA B O 1
ATOM 2788 N N . TYR B 1 40 ? 4.996 -3.311 -15.914 1 95.25 40 TYR B N 1
ATOM 2789 C CA . TYR B 1 40 ? 3.979 -3.701 -14.945 1 95.25 40 TYR B CA 1
ATOM 2790 C C . TYR B 1 40 ? 4.543 -3.701 -13.531 1 95.25 40 TYR B C 1
ATOM 2792 O O . TYR B 1 40 ? 3.908 -3.203 -12.602 1 95.25 40 TYR B O 1
ATOM 2800 N N . LEU B 1 41 ? 5.723 -4.211 -13.359 1 95.56 41 LEU B N 1
ATOM 2801 C CA . LEU B 1 41 ? 6.387 -4.254 -12.062 1 95.56 41 LEU B CA 1
ATOM 2802 C C . LEU B 1 41 ? 6.797 -2.855 -11.609 1 95.56 41 LEU B C 1
ATOM 2804 O O . LEU B 1 41 ? 6.789 -2.555 -10.414 1 95.56 41 LEU B O 1
ATOM 2808 N N . TRP B 1 42 ? 7.109 -2.031 -12.57 1 97.25 42 TRP B N 1
ATOM 2809 C CA . TRP B 1 42 ? 7.402 -0.64 -12.242 1 97.25 42 TRP B CA 1
ATOM 2810 C C . TRP B 1 42 ? 6.199 0.024 -11.578 1 97.25 42 TRP B C 1
ATOM 2812 O O . TRP B 1 42 ? 6.352 0.756 -10.594 1 97.25 42 TRP B O 1
ATOM 2822 N N . ASN B 1 43 ? 5.051 -0.223 -12.117 1 97.38 43 ASN B N 1
ATOM 2823 C CA . ASN B 1 43 ? 3.859 0.334 -11.484 1 97.38 43 ASN B CA 1
ATOM 2824 C C . ASN B 1 43 ? 3.727 -0.129 -10.039 1 97.38 43 ASN B C 1
ATOM 2826 O O . ASN B 1 43 ? 3.379 0.662 -9.156 1 97.38 43 ASN B O 1
ATOM 2830 N N . SER B 1 44 ? 3.957 -1.385 -9.852 1 96.94 44 SER B N 1
ATOM 2831 C CA . SER B 1 44 ? 3.926 -1.916 -8.492 1 96.94 44 SER B CA 1
ATOM 2832 C C . SER B 1 44 ? 4.93 -1.201 -7.594 1 96.94 44 SER B C 1
ATOM 2834 O O . SER B 1 44 ? 4.629 -0.885 -6.445 1 96.94 44 SER B O 1
ATOM 2836 N N . HIS B 1 45 ? 6.082 -0.956 -8.117 1 97.62 45 HIS B N 1
ATOM 2837 C CA . HIS B 1 45 ? 7.133 -0.232 -7.406 1 97.62 45 HIS B CA 1
ATOM 2838 C C . HIS B 1 45 ? 6.699 1.194 -7.086 1 97.62 45 HIS B C 1
ATOM 2840 O O . HIS B 1 45 ? 6.93 1.682 -5.977 1 97.62 45 HIS B O 1
ATOM 2846 N N . VAL B 1 46 ? 6.105 1.786 -8.016 1 98.56 46 VAL B N 1
ATOM 2847 C CA . VAL B 1 46 ? 5.598 3.145 -7.848 1 98.56 46 VAL B CA 1
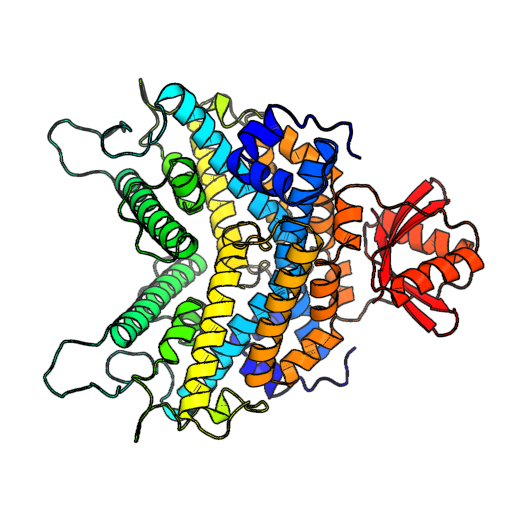ATOM 2848 C C . VAL B 1 46 ? 4.555 3.174 -6.734 1 98.56 46 VAL B C 1
ATOM 2850 O O . VAL B 1 46 ? 4.613 4.023 -5.84 1 98.56 46 VAL B O 1
ATOM 2853 N N . CYS B 1 47 ? 3.641 2.254 -6.789 1 98.44 47 CYS B N 1
ATOM 2854 C CA . CYS B 1 47 ? 2.594 2.184 -5.777 1 98.44 47 CYS B CA 1
ATOM 2855 C C . CYS B 1 47 ? 3.193 2.012 -4.387 1 98.44 47 CYS B C 1
ATOM 2857 O O . CYS B 1 47 ? 2.791 2.695 -3.443 1 98.44 47 CYS B O 1
ATOM 2859 N N . ALA B 1 48 ? 4.16 1.185 -4.312 1 98.12 48 ALA B N 1
ATOM 2860 C CA . ALA B 1 48 ? 4.848 0.967 -3.043 1 98.12 48 ALA B CA 1
ATOM 2861 C C . ALA B 1 48 ? 5.543 2.242 -2.57 1 98.12 48 ALA B C 1
ATOM 2863 O O . ALA B 1 48 ? 5.484 2.584 -1.386 1 98.12 48 ALA B O 1
ATOM 2864 N N . ALA B 1 49 ? 6.164 2.943 -3.467 1 98.06 49 ALA B N 1
ATOM 2865 C CA . ALA B 1 49 ? 6.93 4.141 -3.133 1 98.06 49 ALA B CA 1
ATOM 2866 C C . ALA B 1 49 ? 6.012 5.27 -2.674 1 98.06 49 ALA B C 1
ATOM 2868 O O . ALA B 1 49 ? 6.441 6.176 -1.955 1 98.06 49 ALA B O 1
ATOM 2869 N N . LEU B 1 50 ? 4.793 5.242 -3.092 1 98.5 50 LEU B N 1
ATOM 2870 C CA . LEU B 1 50 ? 3.84 6.293 -2.758 1 98.5 50 LEU B CA 1
ATOM 2871 C C . LEU B 1 50 ? 3.123 5.984 -1.449 1 98.5 50 LEU B C 1
ATOM 2873 O O . LEU B 1 50 ? 2.512 6.867 -0.845 1 98.5 50 LEU B O 1
ATOM 2877 N N . TYR B 1 51 ? 3.266 4.762 -0.961 1 97.81 51 TYR B N 1
ATOM 2878 C CA . TYR B 1 51 ? 2.566 4.266 0.221 1 97.81 51 TYR B CA 1
ATOM 2879 C C . TYR B 1 51 ? 2.887 5.125 1.439 1 97.81 51 TYR B C 1
ATOM 2881 O O . TYR B 1 51 ? 1.98 5.586 2.137 1 97.81 51 TYR B O 1
ATOM 2889 N N . PRO B 1 52 ? 4.156 5.477 1.683 1 97.38 52 PRO B N 1
ATOM 2890 C CA . PRO B 1 52 ? 4.469 6.266 2.877 1 97.38 52 PRO B CA 1
ATOM 2891 C C . PRO B 1 52 ? 3.824 7.648 2.855 1 97.38 52 PRO B C 1
ATOM 2893 O O . PRO B 1 52 ? 3.367 8.141 3.891 1 97.38 52 PRO B O 1
ATOM 2896 N N . LEU B 1 53 ? 3.756 8.242 1.682 1 98 53 LEU B N 1
ATOM 2897 C CA . LEU B 1 53 ? 3.166 9.578 1.569 1 98 53 LEU B CA 1
ATOM 2898 C C . LEU B 1 53 ? 1.66 9.523 1.802 1 98 53 LEU B C 1
ATOM 2900 O O . LEU B 1 53 ? 1.107 10.375 2.504 1 98 53 LEU B O 1
ATOM 2904 N N . LEU B 1 54 ? 1.092 8.539 1.215 1 98.19 54 LEU B N 1
ATOM 2905 C CA . LEU B 1 54 ? -0.353 8.383 1.354 1 98.19 54 LEU B CA 1
ATOM 2906 C C . LEU B 1 54 ? -0.729 8.078 2.801 1 98.19 54 LEU B C 1
ATOM 2908 O O . LEU B 1 54 ? -1.671 8.664 3.338 1 98.19 54 LEU B O 1
ATOM 2912 N N . GLY B 1 55 ? 0.024 7.184 3.418 1 96.69 55 GLY B N 1
ATOM 2913 C CA . GLY B 1 55 ? -0.212 6.863 4.816 1 96.69 55 GLY B CA 1
ATOM 2914 C C . GLY B 1 55 ? -0.009 8.047 5.742 1 96.69 55 GLY B C 1
ATOM 2915 O O . GLY B 1 55 ? -0.832 8.297 6.625 1 96.69 55 GLY B O 1
ATOM 2916 N N . ALA B 1 56 ? 1.054 8.773 5.512 1 96.25 56 ALA B N 1
ATOM 2917 C CA . ALA B 1 56 ? 1.327 9.961 6.316 1 96.25 56 ALA B CA 1
ATOM 2918 C C . ALA B 1 56 ? 0.198 10.977 6.188 1 96.25 56 ALA B C 1
ATOM 2920 O O . ALA B 1 56 ? -0.218 11.578 7.18 1 96.25 56 ALA B O 1
ATOM 2921 N N . THR B 1 57 ? -0.282 11.125 4.984 1 97.56 57 THR B N 1
ATOM 2922 C CA . THR B 1 57 ? -1.319 12.117 4.73 1 97.56 57 THR B CA 1
ATOM 2923 C C . THR B 1 57 ? -2.617 11.734 5.438 1 97.56 57 THR B C 1
ATOM 2925 O O . THR B 1 57 ? -3.227 12.57 6.113 1 97.56 57 THR B O 1
ATOM 2928 N N . GLU B 1 58 ? -2.975 10.492 5.285 1 96.88 58 GLU B N 1
ATOM 2929 C CA . GLU B 1 58 ? -4.215 10.023 5.891 1 96.88 58 GLU B CA 1
ATOM 2930 C C . GLU B 1 58 ? -4.16 10.117 7.414 1 96.88 58 GLU B C 1
ATOM 2932 O O . GLU B 1 58 ? -5.07 10.656 8.047 1 96.88 58 GLU B O 1
ATOM 2937 N N . ILE B 1 59 ? -3.111 9.68 7.996 1 96.06 59 ILE B N 1
ATOM 2938 C CA . ILE B 1 59 ? -2.955 9.641 9.445 1 96.06 59 ILE B CA 1
ATOM 2939 C C . ILE B 1 59 ? -2.869 11.055 10 1 96.06 59 ILE B C 1
ATOM 2941 O O . ILE B 1 59 ? -3.498 11.375 11.016 1 96.06 59 ILE B O 1
ATOM 2945 N N . THR B 1 60 ? -2.105 11.891 9.32 1 96.5 60 THR B N 1
ATOM 2946 C CA . THR B 1 60 ? -1.926 13.266 9.781 1 96.5 60 THR B CA 1
ATOM 2947 C C . THR B 1 60 ? -3.248 14.023 9.742 1 96.5 60 THR B C 1
ATOM 2949 O O . THR B 1 60 ? -3.596 14.727 10.695 1 96.5 60 THR B O 1
ATOM 2952 N N . LEU B 1 61 ? -3.996 13.852 8.648 1 97.81 61 LEU B N 1
ATOM 2953 C CA . LEU B 1 61 ? -5.285 14.523 8.531 1 97.81 61 LEU B CA 1
ATOM 2954 C C . LEU B 1 61 ? -6.246 14.047 9.617 1 97.81 61 LEU B C 1
ATOM 2956 O O . LEU B 1 61 ? -6.855 14.859 10.312 1 97.81 61 LEU B O 1
ATOM 2960 N N . ARG B 1 62 ? -6.312 12.742 9.734 1 96.88 62 ARG B N 1
ATOM 2961 C CA . ARG B 1 62 ? -7.195 12.117 10.719 1 96.88 62 ARG B CA 1
ATOM 2962 C C . ARG B 1 62 ? -6.902 12.641 12.117 1 96.88 62 ARG B C 1
ATOM 2964 O O . ARG B 1 62 ? -7.809 13.109 12.812 1 96.88 62 ARG B O 1
ATOM 2971 N N . ASN B 1 63 ? -5.66 12.648 12.492 1 95.81 63 ASN B N 1
ATOM 2972 C CA . ASN B 1 63 ? -5.289 13 13.859 1 95.81 63 ASN B CA 1
ATOM 2973 C C . ASN B 1 63 ? -5.383 14.5 14.094 1 95.81 63 ASN B C 1
ATOM 2975 O O . ASN B 1 63 ? -5.734 14.945 15.195 1 95.81 63 ASN B O 1
ATOM 2979 N N . ALA B 1 64 ? -5.031 15.273 13.07 1 97 64 ALA B N 1
ATOM 2980 C CA . ALA B 1 64 ? -5.156 16.719 13.219 1 97 64 ALA B CA 1
ATOM 2981 C C . ALA B 1 64 ? -6.602 17.125 13.5 1 97 64 ALA B C 1
ATOM 2983 O O . ALA B 1 64 ? -6.867 17.938 14.383 1 97 64 ALA B O 1
ATOM 2984 N N . ILE B 1 65 ? -7.539 16.531 12.773 1 97.81 65 ILE B N 1
ATOM 2985 C CA . ILE B 1 65 ? -8.953 16.844 12.938 1 97.81 65 ILE B CA 1
ATOM 2986 C C . ILE B 1 65 ? -9.445 16.312 14.281 1 97.81 65 ILE B C 1
ATOM 2988 O O . ILE B 1 65 ? -10.125 17.016 15.031 1 97.81 65 ILE B O 1
ATOM 2992 N N . ASP B 1 66 ? -9.07 15.109 14.594 1 96.88 66 ASP B N 1
ATOM 2993 C CA . ASP B 1 66 ? -9.516 14.484 15.836 1 96.88 66 ASP B CA 1
ATOM 2994 C C . ASP B 1 66 ? -9.023 15.266 17.047 1 96.88 66 ASP B C 1
ATOM 2996 O O . ASP B 1 66 ? -9.766 15.484 18 1 96.88 66 ASP B O 1
ATOM 3000 N N . VAL B 1 67 ? -7.766 15.641 17.047 1 95.44 67 VAL B N 1
ATOM 3001 C CA . VAL B 1 67 ? -7.184 16.375 18.156 1 95.44 67 VAL B CA 1
ATOM 3002 C C . VAL B 1 67 ? -7.922 17.703 18.344 1 95.44 67 VAL B C 1
ATOM 3004 O O . VAL B 1 67 ? -8.312 18.062 19.453 1 95.44 67 VAL B O 1
ATOM 3007 N N . ALA B 1 68 ? -8.133 18.422 17.266 1 97.06 68 ALA B N 1
ATOM 3008 C CA . ALA B 1 68 ? -8.797 19.734 17.312 1 97.06 68 ALA B CA 1
ATOM 3009 C C . ALA B 1 68 ? -10.219 19.594 17.859 1 97.06 68 ALA B C 1
ATOM 3011 O O . ALA B 1 68 ? -10.641 20.375 18.719 1 97.06 68 ALA B O 1
ATOM 3012 N N . LEU B 1 69 ? -10.953 18.625 17.375 1 97.62 69 LEU B N 1
ATOM 3013 C CA . LEU B 1 69 ? -12.352 18.484 17.766 1 97.62 69 LEU B CA 1
ATOM 3014 C C . LEU B 1 69 ? -12.477 17.906 19.172 1 97.62 69 LEU B C 1
ATOM 3016 O O . LEU B 1 69 ? -13.398 18.266 19.906 1 97.62 69 LEU B O 1
ATOM 3020 N N . THR B 1 70 ? -11.562 17 19.5 1 96.56 70 THR B N 1
ATOM 3021 C CA . THR B 1 70 ? -11.57 16.453 20.859 1 96.56 70 THR B CA 1
ATOM 3022 C C . THR B 1 70 ? -11.305 17.547 21.891 1 96.56 70 THR B C 1
ATOM 3024 O O . THR B 1 70 ? -11.914 17.562 22.969 1 96.56 70 THR B O 1
ATOM 3027 N N . ALA B 1 71 ? -10.453 18.453 21.625 1 95.94 71 ALA B N 1
ATOM 3028 C CA . ALA B 1 71 ? -10.109 19.531 22.531 1 95.94 71 ALA B CA 1
ATOM 3029 C C . ALA B 1 71 ? -11.32 20.422 22.828 1 95.94 71 ALA B C 1
ATOM 3031 O O . ALA B 1 71 ? -11.453 20.969 23.922 1 95.94 71 ALA B O 1
ATOM 3032 N N . ASP B 1 72 ? -12.164 20.516 21.922 1 96.25 72 ASP B N 1
ATOM 3033 C CA . ASP B 1 72 ? -13.297 21.422 22.047 1 96.25 72 ASP B CA 1
ATOM 3034 C C . ASP B 1 72 ? -14.57 20.688 22.438 1 96.25 72 ASP B C 1
ATOM 3036 O O . ASP B 1 72 ? -15.312 21.125 23.312 1 96.25 72 ASP B O 1
ATOM 3040 N N . LEU B 1 73 ? -14.812 19.516 21.812 1 96.25 73 LEU B N 1
ATOM 3041 C CA . LEU B 1 73 ? -16.094 18.828 21.953 1 96.25 73 LEU B CA 1
ATOM 3042 C C . LEU B 1 73 ? -15.953 17.594 22.828 1 96.25 73 LEU B C 1
ATOM 3044 O O . LEU B 1 73 ? -16.953 17 23.219 1 96.25 73 LEU B O 1
ATOM 3048 N N . GLY B 1 74 ? -14.688 17.219 23.109 1 96.12 74 GLY B N 1
ATOM 3049 C CA . GLY B 1 74 ? -14.445 16.031 23.906 1 96.12 74 GLY B CA 1
ATOM 3050 C C . GLY B 1 74 ? -14.359 14.766 23.078 1 96.12 74 GLY B C 1
ATOM 3051 O O . GLY B 1 74 ? -14.617 14.781 21.875 1 96.12 74 GLY B O 1
ATOM 3052 N N . LYS B 1 75 ? -13.945 13.68 23.75 1 94.94 75 LYS B N 1
ATOM 3053 C CA . LYS B 1 75 ? -13.922 12.367 23.094 1 94.94 75 LYS B CA 1
ATOM 3054 C C . LYS B 1 75 ? -15.305 11.984 22.578 1 94.94 75 LYS B C 1
ATOM 3056 O O . LYS B 1 75 ? -16.312 12.43 23.125 1 94.94 75 LYS B O 1
ATOM 3061 N N . PHE B 1 76 ? -15.344 11.18 21.562 1 96.12 76 PHE B N 1
ATOM 3062 C CA . PHE B 1 76 ? -16.578 10.703 20.938 1 96.12 76 PHE B CA 1
ATOM 3063 C C . PHE B 1 76 ? -17.375 11.875 20.375 1 96.12 76 PHE B C 1
ATOM 3065 O O . PHE B 1 76 ? -18.609 11.852 20.391 1 96.12 76 PHE B O 1
ATOM 3072 N N . TRP B 1 77 ? -16.656 12.906 19.938 1 97 77 TRP B N 1
ATOM 3073 C CA . TRP B 1 77 ? -17.281 14.086 19.344 1 97 77 TRP B CA 1
ATOM 3074 C C . TRP B 1 77 ? -18.172 13.695 18.172 1 97 77 TRP B C 1
ATOM 3076 O O . TRP B 1 77 ? -19.047 14.469 17.766 1 97 77 TRP B O 1
ATOM 3086 N N . TRP B 1 78 ? -18.062 12.547 17.594 1 95 78 TRP B N 1
ATOM 3087 C CA . TRP B 1 78 ? -18.734 12.086 16.375 1 95 78 TRP B CA 1
ATOM 3088 C C . TRP B 1 78 ? -20.031 11.352 16.734 1 95 78 TRP B C 1
ATOM 3090 O O . TRP B 1 78 ? -20.734 10.859 15.844 1 95 78 TRP B O 1
ATOM 3100 N N . ARG B 1 79 ? -20.297 11.266 17.969 1 91.62 79 ARG B N 1
ATOM 3101 C CA . ARG B 1 79 ? -21.531 10.602 18.391 1 91.62 79 ARG B CA 1
ATOM 3102 C C . ARG B 1 79 ? -22.75 11.359 17.875 1 91.62 79 ARG B C 1
ATOM 3104 O O . ARG B 1 79 ? -22.734 12.586 17.766 1 91.62 79 ARG B O 1
ATOM 3111 N N . LYS B 1 80 ? -23.766 10.594 17.656 1 83.88 80 LYS B N 1
ATOM 3112 C CA . LYS B 1 80 ? -25 11.18 17.156 1 83.88 80 LYS B CA 1
ATOM 3113 C C . LYS B 1 80 ? -25.484 12.297 18.078 1 83.88 80 LYS B C 1
ATOM 3115 O O . LYS B 1 80 ? -25.5 12.148 19.297 1 83.88 80 LYS B O 1
ATOM 3120 N N . GLY B 1 81 ? -25.797 13.445 17.484 1 81.88 81 GLY B N 1
ATOM 3121 C CA . GLY B 1 81 ? -26.375 14.562 18.219 1 81.88 81 GLY B CA 1
ATOM 3122 C C . GLY B 1 81 ? -25.328 15.57 18.672 1 81.88 81 GLY B C 1
ATOM 3123 O O . GLY B 1 81 ? -25.672 16.672 19.125 1 81.88 81 GLY B O 1
ATOM 3124 N N . THR B 1 82 ? -24.109 15.227 18.578 1 88.19 82 THR B N 1
ATOM 3125 C CA . THR B 1 82 ? -23.062 16.125 19.062 1 88.19 82 THR B CA 1
ATOM 3126 C C . THR B 1 82 ? -22.703 17.156 18 1 88.19 82 THR B C 1
ATOM 3128 O O . THR B 1 82 ? -22.641 18.359 18.297 1 88.19 82 THR B O 1
ATOM 3131 N N . LEU B 1 83 ? -22.547 16.703 16.766 1 91.69 83 LEU B N 1
ATOM 3132 C CA . LEU B 1 83 ? -22.172 17.609 15.695 1 91.69 83 LEU B CA 1
ATOM 3133 C C . LEU B 1 83 ? -23.422 18.297 15.109 1 91.69 83 LEU B C 1
ATOM 3135 O O . LEU B 1 83 ? -24.344 17.625 14.664 1 91.69 83 LEU B O 1
ATOM 3139 N N . LYS B 1 84 ? -23.375 19.562 15.258 1 91.56 84 LYS B N 1
ATOM 3140 C CA . LYS B 1 84 ? -24.422 20.344 14.602 1 91.56 84 LYS B CA 1
ATOM 3141 C C . LYS B 1 84 ? -24.062 20.625 13.148 1 91.56 84 LYS B C 1
ATOM 3143 O O . LYS B 1 84 ? -22.891 20.562 12.766 1 91.56 84 LYS B O 1
ATOM 3148 N N . PHE B 1 85 ? -25.062 20.781 12.32 1 93.81 85 PHE B N 1
ATOM 3149 C CA . PHE B 1 85 ? -24.844 21.078 10.914 1 93.81 85 PHE B CA 1
ATOM 3150 C C . PHE B 1 85 ? -25.812 22.141 10.422 1 93.81 85 PHE B C 1
ATOM 3152 O O . PHE B 1 85 ? -26.828 22.406 11.07 1 93.81 85 PHE B O 1
ATOM 3159 N N . LYS B 1 86 ? -25.516 22.734 9.383 1 92.94 86 LYS B N 1
ATOM 3160 C CA . LYS B 1 86 ? -26.141 23.953 8.891 1 92.94 86 LYS B CA 1
ATOM 3161 C C . LYS B 1 86 ? -27.641 23.734 8.656 1 92.94 86 LYS B C 1
ATOM 3163 O O . LYS B 1 86 ? -28.453 24.562 9.062 1 92.94 86 LYS B O 1
ATOM 3168 N N . SER B 1 87 ? -28.016 22.594 8.055 1 91 87 SER B N 1
ATOM 3169 C CA . SER B 1 87 ? -29.406 22.359 7.676 1 91 87 SER B CA 1
ATOM 3170 C C . SER B 1 87 ? -30.188 21.688 8.805 1 91 87 SER B C 1
ATOM 3172 O O . SER B 1 87 ? -31.312 21.234 8.602 1 91 87 SER B O 1
ATOM 3174 N N . TYR B 1 88 ? -29.5 21.703 9.945 1 86.56 88 TYR B N 1
ATOM 3175 C CA . TYR B 1 88 ? -30.156 21.062 11.078 1 86.56 88 TYR B CA 1
ATOM 3176 C C . TYR B 1 88 ? -31.422 21.828 11.461 1 86.56 88 TYR B C 1
ATOM 3178 O O . TYR B 1 88 ? -31.406 23.047 11.633 1 86.56 88 TYR B O 1
ATOM 3186 N N . THR B 1 89 ? -32.531 21.203 11.422 1 82.31 89 THR B N 1
ATOM 3187 C CA . THR B 1 89 ? -33.781 21.719 11.914 1 82.31 89 THR B CA 1
ATOM 3188 C C . THR B 1 89 ? -34.344 20.844 13.023 1 82.31 89 THR B C 1
ATOM 3190 O O . THR B 1 89 ? -34.531 19.641 12.828 1 82.31 89 THR B O 1
ATOM 3193 N N . PRO B 1 90 ? -34.531 21.562 14.211 1 77.06 90 PRO B N 1
ATOM 3194 C CA . PRO B 1 90 ? -35.125 20.75 15.273 1 77.06 90 PRO B CA 1
ATOM 3195 C C . PRO B 1 90 ? -36.406 20.016 14.828 1 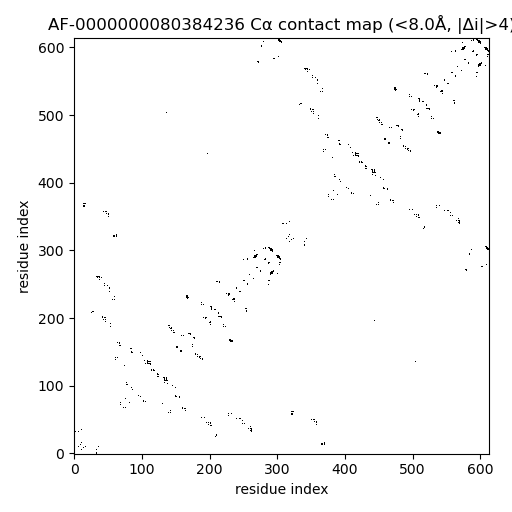77.06 90 PRO B C 1
ATOM 3197 O O . PRO B 1 90 ? -37.219 20.594 14.117 1 77.06 90 PRO B O 1
ATOM 3200 N N . GLY B 1 91 ? -36.531 18.766 15.062 1 70.25 91 GLY B N 1
ATOM 3201 C CA . GLY B 1 91 ? -37.75 18.016 14.758 1 70.25 91 GLY B CA 1
ATOM 3202 C C . GLY B 1 91 ? -37.656 17.266 13.438 1 70.25 91 GLY B C 1
ATOM 3203 O O . GLY B 1 91 ? -38.531 16.453 13.125 1 70.25 91 GLY B O 1
ATOM 3204 N N . THR B 1 92 ? -36.719 17.719 12.57 1 66.81 92 THR B N 1
ATOM 3205 C CA . THR B 1 92 ? -36.625 17.031 11.289 1 66.81 92 THR B CA 1
ATOM 3206 C C . THR B 1 92 ? -35.625 15.891 11.359 1 66.81 92 THR B C 1
ATOM 3208 O O . THR B 1 92 ? -34.562 16.047 11.961 1 66.81 92 THR B O 1
ATOM 3211 N N . SER B 1 93 ? -36.094 14.703 11.008 1 66.81 93 SER B N 1
ATOM 3212 C CA . SER B 1 93 ? -35.281 13.484 11.102 1 66.81 93 SER B CA 1
ATOM 3213 C C . SER B 1 93 ? -34.438 13.297 9.852 1 66.81 93 SER B C 1
ATOM 3215 O O . SER B 1 93 ? -33.562 12.43 9.82 1 66.81 93 SER B O 1
ATOM 3217 N N . LYS B 1 94 ? -34.594 14.156 8.867 1 80.38 94 LYS B N 1
ATOM 3218 C CA . LYS B 1 94 ? -33.844 13.812 7.652 1 80.38 94 LYS B CA 1
ATOM 3219 C C . LYS B 1 94 ? -32.5 14.492 7.609 1 80.38 94 LYS B C 1
ATOM 3221 O O . LYS B 1 94 ? -32.406 15.719 7.605 1 80.38 94 LYS B O 1
ATOM 3226 N N . GLU B 1 95 ? -31.453 13.875 7.785 1 88 95 GLU B N 1
ATOM 3227 C CA . GLU B 1 95 ? -30.078 14.352 7.723 1 88 95 GLU B CA 1
ATOM 3228 C C . GLU B 1 95 ? -29.578 14.383 6.281 1 88 95 GLU B C 1
ATOM 3230 O O . GLU B 1 95 ? -29.859 13.477 5.5 1 88 95 GLU B O 1
ATOM 3235 N N . PRO B 1 96 ? -28.969 15.5 5.902 1 91.56 96 PRO B N 1
ATOM 3236 C CA . PRO B 1 96 ? -28.359 15.492 4.574 1 91.56 96 PRO B CA 1
ATOM 3237 C C . PRO B 1 96 ? -27.312 14.391 4.41 1 91.56 96 PRO B C 1
ATOM 3239 O O . PRO B 1 96 ? -26.812 13.859 5.402 1 91.56 96 PRO B O 1
ATOM 3242 N N . TYR B 1 97 ? -26.969 14.062 3.207 1 92.94 97 TYR B N 1
ATOM 3243 C CA . TYR B 1 97 ? -26.156 12.906 2.859 1 92.94 97 TYR B CA 1
ATOM 3244 C C . TYR B 1 97 ? -24.797 12.969 3.547 1 92.94 97 TYR B C 1
ATOM 3246 O O . TYR B 1 97 ? -24.375 11.992 4.176 1 92.94 97 TYR B O 1
ATOM 3254 N N . PRO B 1 98 ? -24.125 14.094 3.521 1 92.75 98 PRO B N 1
ATOM 3255 C CA . PRO B 1 98 ? -22.797 14.125 4.148 1 92.75 98 PRO B CA 1
ATOM 3256 C C . PRO B 1 98 ? -22.844 13.828 5.645 1 92.75 98 PRO B C 1
ATOM 3258 O O . PRO B 1 98 ? -21.938 13.188 6.18 1 92.75 98 PRO B O 1
ATOM 3261 N N . VAL B 1 99 ? -23.906 14.219 6.281 1 93.56 99 VAL B N 1
ATOM 3262 C CA . VAL B 1 99 ? -24.047 14.039 7.723 1 93.56 99 VAL B CA 1
ATOM 3263 C C . VAL B 1 99 ? -24.359 12.57 8.031 1 93.56 99 VAL B C 1
ATOM 3265 O O . VAL B 1 99 ? -23.719 11.969 8.898 1 93.56 99 VAL B O 1
ATOM 3268 N N . SER B 1 100 ? -25.312 12.031 7.266 1 93.5 100 SER B N 1
ATOM 3269 C CA . SER B 1 100 ? -25.656 10.633 7.484 1 93.5 100 SER B CA 1
ATOM 3270 C C . SER B 1 100 ? -24.5 9.711 7.125 1 93.5 100 SER B C 1
ATOM 3272 O O . SER B 1 100 ? -24.281 8.68 7.777 1 93.5 100 SER B O 1
ATOM 3274 N N . HIS B 1 101 ? -23.75 10.094 6.141 1 94.25 101 HIS B N 1
ATOM 3275 C CA . HIS B 1 101 ? -22.609 9.281 5.73 1 94.25 101 HIS B CA 1
ATOM 3276 C C . HIS B 1 101 ? -21.5 9.312 6.777 1 94.25 101 HIS B C 1
ATOM 3278 O O . HIS B 1 101 ? -20.891 8.281 7.078 1 94.25 101 HIS B O 1
ATOM 3284 N N . LEU B 1 102 ? -21.219 10.438 7.293 1 95.88 102 LEU B N 1
ATOM 3285 C CA . LEU B 1 102 ? -20.234 10.562 8.352 1 95.88 102 LEU B CA 1
ATOM 3286 C C . LEU B 1 102 ? -20.609 9.711 9.555 1 95.88 102 LEU B C 1
ATOM 3288 O O . LEU B 1 102 ? -19.766 8.984 10.094 1 95.88 102 LEU B O 1
ATOM 3292 N N . ALA B 1 103 ? -21.859 9.797 9.93 1 94.38 103 ALA B N 1
ATOM 3293 C CA . ALA B 1 103 ? -22.359 9 11.047 1 94.38 103 ALA B CA 1
ATOM 3294 C C . ALA B 1 103 ? -22.219 7.508 10.758 1 94.38 103 ALA B C 1
ATOM 3296 O O . ALA B 1 103 ? -21.844 6.73 11.633 1 94.38 103 ALA B O 1
ATOM 3297 N N . GLY B 1 104 ? -22.547 7.199 9.562 1 95.25 104 GLY B N 1
ATOM 3298 C CA . GLY B 1 104 ? -22.406 5.812 9.148 1 95.25 104 GLY B CA 1
ATOM 3299 C C . GLY B 1 104 ? -20.969 5.324 9.195 1 95.25 104 GLY B C 1
ATOM 3300 O O . GLY B 1 104 ? -20.703 4.184 9.586 1 95.25 104 GLY B O 1
ATOM 3301 N N . ASN B 1 105 ? -20.047 6.141 8.797 1 96.38 105 ASN B N 1
ATOM 3302 C CA . ASN B 1 105 ? -18.625 5.789 8.836 1 96.38 105 ASN B CA 1
ATOM 3303 C C . ASN B 1 105 ? -18.172 5.5 10.266 1 96.38 105 ASN B C 1
ATOM 3305 O O . ASN B 1 105 ? -17.453 4.523 10.5 1 96.38 105 ASN B O 1
ATOM 3309 N N . PHE B 1 106 ? -18.578 6.281 11.188 1 96.75 106 PHE B N 1
ATOM 3310 C CA . PHE B 1 106 ? -18.172 6.078 12.57 1 96.75 106 PHE B CA 1
ATOM 3311 C C . PHE B 1 106 ? -18.844 4.852 13.164 1 96.75 106 PHE B C 1
ATOM 3313 O O . PHE B 1 106 ? -18.25 4.148 13.992 1 96.75 106 PHE B O 1
ATOM 3320 N N . ALA B 1 107 ? -20.094 4.641 12.734 1 95.62 107 ALA B N 1
ATOM 3321 C CA . ALA B 1 107 ? -20.766 3.414 13.172 1 95.62 107 ALA B CA 1
ATOM 3322 C C . ALA B 1 107 ? -20 2.18 12.695 1 95.62 107 ALA B C 1
ATOM 3324 O O . ALA B 1 107 ? -19.797 1.23 13.461 1 95.62 107 ALA B O 1
ATOM 3325 N N . SER B 1 108 ? -19.594 2.264 11.477 1 95.19 108 SER B N 1
ATOM 3326 C CA . SER B 1 108 ? -18.797 1.176 10.922 1 95.19 108 SER B CA 1
ATOM 3327 C C . SER B 1 108 ? -17.469 1.038 11.664 1 95.19 108 SER B C 1
ATOM 3329 O O . SER B 1 108 ? -17.016 -0.076 11.953 1 95.19 108 SER B O 1
ATOM 3331 N N . ALA B 1 109 ? -16.828 2.096 11.945 1 95.75 109 ALA B N 1
ATOM 3332 C CA . ALA B 1 109 ? -15.562 2.098 12.672 1 95.75 109 ALA B CA 1
ATOM 3333 C C . ALA B 1 109 ? -15.734 1.532 14.078 1 95.75 109 ALA B C 1
ATOM 3335 O O . ALA B 1 109 ? -14.859 0.824 14.578 1 95.75 109 ALA B O 1
ATOM 3336 N N . TYR B 1 110 ? -16.844 1.875 14.688 1 95.44 110 TYR B N 1
ATOM 3337 C CA . TYR B 1 110 ? -17.172 1.341 16.016 1 95.44 110 TYR B CA 1
ATOM 3338 C C . TYR B 1 110 ? -17.234 -0.181 15.977 1 95.44 110 TYR B C 1
ATOM 3340 O O . TYR B 1 110 ? -16.594 -0.853 16.797 1 95.44 110 TYR B O 1
ATOM 3348 N N . ASN B 1 111 ? -17.938 -0.659 15.023 1 94.44 111 ASN B N 1
ATOM 3349 C CA . ASN B 1 111 ? -18.062 -2.105 14.875 1 94.44 111 ASN B CA 1
ATOM 3350 C C . ASN B 1 111 ? -16.719 -2.764 14.578 1 94.44 111 ASN B C 1
ATOM 3352 O O . ASN B 1 111 ? -16.422 -3.834 15.109 1 94.44 111 ASN B O 1
ATOM 3356 N N . ALA B 1 112 ? -15.961 -2.145 13.766 1 92.25 112 ALA B N 1
ATOM 3357 C CA . ALA B 1 112 ? -14.641 -2.672 13.422 1 92.25 112 ALA B CA 1
ATOM 3358 C C . ALA B 1 112 ? -13.734 -2.705 14.648 1 92.25 112 ALA B C 1
ATOM 3360 O O . ALA B 1 112 ? -13 -3.676 14.859 1 92.25 112 ALA B O 1
ATOM 3361 N N . ALA B 1 113 ? -13.82 -1.693 15.391 1 93.06 113 ALA B N 1
ATOM 3362 C CA . ALA B 1 113 ? -13.023 -1.629 16.609 1 93.06 113 ALA B CA 1
ATOM 3363 C C . ALA B 1 113 ? -13.445 -2.721 17.594 1 93.06 113 ALA B C 1
ATOM 3365 O O . ALA B 1 113 ? -12.602 -3.32 18.266 1 93.06 113 ALA B O 1
ATOM 3366 N N . GLN B 1 114 ? -14.727 -2.977 17.672 1 93.81 114 GLN B N 1
ATOM 3367 C CA . GLN B 1 114 ? -15.242 -4.035 18.531 1 93.81 114 GLN B CA 1
ATOM 3368 C C . GLN B 1 114 ? -14.727 -5.402 18.094 1 93.81 114 GLN B C 1
ATOM 3370 O O . GLN B 1 114 ? -14.328 -6.219 18.922 1 93.81 114 GLN B O 1
ATOM 3375 N N . ARG B 1 115 ? -14.734 -5.605 16.844 1 88.56 115 ARG B N 1
ATOM 3376 C CA . ARG B 1 115 ? -14.266 -6.871 16.281 1 88.56 115 ARG B CA 1
ATOM 3377 C C . ARG B 1 115 ? -12.773 -7.059 16.547 1 88.56 115 ARG B C 1
ATOM 3379 O O . ARG B 1 115 ? -12.336 -8.148 16.906 1 88.56 115 ARG B O 1
ATOM 3386 N N . GLU B 1 116 ? -12.055 -5.996 16.312 1 86.31 116 GLU B N 1
ATOM 3387 C CA . GLU B 1 116 ? -10.609 -6.059 16.531 1 86.31 116 GLU B CA 1
ATOM 3388 C C . GLU B 1 116 ? -10.289 -6.344 18 1 86.31 116 GLU B C 1
ATOM 3390 O O . GLU B 1 116 ? -9.398 -7.141 18.297 1 86.31 116 GLU B O 1
ATOM 3395 N N . ARG B 1 117 ? -10.969 -5.703 18.828 1 87.38 117 ARG B N 1
ATOM 3396 C CA . ARG B 1 117 ? -10.773 -5.941 20.25 1 87.38 117 ARG B CA 1
ATOM 3397 C C . ARG B 1 117 ? -11.148 -7.371 20.625 1 87.38 117 ARG B C 1
ATOM 3399 O O . ARG B 1 117 ? -10.453 -8.008 21.422 1 87.38 117 ARG B O 1
ATOM 3406 N N . SER B 1 118 ? -12.203 -7.855 20.109 1 89.5 118 SER B N 1
ATOM 3407 C CA . SER B 1 118 ? -12.633 -9.234 20.359 1 89.5 118 SER B CA 1
ATOM 3408 C C . SER B 1 118 ? -11.57 -10.227 19.906 1 89.5 118 SER B C 1
ATOM 3410 O O . SER B 1 118 ? -11.281 -11.195 20.609 1 89.5 118 SER B O 1
ATOM 3412 N N . ARG B 1 119 ? -11.016 -9.969 18.828 1 80.56 119 ARG B N 1
ATOM 3413 C CA . ARG B 1 119 ? -9.969 -10.828 18.297 1 80.56 119 ARG B CA 1
ATOM 3414 C C . ARG B 1 119 ? -8.742 -10.828 19.203 1 80.56 119 ARG B C 1
ATOM 3416 O O . ARG B 1 119 ? -8.172 -11.883 19.484 1 80.56 119 ARG B O 1
ATOM 3423 N N . ARG B 1 120 ? -8.406 -9.75 19.766 1 78.31 120 ARG B N 1
ATOM 3424 C CA . ARG B 1 120 ? -7.227 -9.586 20.609 1 78.31 120 ARG B CA 1
ATOM 3425 C C . ARG B 1 120 ? -7.395 -10.312 21.938 1 78.31 120 ARG B C 1
ATOM 3427 O O . ARG B 1 120 ? -6.445 -10.914 22.438 1 78.31 120 ARG B O 1
ATOM 3434 N N . ILE B 1 121 ? -8.633 -10.234 22.391 1 84.25 121 ILE B N 1
ATOM 3435 C CA . ILE B 1 121 ? -8.852 -10.797 23.719 1 84.25 121 ILE B CA 1
ATOM 3436 C C . ILE B 1 121 ? -9.297 -12.25 23.578 1 84.25 121 ILE B C 1
ATOM 3438 O O . ILE B 1 121 ? -9.344 -12.984 24.578 1 84.25 121 ILE B O 1
ATOM 3442 N N . GLY B 1 122 ? -9.648 -12.734 22.375 1 81.56 122 GLY B N 1
ATOM 3443 C CA . GLY B 1 122 ? -10.008 -14.117 22.125 1 81.56 122 GLY B CA 1
ATOM 3444 C C . GLY B 1 122 ? -11.438 -14.445 22.516 1 81.56 122 GLY B C 1
ATOM 3445 O O . GLY B 1 122 ? -11.797 -15.617 22.656 1 81.56 122 GLY B O 1
ATOM 3446 N N . LYS B 1 123 ? -12.172 -13.422 22.906 1 88.25 123 LYS B N 1
ATOM 3447 C CA . LYS B 1 123 ? -13.594 -13.562 23.219 1 88.25 123 LYS B CA 1
ATOM 3448 C C . LYS B 1 123 ? -14.383 -12.336 22.75 1 88.25 123 LYS B C 1
ATOM 3450 O O . LYS B 1 123 ? -13.789 -11.305 22.406 1 88.25 123 LYS B O 1
ATOM 3455 N N . THR B 1 124 ? -15.617 -12.492 22.641 1 88.62 124 THR B N 1
ATOM 3456 C CA . THR B 1 124 ? -16.469 -11.406 22.172 1 88.62 124 THR B CA 1
ATOM 3457 C C . THR B 1 124 ? -16.422 -10.234 23.141 1 88.62 124 THR B C 1
ATOM 3459 O O . THR B 1 124 ? -16.766 -10.383 24.328 1 88.62 124 THR B O 1
ATOM 3462 N N . PHE B 1 125 ? -15.953 -9.117 22.734 1 88.06 125 PHE B N 1
ATOM 3463 C CA . PHE B 1 125 ? -15.953 -7.883 23.516 1 88.06 125 PHE B CA 1
ATOM 3464 C C . PHE B 1 125 ? -17.281 -7.148 23.359 1 88.06 125 PHE B C 1
ATOM 3466 O O . PHE B 1 125 ? -17.656 -6.738 22.266 1 88.06 125 PHE B O 1
ATOM 3473 N N . LYS B 1 126 ? -18.016 -7.035 24.438 1 86.06 126 LYS B N 1
ATOM 3474 C CA . LYS B 1 126 ? -19.328 -6.426 24.406 1 86.06 126 LYS B CA 1
ATOM 3475 C C . LYS B 1 126 ? -19.281 -4.965 24.844 1 86.06 126 LYS B C 1
ATOM 3477 O O . LYS B 1 126 ? -20.266 -4.238 24.719 1 86.06 126 LYS B O 1
ATOM 3482 N N . GLY B 1 127 ? -18.203 -4.453 25.25 1 88.19 127 GLY B N 1
ATOM 3483 C CA . GLY B 1 127 ? -18.078 -3.078 25.703 1 88.19 127 GLY B CA 1
ATOM 3484 C C . GLY B 1 127 ? -17.766 -2.098 24.594 1 88.19 127 GLY B C 1
ATOM 3485 O O . GLY B 1 127 ? -17.641 -2.49 23.438 1 88.19 127 GLY B O 1
ATOM 3486 N N . ALA B 1 128 ? -17.828 -0.814 24.953 1 90.06 128 ALA B N 1
ATOM 3487 C CA . ALA B 1 128 ? -17.484 0.228 24 1 90.06 128 ALA B CA 1
ATOM 3488 C C . ALA B 1 128 ? -15.969 0.348 23.844 1 90.06 128 ALA B C 1
ATOM 3490 O O . ALA B 1 128 ? -15.25 0.486 24.844 1 90.06 128 ALA B O 1
ATOM 3491 N N . PRO B 1 129 ? -15.492 0.22 22.562 1 92.75 129 PRO B N 1
ATOM 3492 C CA . PRO B 1 129 ? -14.062 0.478 22.359 1 92.75 129 PRO B CA 1
ATOM 3493 C C . PRO B 1 129 ? -13.664 1.903 22.734 1 92.75 129 PRO B C 1
ATOM 3495 O O . PRO B 1 129 ? -14.516 2.785 22.828 1 92.75 129 PRO B O 1
ATOM 3498 N N . ASP B 1 130 ? -12.359 2.053 22.984 1 92.25 130 ASP B N 1
ATOM 3499 C CA . ASP B 1 130 ? -11.852 3.387 23.297 1 92.25 130 ASP B CA 1
ATOM 3500 C C . ASP B 1 130 ? -11.93 4.297 22.062 1 92.25 130 ASP B C 1
ATOM 3502 O O . ASP B 1 130 ? -11.898 3.82 20.922 1 92.25 130 ASP B O 1
ATOM 3506 N N . HIS B 1 131 ? -12.008 5.633 22.328 1 94.31 131 HIS B N 1
ATOM 3507 C CA . HIS B 1 131 ? -12.125 6.641 21.281 1 94.31 131 HIS B CA 1
ATOM 3508 C C . HIS B 1 131 ? -11.047 6.457 20.219 1 94.31 131 HIS B C 1
ATOM 3510 O O . HIS B 1 131 ? -11.344 6.438 19.016 1 94.31 131 HIS B O 1
ATOM 3516 N N . HIS B 1 132 ? -9.844 6.258 20.625 1 90.94 132 HIS B N 1
ATOM 3517 C CA . HIS B 1 132 ? -8.727 6.168 19.688 1 90.94 132 HIS B CA 1
ATOM 3518 C C . HIS B 1 132 ? -8.82 4.902 18.844 1 90.94 132 HIS B C 1
ATOM 3520 O O . HIS B 1 132 ? -8.422 4.902 17.672 1 90.94 132 HIS B O 1
ATOM 3526 N N . GLU B 1 133 ? -9.391 3.812 19.438 1 91 133 GLU B N 1
ATOM 3527 C CA . GLU B 1 133 ? -9.578 2.568 18.703 1 91 133 GLU B CA 1
ATOM 3528 C C . GLU B 1 133 ? -10.586 2.746 17.562 1 91 133 GLU B C 1
ATOM 3530 O O . GLU B 1 133 ? -10.383 2.223 16.469 1 91 133 GLU B O 1
ATOM 3535 N N . ILE B 1 134 ? -11.586 3.508 17.875 1 94.88 134 ILE B N 1
ATOM 3536 C CA . ILE B 1 134 ? -12.625 3.742 16.875 1 94.88 134 ILE B CA 1
ATOM 3537 C C . ILE B 1 134 ? -12.086 4.656 15.781 1 94.88 134 ILE B C 1
ATOM 3539 O O . ILE B 1 134 ? -12.227 4.355 14.594 1 94.88 134 ILE B O 1
ATOM 3543 N N . VAL B 1 135 ? -11.43 5.742 16.172 1 95.12 135 VAL B N 1
ATOM 3544 C CA . VAL B 1 135 ? -10.914 6.73 15.227 1 95.12 135 VAL B CA 1
ATOM 3545 C C . VAL B 1 135 ? -9.898 6.07 14.297 1 95.12 135 VAL B C 1
ATOM 3547 O O . VAL B 1 135 ? -9.875 6.348 13.094 1 95.12 135 VAL B O 1
ATOM 3550 N N . SER B 1 136 ? -9.117 5.137 14.82 1 91.38 136 SER B N 1
ATOM 3551 C CA . SER B 1 136 ? -8.07 4.496 14.039 1 91.38 136 SER B CA 1
ATOM 3552 C C . SER B 1 136 ? -8.656 3.555 12.992 1 91.38 136 SER B C 1
ATOM 3554 O O . SER B 1 136 ? -7.977 3.174 12.039 1 91.38 136 SER B O 1
ATOM 3556 N N . GLN B 1 137 ? -9.961 3.242 13.164 1 92.94 137 GLN B N 1
ATOM 3557 C CA . GLN B 1 137 ? -10.602 2.291 12.258 1 92.94 137 GLN B CA 1
ATOM 3558 C C . GLN B 1 137 ? -11.43 3.014 11.203 1 92.94 137 GLN B C 1
ATOM 3560 O O . GLN B 1 137 ? -12.078 2.373 10.367 1 92.94 137 GLN B O 1
ATOM 3565 N N . THR B 1 138 ? -11.391 4.332 11.25 1 95.75 138 THR B N 1
ATOM 3566 C CA . THR B 1 138 ? -12.188 5.074 10.281 1 95.75 138 THR B CA 1
ATOM 3567 C C . THR B 1 138 ? -11.531 5.031 8.898 1 95.75 138 THR B C 1
ATOM 3569 O O . THR B 1 138 ? -10.305 4.93 8.797 1 95.75 138 THR B O 1
ATOM 3572 N N . ASP B 1 139 ? -12.344 5.16 7.895 1 94 139 ASP B N 1
ATOM 3573 C CA . ASP B 1 139 ? -11.852 5.227 6.523 1 94 139 ASP B CA 1
ATOM 3574 C C . ASP B 1 139 ? -11.469 6.656 6.148 1 94 139 ASP B C 1
ATOM 3576 O O . ASP B 1 139 ? -11.914 7.613 6.781 1 94 139 ASP B O 1
ATOM 3580 N N . PHE B 1 140 ? -10.719 6.688 5.098 1 96.62 140 PHE B N 1
ATOM 3581 C CA . PHE B 1 140 ? -10.234 7.984 4.637 1 96.62 140 PHE B CA 1
ATOM 3582 C C . PHE B 1 140 ? -11.398 8.898 4.27 1 96.62 140 PHE B C 1
ATOM 3584 O O . PHE B 1 140 ? -11.312 10.117 4.449 1 96.62 140 PHE B O 1
ATOM 3591 N N . SER B 1 141 ? -12.531 8.328 3.814 1 96.38 141 SER B N 1
ATOM 3592 C CA . SER B 1 141 ? -13.672 9.125 3.387 1 96.38 141 SER B CA 1
ATOM 3593 C C . SER B 1 141 ? -14.297 9.875 4.562 1 96.38 141 SER B C 1
ATOM 3595 O O . SER B 1 141 ? -14.898 10.938 4.379 1 96.38 141 SER B O 1
ATOM 3597 N N . THR B 1 142 ? -14.141 9.32 5.785 1 97.94 142 THR B N 1
ATOM 3598 C CA . THR B 1 142 ? -14.625 9.984 6.988 1 97.94 142 THR B CA 1
ATOM 3599 C C . THR B 1 142 ? -14.094 11.414 7.066 1 97.94 142 THR B C 1
ATOM 3601 O O . THR B 1 142 ? -14.852 12.352 7.324 1 97.94 142 THR B O 1
ATOM 3604 N N . TRP B 1 143 ? -12.891 11.523 6.688 1 98.12 143 TRP B N 1
ATOM 3605 C CA . TRP B 1 143 ? -12.172 12.781 6.91 1 98.12 143 TRP B CA 1
ATOM 3606 C C . TRP B 1 143 ? -12.336 13.719 5.715 1 98.12 143 TRP B C 1
ATOM 3608 O O . TRP B 1 143 ? -12.008 14.898 5.801 1 98.12 143 TRP B O 1
ATOM 3618 N N . GLU B 1 144 ? -12.82 13.156 4.645 1 97.75 144 GLU B N 1
ATOM 3619 C CA . GLU B 1 144 ? -13.328 13.992 3.559 1 97.75 144 GLU B CA 1
ATOM 3620 C C . GLU B 1 144 ? -14.688 14.586 3.902 1 97.75 144 GLU B C 1
ATOM 3622 O O . GLU B 1 144 ? -14.906 15.781 3.727 1 97.75 144 GLU B O 1
ATOM 3627 N N . PHE B 1 145 ? -15.578 13.82 4.496 1 97.38 145 PHE B N 1
ATOM 3628 C CA . PHE B 1 145 ? -16.969 14.211 4.727 1 97.38 145 PHE B CA 1
ATOM 3629 C C . PHE B 1 145 ? -17.062 15.195 5.887 1 97.38 145 PHE B C 1
ATOM 3631 O O . PHE B 1 145 ? -17.953 16.047 5.914 1 97.38 145 PHE B O 1
ATOM 3638 N N . ILE B 1 146 ? -16.156 15.094 6.828 1 98 146 ILE B N 1
ATOM 3639 C CA . ILE B 1 146 ? -16.188 16.031 7.941 1 98 146 ILE B CA 1
ATOM 3640 C C . ILE B 1 146 ? -15.875 17.438 7.434 1 98 146 ILE B C 1
ATOM 3642 O O . ILE B 1 146 ? -16.141 18.438 8.125 1 98 146 ILE B O 1
ATOM 3646 N N . LEU B 1 147 ? -15.312 17.562 6.23 1 98.38 147 LEU B N 1
ATOM 3647 C CA . LEU B 1 147 ? -14.93 18.844 5.664 1 98.38 147 LEU B CA 1
ATOM 3648 C C . LEU B 1 147 ? -16.031 19.406 4.789 1 98.38 147 LEU B C 1
ATOM 3650 O O . LEU B 1 147 ? -15.828 20.391 4.066 1 98.38 147 LEU B O 1
ATOM 3654 N N . GLU B 1 148 ? -17.188 18.844 4.852 1 97.5 148 GLU B N 1
ATOM 3655 C CA . GLU B 1 148 ? -18.328 19.297 4.059 1 97.5 148 GLU B CA 1
ATOM 3656 C C . GLU B 1 148 ? -18.844 20.641 4.555 1 97.5 148 GLU B C 1
ATOM 3658 O O . GLU B 1 148 ? -18.766 20.938 5.746 1 97.5 148 GLU B O 1
ATOM 3663 N N . SER B 1 149 ? -19.438 21.406 3.67 1 96.75 149 SER B N 1
ATOM 3664 C CA . SER B 1 149 ? -19.906 22.75 3.947 1 96.75 149 SER B CA 1
ATOM 3665 C C . SER B 1 149 ? -21.062 22.734 4.953 1 96.75 149 SER B C 1
ATOM 3667 O O . SER B 1 149 ? -21.359 23.766 5.574 1 96.75 149 SER B O 1
ATOM 3669 N N . GLU B 1 150 ? -21.672 21.609 5.168 1 95.88 150 GLU B N 1
ATOM 3670 C CA . GLU B 1 150 ? -22.734 21.453 6.16 1 95.88 150 GLU B CA 1
ATOM 3671 C C . GLU B 1 150 ? -22.234 21.797 7.559 1 95.88 150 GLU B C 1
ATOM 3673 O O . GLU B 1 150 ? -23.031 22.188 8.43 1 95.88 150 GLU B O 1
ATOM 3678 N N . TYR B 1 151 ? -20.938 21.719 7.77 1 96.94 151 TYR B N 1
ATOM 3679 C CA . TYR B 1 151 ? -20.375 21.969 9.102 1 96.94 151 TYR B CA 1
ATOM 3680 C C . TYR B 1 151 ? -19.75 23.344 9.188 1 96.94 151 TYR B C 1
ATOM 3682 O O . TYR B 1 151 ? -19.031 23.656 10.148 1 96.94 151 TYR B O 1
ATOM 3690 N N . MET B 1 152 ? -19.969 24.172 8.148 1 97.12 152 MET B N 1
ATOM 3691 C CA . MET B 1 152 ? -19.484 25.547 8.094 1 97.12 152 MET B CA 1
ATOM 3692 C C . MET B 1 152 ? -20.594 26.516 8.484 1 97.12 152 MET B C 1
ATOM 3694 O O . MET B 1 152 ? -21.656 26.531 7.875 1 97.12 152 MET B O 1
ATOM 3698 N N . GLY B 1 153 ? -20.359 27.297 9.453 1 95.81 153 GLY B N 1
ATOM 3699 C CA . GLY B 1 153 ? -21.328 28.297 9.883 1 95.81 153 GLY B CA 1
ATOM 3700 C C . GLY B 1 153 ? -21.078 28.781 11.305 1 95.81 153 GLY B C 1
ATOM 3701 O O . GLY B 1 153 ? -20.125 28.344 11.961 1 95.81 153 GLY B O 1
ATOM 3702 N N . ASN B 1 154 ? -21.953 29.656 11.711 1 92.94 154 ASN B N 1
ATOM 3703 C CA . ASN B 1 154 ? -21.859 30.188 13.07 1 92.94 154 ASN B CA 1
ATOM 3704 C C . ASN B 1 154 ? -22.094 29.094 14.109 1 92.94 154 ASN B C 1
ATOM 3706 O O . ASN B 1 154 ? -23.062 28.328 14.016 1 92.94 154 ASN B O 1
ATOM 3710 N N . HIS B 1 155 ? -21.156 28.922 15.039 1 91.88 155 HIS B N 1
ATOM 3711 C CA . HIS B 1 155 ? -21.25 28 16.156 1 91.88 155 HIS B CA 1
ATOM 3712 C C . HIS B 1 155 ? -21.078 26.547 15.695 1 91.88 155 HIS B C 1
ATOM 3714 O O . HIS B 1 155 ? -21.469 25.625 16.391 1 91.88 155 HIS B O 1
ATOM 3720 N N . LEU B 1 156 ? -20.641 26.422 14.461 1 95.94 156 LEU B N 1
ATOM 3721 C CA . LEU B 1 156 ? -20.312 25.078 13.961 1 95.94 156 LEU B CA 1
ATOM 3722 C C . LEU B 1 156 ? -18.828 24.812 14.055 1 95.94 156 LEU B C 1
ATOM 3724 O O . LEU B 1 156 ? -18.062 25.672 14.523 1 95.94 156 LEU B O 1
ATOM 3728 N N . ILE B 1 157 ? -18.422 23.609 13.656 1 97.12 157 ILE B N 1
ATOM 3729 C CA . ILE B 1 157 ? -17.031 23.219 13.898 1 97.12 157 ILE B CA 1
ATOM 3730 C C . ILE B 1 157 ? -16.109 23.984 12.953 1 97.12 157 ILE B C 1
ATOM 3732 O O . ILE B 1 157 ? -14.945 24.203 13.266 1 97.12 157 ILE B O 1
ATOM 3736 N N . TRP B 1 158 ? -16.672 24.266 11.797 1 97.88 158 TRP B N 1
ATOM 3737 C CA . TRP B 1 158 ? -15.953 25.156 10.891 1 97.88 158 TRP B CA 1
ATOM 3738 C C . TRP B 1 158 ? -16.641 26.516 10.789 1 97.88 158 TRP B C 1
ATOM 3740 O O . TRP B 1 158 ? -17.875 26.594 10.742 1 97.88 158 TRP B O 1
ATOM 3750 N N . PRO B 1 159 ? -15.922 27.609 10.836 1 97.38 159 PRO B N 1
ATOM 3751 C CA . PRO B 1 159 ? -14.484 27.766 10.609 1 97.38 159 PRO B CA 1
ATOM 3752 C C . PRO B 1 159 ? -13.672 27.703 11.906 1 97.38 159 PRO B C 1
ATOM 3754 O O . PRO B 1 159 ? -12.445 27.766 11.867 1 97.38 159 PRO B O 1
ATOM 3757 N N . LYS B 1 160 ? -14.258 27.516 12.992 1 97 160 LYS B N 1
ATOM 3758 C CA . LYS B 1 160 ? -13.688 27.672 14.328 1 97 160 LYS B CA 1
ATOM 3759 C C . LYS B 1 160 ? -12.375 26.906 14.469 1 97 160 LYS B C 1
ATOM 3761 O O . LYS B 1 160 ? -11.438 27.375 15.109 1 97 160 LYS B O 1
ATOM 3766 N N . HIS B 1 161 ? -12.32 25.719 13.891 1 97.81 161 HIS B N 1
ATOM 3767 C CA . HIS B 1 161 ? -11.188 24.844 14.164 1 97.81 161 HIS B CA 1
ATOM 3768 C C . HIS B 1 161 ? -10.273 24.719 12.945 1 97.81 161 HIS B C 1
ATOM 3770 O O . HIS B 1 161 ? -9.312 23.953 12.961 1 97.81 161 HIS B O 1
ATOM 3776 N N . LEU B 1 162 ? -10.523 25.391 11.867 1 97.75 162 LEU B N 1
ATOM 3777 C CA . LEU B 1 162 ? -9.766 25.25 10.633 1 97.75 162 LEU B CA 1
ATOM 3778 C C . LEU B 1 162 ? -8.289 25.547 10.859 1 97.75 162 LEU B C 1
ATOM 3780 O O . LEU B 1 162 ? -7.422 24.797 10.391 1 97.75 162 LEU B O 1
ATOM 3784 N N . GLY B 1 163 ? -8.062 26.562 11.57 1 96.81 163 GLY B N 1
ATOM 3785 C CA . GLY B 1 163 ? -6.691 26.969 11.828 1 96.81 163 GLY B CA 1
ATOM 3786 C C . GLY B 1 163 ? -5.914 25.953 12.648 1 96.81 163 GLY B C 1
ATOM 3787 O O . GLY B 1 163 ? -4.703 25.812 12.484 1 96.81 163 GLY B O 1
ATOM 3788 N N . ALA B 1 164 ? -6.621 25.297 13.57 1 96.44 164 ALA B N 1
ATOM 3789 C CA . ALA B 1 164 ? -5.977 24.297 14.414 1 96.44 164 ALA B CA 1
ATOM 3790 C C . ALA B 1 164 ? -5.656 23.031 13.617 1 96.44 164 ALA B C 1
ATOM 3792 O O . ALA B 1 164 ? -4.695 22.328 13.922 1 96.44 164 ALA B O 1
ATOM 3793 N N . VAL B 1 165 ? -6.402 22.75 12.578 1 97.69 165 VAL B N 1
ATOM 3794 C CA . VAL B 1 165 ? -6.227 21.547 11.758 1 97.69 165 VAL B CA 1
ATOM 3795 C C . VAL B 1 165 ? -5.203 21.828 10.664 1 97.69 165 VAL B C 1
ATOM 3797 O O . VAL B 1 165 ? -4.324 21 10.406 1 97.69 165 VAL B O 1
ATOM 3800 N N . PHE B 1 166 ? -5.449 22.922 10.008 1 97.94 166 PHE B N 1
ATOM 3801 C CA . PHE B 1 166 ? -4.586 23.328 8.898 1 97.94 166 PHE B CA 1
ATOM 3802 C C . PHE B 1 166 ? -3.658 24.453 9.328 1 97.94 166 PHE B C 1
ATOM 3804 O O . PHE B 1 166 ? -3.957 25.641 9.109 1 97.94 166 PHE B O 1
ATOM 3811 N N . ARG B 1 167 ? -2.523 24.078 9.797 1 95.94 167 ARG B N 1
ATOM 3812 C CA . ARG B 1 167 ? -1.636 25 10.492 1 95.94 167 ARG B CA 1
ATOM 3813 C C . ARG B 1 167 ? -0.645 25.641 9.523 1 95.94 167 ARG B C 1
ATOM 3815 O O . ARG B 1 167 ? 0.064 26.578 9.883 1 95.94 167 ARG B O 1
ATOM 3822 N N . GLY B 1 168 ? -0.633 25.094 8.32 1 96.38 168 GLY B N 1
ATOM 3823 C CA . GLY B 1 168 ? 0.282 25.641 7.328 1 96.38 168 GLY B CA 1
ATOM 3824 C C . GLY B 1 168 ? -0.246 26.891 6.652 1 96.38 168 GLY B C 1
ATOM 3825 O O . GLY B 1 168 ? -1.201 27.5 7.129 1 96.38 168 GLY B O 1
ATOM 3826 N N . GLU B 1 169 ? 0.445 27.281 5.617 1 96.62 169 GLU B N 1
ATOM 3827 C CA . GLU B 1 169 ? 0.041 28.469 4.859 1 96.62 169 GLU B CA 1
ATOM 3828 C C . GLU B 1 169 ? -1.184 28.172 3.996 1 96.62 169 GLU B C 1
ATOM 3830 O O . GLU B 1 169 ? -1.165 27.266 3.17 1 96.62 169 GLU B O 1
ATOM 3835 N N . TRP B 1 170 ? -2.152 29 4.219 1 96.69 170 TRP B N 1
ATOM 3836 C CA . TRP B 1 170 ? -3.375 28.844 3.434 1 96.69 170 TRP B CA 1
ATOM 3837 C C . TRP B 1 170 ? -3.217 29.484 2.055 1 96.69 170 TRP B C 1
ATOM 3839 O O . TRP B 1 170 ? -2.557 30.516 1.911 1 96.69 170 TRP B O 1
ATOM 3849 N N . PRO B 1 171 ? -3.803 28.859 1.065 1 95.81 171 PRO B N 1
ATOM 3850 C CA . PRO B 1 171 ? -3.771 29.469 -0.271 1 95.81 171 PRO B CA 1
ATOM 3851 C C . PRO B 1 171 ? -4.809 30.562 -0.448 1 95.81 171 PRO B C 1
ATOM 3853 O O . PRO B 1 171 ? -4.898 31.172 -1.521 1 95.81 171 PRO B O 1
ATOM 3856 N N . THR B 1 172 ? -5.641 30.828 0.534 1 96.38 172 THR B N 1
ATOM 3857 C CA . THR B 1 172 ? -6.715 31.812 0.535 1 96.38 172 THR B CA 1
ATOM 3858 C C . THR B 1 172 ? -6.859 32.438 1.912 1 96.38 172 THR B C 1
ATOM 3860 O O . THR B 1 172 ? -6.289 31.969 2.893 1 96.38 172 THR B O 1
ATOM 3863 N N . THR B 1 173 ? -7.539 33.594 1.956 1 94.5 173 THR B N 1
ATOM 3864 C CA . THR B 1 173 ? -7.77 34.25 3.23 1 94.5 173 THR B CA 1
ATOM 3865 C C . THR B 1 173 ? -9.164 33.938 3.762 1 94.5 173 THR B C 1
ATOM 3867 O O . THR B 1 173 ? -9.461 34.188 4.934 1 94.5 173 THR B O 1
ATOM 3870 N N . ALA B 1 174 ? -9.93 33.375 2.896 1 96.88 174 ALA B N 1
ATOM 3871 C CA . ALA B 1 174 ? -11.312 33.062 3.287 1 96.88 174 ALA B CA 1
ATOM 3872 C C . ALA B 1 174 ? -11.445 31.656 3.809 1 96.88 174 ALA B C 1
ATOM 3874 O O . ALA B 1 174 ? -11.031 30.703 3.145 1 96.88 174 ALA B O 1
ATOM 3875 N N . ALA B 1 175 ? -12.039 31.516 4.965 1 96.94 175 ALA B N 1
ATOM 3876 C CA . ALA B 1 175 ? -12.18 30.219 5.613 1 96.94 175 ALA B CA 1
ATOM 3877 C C . ALA B 1 175 ? -13.016 29.281 4.762 1 96.94 175 ALA B C 1
ATOM 3879 O O . ALA B 1 175 ? -12.688 28.094 4.633 1 96.94 175 ALA B O 1
ATOM 3880 N N . ALA B 1 176 ? -14.07 29.797 4.207 1 97.06 176 ALA B N 1
ATOM 3881 C CA . ALA B 1 176 ? -14.953 28.969 3.389 1 97.06 176 ALA B CA 1
ATOM 3882 C C . ALA B 1 176 ? -14.219 28.422 2.168 1 97.06 176 ALA B C 1
ATOM 3884 O O . ALA B 1 176 ? -14.391 27.266 1.798 1 97.06 176 ALA B O 1
ATOM 3885 N N . SER B 1 177 ? -13.445 29.266 1.579 1 97.81 177 SER B N 1
ATOM 3886 C CA . SER B 1 177 ? -12.641 28.844 0.433 1 97.81 177 SER B CA 1
ATOM 3887 C C . SER B 1 177 ? -11.578 27.828 0.837 1 97.81 177 SER B C 1
ATOM 3889 O O . SER B 1 177 ? -11.328 26.859 0.111 1 97.81 177 SER B O 1
ATOM 3891 N N . MET B 1 178 ? -11.016 28.031 2.012 1 98.06 178 MET B N 1
ATOM 3892 C CA . MET B 1 178 ? -10.023 27.094 2.521 1 98.06 178 MET B CA 1
ATOM 3893 C C . MET B 1 178 ? -10.648 25.719 2.732 1 98.06 178 MET B C 1
ATOM 3895 O O . MET B 1 178 ? -10.086 24.703 2.301 1 98.06 178 MET B O 1
ATOM 3899 N N . LEU B 1 179 ? -11.805 25.719 3.35 1 98.38 179 LEU B N 1
ATOM 3900 C CA . LEU B 1 179 ? -12.492 24.469 3.605 1 98.38 179 LEU B CA 1
ATOM 3901 C C . LEU B 1 179 ? -12.797 23.734 2.301 1 98.38 179 LEU B C 1
ATOM 3903 O O . LEU B 1 179 ? -12.555 22.531 2.184 1 98.38 179 LEU B O 1
ATOM 3907 N N . LYS B 1 180 ? -13.258 24.469 1.358 1 98.12 180 LYS B N 1
ATOM 3908 C CA . LYS B 1 180 ? -13.609 23.891 0.062 1 98.12 180 LYS B CA 1
ATOM 3909 C C . LYS B 1 180 ? -12.375 23.312 -0.631 1 98.12 180 LYS B C 1
ATOM 3911 O O . LYS B 1 180 ? -12.414 22.188 -1.132 1 98.12 180 LYS B O 1
ATOM 3916 N N . GLN B 1 181 ? -11.328 24.062 -0.634 1 98.06 181 GLN B N 1
ATOM 3917 C CA . GLN B 1 181 ? -10.102 23.609 -1.288 1 98.06 181 GLN B CA 1
ATOM 3918 C C . GLN B 1 181 ? -9.516 22.391 -0.588 1 98.06 181 GLN B C 1
ATOM 3920 O O . GLN B 1 181 ? -9.016 21.469 -1.243 1 98.06 181 GLN B O 1
ATOM 3925 N N . CYS B 1 182 ? -9.586 22.359 0.708 1 98.25 182 CYS B N 1
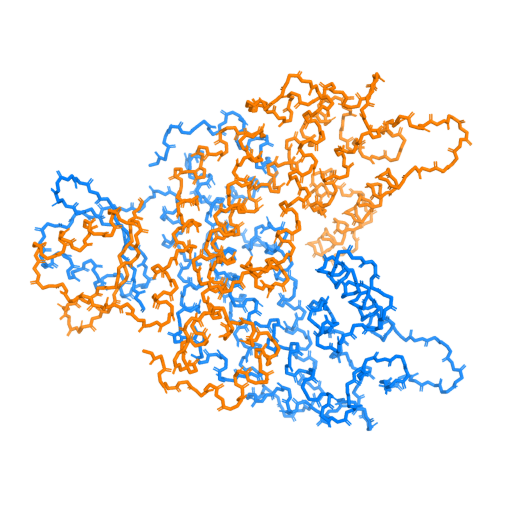ATOM 3926 C CA . CYS B 1 182 ? -9.086 21.219 1.465 1 98.25 182 CYS B CA 1
ATOM 3927 C C . CYS B 1 182 ? -9.906 19.969 1.161 1 98.25 182 CYS B C 1
ATOM 3929 O O . CYS B 1 182 ? -9.344 18.906 0.922 1 98.25 182 CYS B O 1
ATOM 3931 N N . ARG B 1 183 ? -11.18 20.141 1.18 1 98.31 183 ARG B N 1
ATOM 3932 C CA . ARG B 1 183 ? -12.047 19.016 0.882 1 98.31 183 ARG B CA 1
ATOM 3933 C C . ARG B 1 183 ? -11.766 18.453 -0.506 1 98.31 183 ARG B C 1
ATOM 3935 O O . ARG B 1 183 ? -11.672 17.234 -0.684 1 98.31 183 ARG B O 1
ATOM 3942 N N . GLU B 1 184 ? -11.609 19.344 -1.445 1 98 184 GLU B N 1
ATOM 3943 C CA . GLU B 1 184 ? -11.32 18.922 -2.814 1 98 184 GLU B CA 1
ATOM 3944 C C . GLU B 1 184 ? -9.977 18.203 -2.9 1 98 184 GLU B C 1
ATOM 3946 O O . GLU B 1 184 ? -9.844 17.219 -3.619 1 98 184 GLU B O 1
ATOM 3951 N N . ARG B 1 185 ? -9 18.719 -2.193 1 98.38 185 ARG B N 1
ATOM 3952 C CA . ARG B 1 185 ? -7.684 18.094 -2.186 1 98.38 185 ARG B CA 1
ATOM 3953 C C . ARG B 1 185 ? -7.727 16.734 -1.509 1 98.38 185 ARG B C 1
ATOM 3955 O O . ARG B 1 185 ? -7.102 15.781 -1.979 1 98.38 185 ARG B O 1
ATOM 3962 N N . VAL B 1 186 ? -8.453 16.625 -0.431 1 98.62 186 VAL B N 1
ATOM 3963 C CA . VAL B 1 186 ? -8.617 15.352 0.266 1 98.62 186 VAL B CA 1
ATOM 3964 C C . VAL B 1 186 ? -9.297 14.344 -0.651 1 98.62 186 VAL B C 1
ATOM 3966 O O . VAL B 1 186 ? -8.891 13.18 -0.721 1 98.62 186 VAL B O 1
ATOM 3969 N N . SER B 1 187 ? -10.312 14.828 -1.346 1 97.81 187 SER B N 1
ATOM 3970 C CA . SER B 1 187 ? -11.016 13.969 -2.291 1 97.81 187 SER B CA 1
ATOM 3971 C C . SER B 1 187 ? -10.062 13.438 -3.361 1 97.81 187 SER B C 1
ATOM 3973 O O . SER B 1 187 ? -10.086 12.25 -3.684 1 97.81 187 SER B O 1
ATOM 3975 N N . LEU B 1 188 ? -9.289 14.281 -3.887 1 97.38 188 LEU B N 1
ATOM 3976 C CA . LEU B 1 188 ? -8.328 13.906 -4.914 1 97.38 188 LEU B CA 1
ATOM 3977 C C . LEU B 1 188 ? -7.344 12.867 -4.383 1 97.38 188 LEU B C 1
ATOM 3979 O O . LEU B 1 188 ? -7.117 11.836 -5.027 1 97.38 188 LEU B O 1
ATOM 3983 N N . VAL B 1 189 ? -6.812 13.07 -3.225 1 98.25 189 VAL B N 1
ATOM 3984 C CA . VAL B 1 189 ? -5.828 12.164 -2.631 1 98.25 189 VAL B CA 1
ATOM 3985 C C . VAL B 1 189 ? -6.488 10.836 -2.297 1 98.25 189 VAL B C 1
ATOM 3987 O O . VAL B 1 189 ? -5.902 9.773 -2.516 1 98.25 189 VAL B O 1
ATOM 3990 N N . ARG B 1 190 ? -7.695 10.891 -1.804 1 97.06 190 ARG B N 1
ATOM 3991 C CA . ARG B 1 190 ? -8.422 9.672 -1.461 1 97.06 190 ARG B CA 1
ATOM 3992 C C . ARG B 1 190 ? -8.648 8.805 -2.695 1 97.06 190 ARG B C 1
ATOM 3994 O O . ARG B 1 190 ? -8.414 7.598 -2.668 1 97.06 190 ARG B O 1
ATOM 4001 N N . HIS B 1 191 ? -9.102 9.406 -3.762 1 94.56 191 HIS B N 1
ATOM 4002 C CA . HIS B 1 191 ? -9.352 8.648 -4.984 1 94.56 191 HIS B CA 1
ATOM 4003 C C . HIS B 1 191 ? -8.07 8.031 -5.523 1 94.56 191 HIS B C 1
ATOM 4005 O O . HIS B 1 191 ? -8.07 6.883 -5.977 1 94.56 191 HIS B O 1
ATOM 4011 N N . PHE B 1 192 ? -7.047 8.789 -5.492 1 97.31 192 PHE B N 1
ATOM 4012 C CA . PHE B 1 192 ? -5.758 8.281 -5.949 1 97.31 192 PHE B CA 1
ATOM 4013 C C . PHE B 1 192 ? -5.277 7.141 -5.062 1 97.31 192 PHE B C 1
ATOM 4015 O O . PHE B 1 192 ? -4.812 6.113 -5.562 1 97.31 192 PHE B O 1
ATOM 4022 N N . ARG B 1 193 ? -5.371 7.328 -3.746 1 97.12 193 ARG B N 1
ATOM 4023 C CA . ARG B 1 193 ? -5.031 6.277 -2.787 1 97.12 193 ARG B CA 1
ATOM 4024 C C . ARG B 1 193 ? -5.84 5.012 -3.051 1 97.12 193 ARG B C 1
ATOM 4026 O O . ARG B 1 193 ? -5.309 3.904 -2.975 1 97.12 193 ARG B O 1
ATOM 4033 N N . ASN B 1 194 ? -7.09 5.141 -3.332 1 92.88 194 ASN B N 1
ATOM 4034 C CA . ASN B 1 194 ? -7.953 3.996 -3.609 1 92.88 194 ASN B CA 1
ATOM 4035 C C . ASN B 1 194 ? -7.484 3.225 -4.84 1 92.88 194 ASN B C 1
ATOM 4037 O O . ASN B 1 194 ? -7.523 1.994 -4.859 1 92.88 194 ASN B O 1
ATOM 4041 N N . ARG B 1 195 ? -7.078 3.955 -5.82 1 93.12 195 ARG B N 1
ATOM 4042 C CA . ARG B 1 195 ? -6.531 3.322 -7.02 1 93.12 195 ARG B CA 1
ATOM 4043 C C . ARG B 1 195 ? -5.305 2.48 -6.68 1 93.12 195 ARG B C 1
ATOM 4045 O O . ARG B 1 195 ? -5.184 1.343 -7.141 1 93.12 195 ARG B O 1
ATOM 4052 N N . ILE B 1 196 ? -4.438 3.012 -5.867 1 96.44 196 ILE B N 1
ATOM 4053 C CA . ILE B 1 196 ? -3.193 2.354 -5.48 1 96.44 196 ILE B CA 1
ATOM 4054 C C . ILE B 1 196 ? -3.502 1.134 -4.617 1 96.44 196 ILE B C 1
ATOM 4056 O O . ILE B 1 196 ? -2.969 0.047 -4.852 1 96.44 196 ILE B O 1
ATOM 4060 N N . PHE B 1 197 ? -4.477 1.25 -3.68 1 94.62 197 PHE B N 1
ATOM 4061 C CA . PHE B 1 197 ? -4.766 0.186 -2.725 1 94.62 197 PHE B CA 1
ATOM 4062 C C . PHE B 1 197 ? -5.594 -0.916 -3.377 1 94.62 197 PHE B C 1
ATOM 4064 O O . PHE B 1 197 ? -5.684 -2.025 -2.848 1 94.62 197 PHE B O 1
ATOM 4071 N N . HIS B 1 198 ? -6.133 -0.623 -4.52 1 91.19 198 HIS B N 1
ATOM 4072 C CA . HIS B 1 198 ? -6.836 -1.643 -5.293 1 91.19 198 HIS B CA 1
ATOM 4073 C C . HIS B 1 198 ? -5.969 -2.16 -6.438 1 91.19 198 HIS B C 1
ATOM 4075 O O . HIS B 1 198 ? -6.457 -2.865 -7.32 1 91.19 198 HIS B O 1
ATOM 4081 N N . HIS B 1 199 ? -4.762 -1.786 -6.453 1 92.56 199 HIS B N 1
ATOM 4082 C CA . HIS B 1 199 ? -3.717 -2.293 -7.336 1 92.56 199 HIS B CA 1
ATOM 4083 C C . HIS B 1 199 ? -3.99 -1.916 -8.789 1 92.56 199 HIS B C 1
ATOM 4085 O O . HIS B 1 199 ? -3.676 -2.68 -9.703 1 92.56 199 HIS B O 1
ATOM 4091 N N . GLU B 1 200 ? -4.645 -0.808 -9.008 1 90.75 200 GLU B N 1
ATOM 4092 C CA . GLU B 1 200 ? -4.82 -0.245 -10.344 1 90.75 200 GLU B CA 1
ATOM 4093 C C . GLU B 1 200 ? -3.584 0.528 -10.789 1 90.75 200 GLU B C 1
ATOM 4095 O O . GLU B 1 200 ? -2.789 0.97 -9.953 1 90.75 200 GLU B O 1
ATOM 4100 N N . PRO B 1 201 ? -3.396 0.608 -12.117 1 94.31 201 PRO B N 1
ATOM 4101 C CA . PRO B 1 201 ? -2.256 1.412 -12.562 1 94.31 201 PRO B CA 1
ATOM 4102 C C . PRO B 1 201 ? -2.324 2.855 -12.07 1 94.31 201 PRO B C 1
ATOM 4104 O O . PRO B 1 201 ? -3.248 3.592 -12.43 1 94.31 201 PRO B O 1
ATOM 4107 N N . ALA B 1 202 ? -1.33 3.266 -11.32 1 96.81 202 ALA B N 1
ATOM 4108 C CA . ALA B 1 202 ? -1.31 4.59 -10.703 1 96.81 202 ALA B CA 1
ATOM 4109 C C . ALA B 1 202 ? -1.187 5.684 -11.758 1 96.81 202 ALA B C 1
ATOM 4111 O O . ALA B 1 202 ? -1.685 6.797 -11.57 1 96.81 202 ALA B O 1
ATOM 4112 N N . TRP B 1 203 ? -0.624 5.348 -12.852 1 96.81 203 TRP B N 1
ATOM 4113 C CA . TRP B 1 203 ? -0.283 6.324 -13.883 1 96.81 203 TRP B CA 1
ATOM 4114 C C . TRP B 1 203 ? -1.451 6.535 -14.844 1 96.81 203 TRP B C 1
ATOM 4116 O O . TRP B 1 203 ? -1.447 7.477 -15.641 1 96.81 203 TRP B O 1
ATOM 4126 N N . LYS B 1 204 ? -2.389 5.734 -14.781 1 91.56 204 LYS B N 1
ATOM 4127 C CA . LYS B 1 204 ? -3.404 5.688 -15.828 1 91.56 204 LYS B CA 1
ATOM 4128 C C . LYS B 1 204 ? -4.422 6.812 -15.656 1 91.56 204 LYS B C 1
ATOM 4130 O O . LYS B 1 204 ? -4.965 7.008 -14.57 1 91.56 204 LYS B O 1
ATOM 4135 N N . ARG B 1 205 ? -4.625 7.484 -16.688 1 88.81 205 ARG B N 1
ATOM 4136 C CA . ARG B 1 205 ? -5.625 8.531 -16.859 1 88.81 205 ARG B CA 1
ATOM 4137 C C . ARG B 1 205 ? -5.926 8.773 -18.328 1 88.81 205 ARG B C 1
ATOM 4139 O O . ARG B 1 205 ? -5.141 8.391 -19.203 1 88.81 205 ARG B O 1
ATOM 4146 N N . SER B 1 206 ? -7.129 9.352 -18.562 1 86.94 206 SER B N 1
ATOM 4147 C CA . SER B 1 206 ? -7.469 9.688 -19.938 1 86.94 206 SER B CA 1
ATOM 4148 C C . SER B 1 206 ? -6.445 10.641 -20.531 1 86.94 206 SER B C 1
ATOM 4150 O O . SER B 1 206 ? -6.012 11.594 -19.875 1 86.94 206 SER B O 1
ATOM 4152 N N . GLY B 1 207 ? -6.008 10.297 -21.688 1 88.88 207 GLY B N 1
ATOM 4153 C CA . GLY B 1 207 ? -5.137 11.203 -22.422 1 88.88 207 GLY B CA 1
ATOM 4154 C C . GLY B 1 207 ? -3.67 10.844 -22.297 1 88.88 207 GLY B C 1
ATOM 4155 O O . GLY B 1 207 ? -2.824 11.438 -22.984 1 88.88 207 GLY B O 1
ATOM 4156 N N . ILE B 1 208 ? -3.281 9.969 -21.484 1 94.44 208 ILE B N 1
ATOM 4157 C CA . ILE B 1 208 ? -1.89 9.555 -21.359 1 94.44 208 ILE B CA 1
ATOM 4158 C C . ILE B 1 208 ? -1.543 8.562 -22.469 1 94.44 208 ILE B C 1
ATOM 4160 O O . ILE B 1 208 ? -2.162 7.496 -22.578 1 94.44 208 ILE B O 1
ATOM 4164 N N . THR B 1 209 ? -0.53 8.906 -23.234 1 95.19 209 THR B N 1
ATOM 4165 C CA . THR B 1 209 ? -0.245 8.086 -24.422 1 95.19 209 THR B CA 1
ATOM 4166 C C . THR B 1 209 ? 1.224 7.676 -24.453 1 95.19 209 THR B C 1
ATOM 4168 O O . THR B 1 209 ? 1.646 6.922 -25.328 1 95.19 209 THR B O 1
ATOM 4171 N N . ASN B 1 210 ? 1.972 8.242 -23.5 1 96.88 210 ASN B N 1
ATOM 4172 C CA . ASN B 1 210 ? 3.375 7.844 -23.453 1 96.88 210 ASN B CA 1
ATOM 4173 C C . ASN B 1 210 ? 3.934 7.895 -22.031 1 96.88 210 ASN B C 1
ATOM 4175 O O . ASN B 1 210 ? 3.256 8.352 -21.109 1 96.88 210 ASN B O 1
ATOM 4179 N N . GLU B 1 211 ? 5.176 7.504 -21.906 1 97.5 211 GLU B N 1
ATOM 4180 C CA . GLU B 1 211 ? 5.805 7.355 -20.594 1 97.5 211 GLU B CA 1
ATOM 4181 C C . GLU B 1 211 ? 6.008 8.711 -19.922 1 97.5 211 GLU B C 1
ATOM 4183 O O . GLU B 1 211 ? 5.828 8.836 -18.719 1 97.5 211 GLU B O 1
ATOM 4188 N N . GLN B 1 212 ? 6.375 9.68 -20.688 1 97.88 212 GLN B N 1
ATOM 4189 C CA . GLN B 1 212 ? 6.621 11.008 -20.141 1 97.88 212 GLN B CA 1
ATOM 4190 C C . GLN B 1 212 ? 5.352 11.586 -19.516 1 97.88 212 GLN B C 1
ATOM 4192 O O . GLN B 1 212 ? 5.398 12.156 -18.422 1 97.88 212 GLN B O 1
ATOM 4197 N N . GLN B 1 213 ? 4.27 11.375 -20.188 1 98.06 213 GLN B N 1
ATOM 4198 C CA . GLN B 1 213 ? 2.988 11.852 -19.672 1 98.06 213 GLN B CA 1
ATOM 4199 C C . GLN B 1 213 ? 2.59 11.102 -18.406 1 98.06 213 GLN B C 1
ATOM 4201 O O . GLN B 1 213 ? 2.033 11.688 -17.484 1 98.06 213 GLN B O 1
ATOM 4206 N N . ALA B 1 214 ? 2.881 9.82 -18.391 1 98.06 214 ALA B N 1
ATOM 4207 C CA . ALA B 1 214 ? 2.615 9.016 -17.203 1 98.06 214 ALA B CA 1
ATOM 4208 C C . ALA B 1 214 ? 3.385 9.547 -15.992 1 98.06 214 ALA B C 1
ATOM 4210 O O . ALA B 1 214 ? 2.809 9.742 -14.922 1 98.06 214 ALA B O 1
ATOM 4211 N N . VAL B 1 215 ? 4.621 9.859 -16.188 1 98.38 215 VAL B N 1
ATOM 4212 C CA . VAL B 1 215 ? 5.492 10.344 -15.117 1 98.38 215 VAL B CA 1
ATOM 4213 C C . VAL B 1 215 ? 5.031 11.727 -14.664 1 98.38 215 VAL B C 1
ATOM 4215 O O . VAL B 1 215 ? 4.961 12.008 -13.469 1 98.38 215 VAL B O 1
ATOM 4218 N N . THR B 1 216 ? 4.668 12.547 -15.578 1 98.44 216 THR B N 1
ATOM 4219 C CA . THR B 1 216 ? 4.191 13.891 -15.258 1 98.44 216 THR B CA 1
ATOM 4220 C C . THR B 1 216 ? 2.922 13.828 -14.422 1 98.44 216 THR B C 1
ATOM 4222 O O . THR B 1 216 ? 2.777 14.57 -13.445 1 98.44 216 THR B O 1
ATOM 4225 N N . HIS B 1 217 ? 2.07 12.93 -14.828 1 98.38 217 HIS B N 1
ATOM 4226 C CA . HIS B 1 217 ? 0.832 12.742 -14.086 1 98.38 217 HIS B CA 1
ATOM 4227 C C . HIS B 1 217 ? 1.112 12.312 -12.648 1 98.38 217 HIS B C 1
ATOM 4229 O O . HIS B 1 217 ? 0.511 12.844 -11.711 1 98.38 217 HIS B O 1
ATOM 4235 N N . LEU B 1 218 ? 2.025 11.422 -12.492 1 98.75 218 LEU B N 1
ATOM 4236 C CA . LEU B 1 218 ? 2.383 10.938 -11.164 1 98.75 218 LEU B CA 1
ATOM 4237 C C . LEU B 1 218 ? 3.021 12.047 -10.336 1 98.75 218 LEU B C 1
ATOM 4239 O O . LEU B 1 218 ? 2.766 12.156 -9.133 1 98.75 218 LEU B O 1
ATOM 4243 N N . HIS B 1 219 ? 3.83 12.883 -10.969 1 98.75 219 HIS B N 1
ATOM 4244 C CA . HIS B 1 219 ? 4.43 14.023 -10.281 1 98.75 219 HIS B CA 1
ATOM 4245 C C . HIS B 1 219 ? 3.363 15 -9.805 1 98.75 219 HIS B C 1
ATOM 4247 O O . HIS B 1 219 ? 3.484 15.57 -8.719 1 98.75 219 HIS B O 1
ATOM 4253 N N . GLU B 1 220 ? 2.4 15.148 -10.617 1 98.62 220 GLU B N 1
ATOM 4254 C CA . GLU B 1 220 ? 1.29 16 -10.211 1 98.62 220 GLU B CA 1
ATOM 4255 C C . GLU B 1 220 ? 0.59 15.453 -8.969 1 98.62 220 GLU B C 1
ATOM 4257 O O . GLU B 1 220 ? 0.237 16.203 -8.062 1 98.62 220 GLU B O 1
ATOM 4262 N N . LYS B 1 221 ? 0.347 14.156 -8.992 1 98.62 221 LYS B N 1
ATOM 4263 C CA . LYS B 1 221 ? -0.289 13.531 -7.836 1 98.62 221 LYS B CA 1
ATOM 4264 C C . LYS B 1 221 ? 0.566 13.688 -6.582 1 98.62 221 LYS B C 1
ATOM 4266 O O . LYS B 1 221 ? 0.052 14.016 -5.512 1 98.62 221 LYS B O 1
ATOM 4271 N N . ILE B 1 222 ? 1.887 13.539 -6.688 1 98.75 222 ILE B N 1
ATOM 4272 C CA . ILE B 1 222 ? 2.791 13.719 -5.559 1 98.75 222 ILE B CA 1
ATOM 4273 C C . ILE B 1 222 ? 2.719 15.156 -5.059 1 98.75 222 ILE B C 1
ATOM 4275 O O . ILE B 1 222 ? 2.646 15.406 -3.854 1 98.75 222 ILE B O 1
ATOM 4279 N N . ALA B 1 223 ? 2.684 16.094 -5.969 1 98.62 223 ALA B N 1
ATOM 4280 C CA . ALA B 1 223 ? 2.625 17.5 -5.613 1 98.62 223 ALA B CA 1
ATOM 4281 C C . ALA B 1 223 ? 1.345 17.828 -4.848 1 98.62 223 ALA B C 1
ATOM 4283 O O . ALA B 1 223 ? 1.363 18.609 -3.895 1 98.62 223 ALA B O 1
ATOM 4284 N N . ARG B 1 224 ? 0.266 17.234 -5.289 1 98.5 224 ARG B N 1
ATOM 4285 C CA . ARG B 1 224 ? -1.013 17.469 -4.625 1 98.5 224 ARG B CA 1
ATOM 4286 C C . ARG B 1 224 ? -1.022 16.875 -3.225 1 98.5 224 ARG B C 1
ATOM 4288 O O . ARG B 1 224 ? -1.58 17.469 -2.295 1 98.5 224 ARG B O 1
ATOM 4295 N N . ILE B 1 225 ? -0.456 15.734 -3.072 1 98.69 225 ILE B N 1
ATOM 4296 C CA . ILE B 1 225 ? -0.331 15.102 -1.767 1 98.69 225 ILE B CA 1
ATOM 4297 C C . ILE B 1 225 ? 0.516 15.977 -0.845 1 98.69 225 ILE B C 1
ATOM 4299 O O . ILE B 1 225 ? 0.129 16.25 0.294 1 98.69 225 ILE B O 1
ATOM 4303 N N . LYS B 1 226 ? 1.613 16.469 -1.342 1 98.19 226 LYS B N 1
ATOM 4304 C CA . LYS B 1 226 ? 2.504 17.344 -0.576 1 98.19 226 LYS B CA 1
ATOM 4305 C C . LYS B 1 226 ? 1.8 18.625 -0.166 1 98.19 226 LYS B C 1
ATOM 4307 O O . LYS B 1 226 ? 1.986 19.109 0.951 1 98.19 226 LYS B O 1
ATOM 4312 N N . GLN B 1 227 ? 1.072 19.109 -1.081 1 98.12 227 GLN B N 1
ATOM 4313 C CA . GLN B 1 227 ? 0.356 20.344 -0.795 1 98.12 227 GLN B CA 1
ATOM 4314 C C . GLN B 1 227 ? -0.632 20.156 0.352 1 98.12 227 GLN B C 1
ATOM 4316 O O . GLN B 1 227 ? -0.69 20.984 1.27 1 98.12 227 GLN B O 1
ATOM 4321 N N . LEU B 1 228 ? -1.374 19.125 0.318 1 98.5 228 LEU B N 1
ATOM 4322 C CA . LEU B 1 228 ? -2.311 18.859 1.402 1 98.5 228 LEU B CA 1
ATOM 4323 C C . LEU B 1 228 ? -1.577 18.734 2.734 1 98.5 228 LEU B C 1
ATOM 4325 O O . LEU B 1 228 ? -1.991 19.328 3.73 1 98.5 228 LEU B O 1
ATOM 4329 N N . LEU B 1 229 ? -0.487 17.984 2.74 1 97.81 229 LEU B N 1
ATOM 4330 C CA . LEU B 1 229 ? 0.295 17.797 3.959 1 97.81 229 LEU B CA 1
ATOM 4331 C C . LEU B 1 229 ? 0.837 19.141 4.457 1 97.81 229 LEU B C 1
ATOM 4333 O O . LEU B 1 229 ? 0.863 19.391 5.664 1 97.81 229 LEU B O 1
ATOM 4337 N N . SER B 1 230 ? 1.244 19.969 3.525 1 97.31 230 SER B N 1
ATOM 4338 C CA . SER B 1 230 ? 1.797 21.266 3.9 1 97.31 230 SER B CA 1
ATOM 4339 C C . SER B 1 230 ? 0.732 22.156 4.531 1 97.31 230 SER B C 1
ATOM 4341 O O . SER B 1 230 ? 1.039 22.984 5.391 1 97.31 230 SER B O 1
ATOM 4343 N N . TRP B 1 231 ? -0.527 22.016 4.055 1 98.12 231 TRP B N 1
ATOM 4344 C CA . TRP B 1 231 ? -1.626 22.75 4.668 1 98.12 231 TRP B CA 1
ATOM 4345 C C . TRP B 1 231 ? -1.86 22.281 6.102 1 98.12 231 TRP B C 1
ATOM 4347 O O . TRP B 1 231 ? -2.184 23.094 6.977 1 98.12 231 TRP B O 1
ATOM 4357 N N . ILE B 1 232 ? -1.666 21.016 6.363 1 97.69 232 ILE B N 1
ATOM 4358 C CA . ILE B 1 232 ? -1.978 20.453 7.668 1 97.69 232 ILE B CA 1
ATOM 4359 C C . ILE B 1 232 ? -0.815 20.688 8.625 1 97.69 232 ILE B C 1
ATOM 4361 O O . ILE B 1 232 ? -1.013 21.203 9.734 1 97.69 232 ILE B O 1
ATOM 4365 N N . SER B 1 233 ? 0.386 20.312 8.141 1 95.25 233 SER B N 1
ATOM 4366 C CA . SER B 1 233 ? 1.526 20.359 9.055 1 95.25 233 SER B CA 1
ATOM 4367 C C . SER B 1 233 ? 2.836 20.516 8.289 1 95.25 233 SER B C 1
ATOM 4369 O O . SER B 1 233 ? 3.395 19.531 7.789 1 95.25 233 SER B O 1
ATOM 4371 N N . PRO B 1 234 ? 3.396 21.672 8.344 1 93.38 234 PRO B N 1
ATOM 4372 C CA . PRO B 1 234 ? 4.727 21.859 7.754 1 93.38 234 PRO B CA 1
ATOM 4373 C C . PRO B 1 234 ? 5.781 20.953 8.398 1 93.38 234 PRO B C 1
ATOM 4375 O O . PRO B 1 234 ? 6.727 20.531 7.738 1 93.38 234 PRO B O 1
ATOM 4378 N N . GLU B 1 235 ? 5.602 20.625 9.672 1 92 235 GLU B N 1
ATOM 4379 C CA . GLU B 1 235 ? 6.535 19.75 10.383 1 92 235 GLU B CA 1
ATOM 4380 C C . GLU B 1 235 ? 6.547 18.344 9.797 1 92 235 GLU B C 1
ATOM 4382 O O . GLU B 1 235 ? 7.594 17.703 9.727 1 92 235 GLU B O 1
ATOM 4387 N N . LYS B 1 236 ? 5.391 17.922 9.375 1 94.31 236 LYS B N 1
ATOM 4388 C CA . LYS B 1 236 ? 5.309 16.594 8.773 1 94.31 236 LYS B CA 1
ATOM 4389 C C . LYS B 1 236 ? 6.027 16.562 7.426 1 94.31 236 LYS B C 1
ATOM 4391 O O . LYS B 1 236 ? 6.699 15.578 7.094 1 94.31 236 LYS B O 1
ATOM 4396 N N . ILE B 1 237 ? 5.891 17.625 6.645 1 94.62 237 ILE B N 1
ATOM 4397 C CA . ILE B 1 237 ? 6.602 17.719 5.375 1 94.62 237 ILE B CA 1
ATOM 4398 C C . ILE B 1 237 ? 8.109 17.672 5.625 1 94.62 237 ILE B C 1
ATOM 4400 O O . ILE B 1 237 ? 8.836 16.969 4.918 1 94.62 237 ILE B O 1
ATOM 4404 N N . ASP B 1 238 ? 8.477 18.391 6.613 1 93.62 238 ASP B N 1
ATOM 4405 C CA . ASP B 1 238 ? 9.898 18.422 6.961 1 93.62 238 ASP B CA 1
ATOM 4406 C C . ASP B 1 238 ? 10.406 17.031 7.301 1 93.62 238 ASP B C 1
ATOM 4408 O O . ASP B 1 238 ? 11.477 16.625 6.832 1 93.62 238 ASP B O 1
ATOM 4412 N N . LEU B 1 239 ? 9.648 16.297 8.016 1 93.38 239 LEU B N 1
ATOM 4413 C CA . LEU B 1 239 ? 10 14.922 8.383 1 93.38 239 LEU B CA 1
ATOM 4414 C C . LEU B 1 239 ? 10.117 14.047 7.145 1 93.38 239 LEU B C 1
ATOM 4416 O O . LEU B 1 239 ? 11.102 13.312 6.984 1 93.38 239 LEU B O 1
ATOM 4420 N N . LEU B 1 240 ? 9.164 14.125 6.25 1 95.06 240 LEU B N 1
ATOM 4421 C CA . LEU B 1 240 ? 9.125 13.266 5.074 1 95.06 240 LEU B CA 1
ATOM 4422 C C . LEU B 1 240 ? 10.25 13.617 4.102 1 95.06 240 LEU B C 1
ATOM 4424 O O . LEU B 1 240 ? 10.766 12.742 3.406 1 95.06 240 LEU B O 1
ATOM 4428 N N . GLU B 1 241 ? 10.594 14.867 4.082 1 94.25 241 GLU B N 1
ATOM 4429 C CA . GLU B 1 241 ? 11.734 15.281 3.271 1 94.25 241 GLU B CA 1
ATOM 4430 C C . GLU B 1 241 ? 13.039 14.742 3.838 1 94.25 241 GLU B C 1
ATOM 4432 O O . GLU B 1 241 ? 13.859 14.188 3.102 1 94.25 241 GLU B O 1
ATOM 4437 N N . LYS B 1 242 ? 13.195 14.812 5.066 1 91.19 242 LYS B N 1
ATOM 4438 C CA . LYS B 1 242 ? 14.453 14.445 5.719 1 91.19 242 LYS B CA 1
ATOM 4439 C C . LYS B 1 242 ? 14.633 12.93 5.75 1 91.19 242 LYS B C 1
ATOM 4441 O O . LYS B 1 242 ? 15.758 12.43 5.68 1 91.19 242 LYS B O 1
ATOM 4446 N N . CYS B 1 243 ? 13.547 12.258 5.82 1 91.5 243 CYS B N 1
ATOM 4447 C CA . CYS B 1 243 ? 13.672 10.812 5.836 1 91.5 243 CYS B CA 1
ATOM 4448 C C . CYS B 1 243 ? 13.719 10.25 4.418 1 91.5 243 CYS B C 1
ATOM 4450 O O . CYS B 1 243 ? 13.844 9.039 4.23 1 91.5 243 CYS B O 1
ATOM 4452 N N . GLY B 1 244 ? 13.539 11.086 3.379 1 92.94 244 GLY B N 1
ATOM 4453 C CA . GLY B 1 244 ? 13.742 10.68 1.995 1 92.94 244 GLY B CA 1
ATOM 4454 C C . GLY B 1 244 ? 12.492 10.133 1.338 1 92.94 244 GLY B C 1
ATOM 4455 O O . GLY B 1 244 ? 12.539 9.68 0.193 1 92.94 244 GLY B O 1
ATOM 4456 N N . ALA B 1 245 ? 11.375 10.188 2.061 1 95.69 245 ALA B N 1
ATOM 4457 C CA . ALA B 1 245 ? 10.156 9.602 1.523 1 95.69 245 ALA B CA 1
ATOM 4458 C C . ALA B 1 245 ? 9.703 10.336 0.263 1 95.69 245 ALA B C 1
ATOM 4460 O O . ALA B 1 245 ? 9.281 9.703 -0.712 1 95.69 245 ALA B O 1
ATOM 4461 N N . ILE B 1 246 ? 9.805 11.656 0.251 1 97.38 246 ILE B N 1
ATOM 4462 C CA . ILE B 1 246 ? 9.367 12.453 -0.889 1 97.38 246 ILE B CA 1
ATOM 4463 C C . ILE B 1 246 ? 10.305 12.219 -2.072 1 97.38 246 ILE B C 1
ATOM 4465 O O . ILE B 1 246 ? 9.852 11.969 -3.189 1 97.38 246 ILE B O 1
ATOM 4469 N N . ARG B 1 247 ? 11.555 12.219 -1.831 1 96.31 247 ARG B N 1
ATOM 4470 C CA . ARG B 1 247 ? 12.539 11.984 -2.883 1 96.31 247 ARG B CA 1
ATOM 4471 C C . ARG B 1 247 ? 12.367 10.586 -3.484 1 96.31 247 ARG B C 1
ATOM 4473 O O . ARG B 1 247 ? 12.469 10.422 -4.699 1 96.31 247 ARG B O 1
ATOM 4480 N N . ASN B 1 248 ? 12.18 9.641 -2.633 1 96.56 248 ASN B N 1
ATOM 4481 C CA . ASN B 1 248 ? 11.977 8.266 -3.094 1 96.56 248 ASN B CA 1
ATOM 4482 C C . ASN B 1 248 ? 10.758 8.156 -3.998 1 96.56 248 ASN B C 1
ATOM 4484 O O . ASN B 1 248 ? 10.766 7.398 -4.973 1 96.56 248 ASN B O 1
ATOM 4488 N N . ALA B 1 249 ? 9.695 8.852 -3.662 1 98.31 249 ALA B N 1
ATOM 4489 C CA . ALA B 1 249 ? 8.484 8.852 -4.48 1 98.31 249 ALA B CA 1
ATOM 4490 C C . ALA B 1 249 ? 8.766 9.398 -5.875 1 98.31 249 ALA B C 1
ATOM 4492 O O . ALA B 1 249 ? 8.422 8.773 -6.879 1 98.31 249 ALA B O 1
ATOM 4493 N N . TYR B 1 250 ? 9.438 10.531 -5.898 1 98.06 250 TYR B N 1
ATOM 4494 C CA . TYR B 1 250 ? 9.758 11.125 -7.191 1 98.06 250 TYR B CA 1
ATOM 4495 C C . TYR B 1 250 ? 10.719 10.234 -7.977 1 98.06 250 TYR B C 1
ATOM 4497 O O . TYR B 1 250 ? 10.57 10.07 -9.188 1 98.06 250 TYR B O 1
ATOM 4505 N N . ARG B 1 251 ? 11.68 9.664 -7.309 1 97.44 251 ARG B N 1
ATOM 4506 C CA . ARG B 1 251 ? 12.648 8.797 -7.965 1 97.44 251 ARG B CA 1
ATOM 4507 C C . ARG B 1 251 ? 11.961 7.578 -8.578 1 97.44 251 ARG B C 1
ATOM 4509 O O . ARG B 1 251 ? 12.273 7.191 -9.711 1 97.44 251 ARG B O 1
ATOM 4516 N N . ALA B 1 252 ? 11.086 6.965 -7.801 1 97.88 252 ALA B N 1
ATOM 4517 C CA . ALA B 1 252 ? 10.344 5.82 -8.32 1 97.88 252 ALA B CA 1
ATOM 4518 C C . ALA B 1 252 ? 9.547 6.199 -9.562 1 97.88 252 ALA B C 1
ATOM 4520 O O . ALA B 1 252 ? 9.398 5.391 -10.484 1 97.88 252 ALA B O 1
ATOM 4521 N N . CYS B 1 253 ? 9.047 7.449 -9.547 1 98.44 253 CYS B N 1
ATOM 4522 C CA . CYS B 1 253 ? 8.258 7.969 -10.656 1 98.44 253 CYS B CA 1
ATOM 4523 C C . CYS B 1 253 ? 9.133 8.719 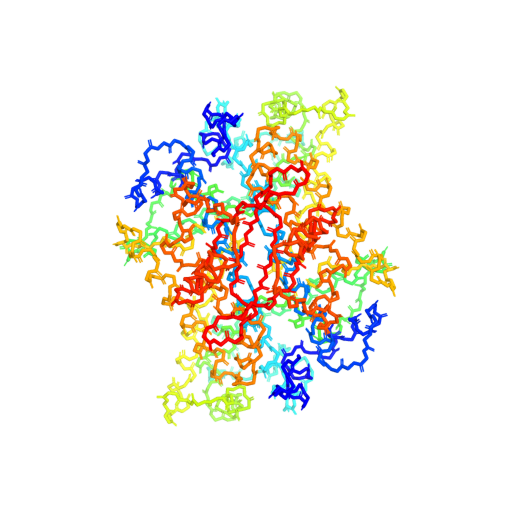-11.648 1 98.44 253 CYS B C 1
ATOM 4525 O O . CYS B 1 253 ? 9.016 9.938 -11.797 1 98.44 253 CYS B O 1
ATOM 4527 N N . SER B 1 254 ? 9.984 8.07 -12.273 1 98.06 254 SER B N 1
ATOM 4528 C CA . SER B 1 254 ? 10.891 8.695 -13.227 1 98.06 254 SER B CA 1
ATOM 4529 C C . SER B 1 254 ? 11.094 7.816 -14.453 1 98.06 254 SER B C 1
ATOM 4531 O O . SER B 1 254 ? 10.883 6.602 -14.391 1 98.06 254 SER B O 1
ATOM 4533 N N . LEU B 1 255 ? 11.484 8.438 -15.531 1 97.25 255 LEU B N 1
ATOM 4534 C CA . LEU B 1 255 ? 11.797 7.703 -16.75 1 97.25 255 LEU B CA 1
ATOM 4535 C C . LEU B 1 255 ? 12.961 6.75 -16.531 1 97.25 255 LEU B C 1
ATOM 4537 O O . LEU B 1 255 ? 12.969 5.633 -17.062 1 97.25 255 LEU B O 1
ATOM 4541 N N . ASP B 1 256 ? 13.914 7.152 -15.719 1 96.19 256 ASP B N 1
ATOM 4542 C CA . ASP B 1 256 ? 15.062 6.305 -15.414 1 96.19 256 ASP B CA 1
ATOM 4543 C C . ASP B 1 256 ? 14.617 5.012 -14.734 1 96.19 256 ASP B C 1
ATOM 4545 O O . ASP B 1 256 ? 15.148 3.936 -15.023 1 96.19 256 ASP B O 1
ATOM 4549 N N . GLU B 1 257 ? 13.734 5.121 -13.82 1 96.81 257 GLU B N 1
ATOM 4550 C CA . GLU B 1 257 ? 13.266 3.939 -13.109 1 96.81 257 GLU B CA 1
ATOM 4551 C C . GLU B 1 257 ? 12.469 3.021 -14.031 1 96.81 257 GLU B C 1
ATOM 4553 O O . GLU B 1 257 ? 12.523 1.798 -13.898 1 96.81 257 GLU B O 1
ATOM 4558 N N . ILE B 1 258 ? 11.672 3.621 -14.938 1 97.56 258 ILE B N 1
ATOM 4559 C CA . ILE B 1 258 ? 10.977 2.814 -15.945 1 97.56 258 ILE B CA 1
ATOM 4560 C C . ILE B 1 258 ? 12 2.002 -16.734 1 97.56 258 ILE B C 1
ATOM 4562 O O . ILE B 1 258 ? 11.828 0.794 -16.922 1 97.56 258 ILE B O 1
ATOM 4566 N N . GLU B 1 259 ? 13.055 2.65 -17.188 1 96.12 259 GLU B N 1
ATOM 4567 C CA . GLU B 1 259 ? 14.094 1.979 -17.953 1 96.12 259 GLU B CA 1
ATOM 4568 C C . GLU B 1 259 ? 14.758 0.874 -17.141 1 96.12 259 GLU B C 1
ATOM 4570 O O . GLU B 1 259 ? 15.07 -0.193 -17.672 1 96.12 259 GLU B O 1
ATOM 4575 N N . ARG B 1 260 ? 14.977 1.168 -15.938 1 94.25 260 ARG B N 1
ATOM 4576 C CA . ARG B 1 260 ? 15.594 0.164 -15.078 1 94.25 260 ARG B CA 1
ATOM 4577 C C . ARG B 1 260 ? 14.711 -1.072 -14.953 1 94.25 260 ARG B C 1
ATOM 4579 O O . ARG B 1 260 ? 15.195 -2.201 -15.078 1 94.25 260 ARG B O 1
ATOM 4586 N N . PHE B 1 261 ? 13.445 -0.887 -14.781 1 95.31 261 PHE B N 1
ATOM 4587 C CA . PHE B 1 261 ? 12.531 -2.006 -14.617 1 95.31 261 PHE B CA 1
ATOM 4588 C C . PHE B 1 261 ? 12.336 -2.752 -15.938 1 95.31 261 PHE B C 1
ATOM 4590 O O . PHE B 1 261 ? 12.062 -3.953 -15.938 1 95.31 261 PHE B O 1
ATOM 4597 N N . LYS B 1 262 ? 12.508 -2.037 -17 1 94.06 262 LYS B N 1
ATOM 4598 C CA . LYS B 1 262 ? 12.438 -2.682 -18.312 1 94.06 262 LYS B CA 1
ATOM 4599 C C . LYS B 1 262 ? 13.758 -3.363 -18.656 1 94.06 262 LYS B C 1
ATOM 4601 O O . LYS B 1 262 ? 13.93 -3.861 -19.781 1 94.06 262 LYS B O 1
ATOM 4606 N N . TYR B 1 263 ? 14.727 -3.277 -17.781 1 90.5 263 TYR B N 1
ATOM 4607 C CA . TYR B 1 263 ? 16.031 -3.916 -17.922 1 90.5 263 TYR B CA 1
ATOM 4608 C C . TYR B 1 263 ? 16.812 -3.287 -19.062 1 90.5 263 TYR B C 1
ATOM 4610 O O . TYR B 1 263 ? 17.547 -3.982 -19.766 1 90.5 263 TYR B O 1
ATOM 4618 N N . ARG B 1 264 ? 16.609 -2.049 -19.172 1 90.75 264 ARG B N 1
ATOM 4619 C CA . ARG B 1 264 ? 17.312 -1.325 -20.219 1 90.75 264 ARG B CA 1
ATOM 4620 C C . ARG B 1 264 ? 18.469 -0.507 -19.641 1 90.75 264 ARG B C 1
ATOM 4622 O O . ARG B 1 264 ? 19.25 0.091 -20.375 1 90.75 264 ARG B O 1
ATOM 4629 N N . SER B 1 265 ? 18.562 -0.486 -18.312 1 89.88 265 SER B N 1
ATOM 4630 C CA . SER B 1 265 ? 19.641 0.281 -17.672 1 89.88 265 SER B CA 1
ATOM 4631 C C . SER B 1 265 ? 20.953 -0.5 -17.672 1 89.88 265 SER B C 1
ATOM 4633 O O . SER B 1 265 ? 20.953 -1.716 -17.469 1 89.88 265 SER B O 1
ATOM 4635 N N . LYS B 1 266 ? 21.953 0.199 -17.891 1 91.44 266 LYS B N 1
ATOM 4636 C CA . LYS B 1 266 ? 23.266 -0.421 -17.953 1 91.44 266 LYS B CA 1
ATOM 4637 C C . LYS B 1 266 ? 23.828 -0.675 -16.562 1 91.44 266 LYS B C 1
ATOM 4639 O O . LYS B 1 266 ? 23.656 0.15 -15.656 1 91.44 266 LYS B O 1
ATOM 4644 N N . THR B 1 267 ? 24.406 -1.828 -16.406 1 95.12 267 THR B N 1
ATOM 4645 C CA . THR B 1 267 ? 25.188 -2.107 -15.211 1 95.12 267 THR B CA 1
ATOM 4646 C C . THR B 1 267 ? 26.641 -1.677 -15.406 1 95.12 267 THR B C 1
ATOM 4648 O O . THR B 1 267 ? 27.328 -2.154 -16.312 1 95.12 267 THR B O 1
ATOM 4651 N N . THR B 1 268 ? 27.062 -0.779 -14.562 1 97 268 THR B N 1
ATOM 4652 C CA . THR B 1 268 ? 28.422 -0.264 -14.695 1 97 268 THR B CA 1
ATOM 4653 C C . THR B 1 268 ? 29.391 -1.019 -13.773 1 97 268 THR B C 1
ATOM 4655 O O . THR B 1 268 ? 29.188 -1.061 -12.562 1 97 268 THR B O 1
ATOM 4658 N N . THR B 1 269 ? 30.391 -1.576 -14.359 1 97.19 269 THR B N 1
ATOM 4659 C CA . THR B 1 269 ? 31.422 -2.244 -13.57 1 97.19 269 THR B CA 1
ATOM 4660 C C . THR B 1 269 ? 32.312 -1.222 -12.867 1 97.19 269 THR B C 1
ATOM 4662 O O . THR B 1 269 ? 32.875 -0.337 -13.516 1 97.19 269 THR B O 1
ATOM 4665 N N . ILE B 1 270 ? 32.406 -1.313 -11.578 1 97.81 270 ILE B N 1
ATOM 4666 C CA . ILE B 1 270 ? 33.25 -0.419 -10.789 1 97.81 270 ILE B CA 1
ATOM 4667 C C . ILE B 1 270 ? 34.594 -1.093 -10.516 1 97.81 270 ILE B C 1
ATOM 4669 O O . ILE B 1 270 ? 34.688 -1.979 -9.656 1 97.81 270 ILE B O 1
ATOM 4673 N N . ASN B 1 271 ? 35.625 -0.631 -11.203 1 95.69 271 ASN B N 1
ATOM 4674 C CA . ASN B 1 271 ? 36.938 -1.236 -11.047 1 95.69 271 ASN B CA 1
ATOM 4675 C C . ASN B 1 271 ? 37.969 -0.206 -10.625 1 95.69 271 ASN B C 1
ATOM 4677 O O . ASN B 1 271 ? 39.188 -0.508 -10.578 1 95.69 271 ASN B O 1
ATOM 4681 N N . SER B 1 272 ? 37.562 1.053 -10.312 1 96.69 272 SER B N 1
ATOM 4682 C CA . SER B 1 272 ? 38.438 2.105 -9.797 1 96.69 272 SER B CA 1
ATOM 4683 C C . SER B 1 272 ? 37.656 3.141 -9.008 1 96.69 272 SER B C 1
ATOM 4685 O O . SER B 1 272 ? 36.438 3.283 -9.188 1 96.69 272 SER B O 1
ATOM 4687 N N . MET B 1 273 ? 38.406 3.826 -8.164 1 96.5 273 MET B N 1
ATOM 4688 C CA . MET B 1 273 ? 37.75 4.848 -7.34 1 96.5 273 MET B CA 1
ATOM 4689 C C . MET B 1 273 ? 37.25 6.004 -8.203 1 96.5 273 MET B C 1
ATOM 4691 O O . MET B 1 273 ? 36.156 6.488 -8.008 1 96.5 273 MET B O 1
ATOM 4695 N N . PRO B 1 274 ? 38.031 6.457 -9.164 1 96.94 274 PRO B N 1
ATOM 4696 C CA . PRO B 1 274 ? 37.5 7.523 -10.023 1 96.94 274 PRO B CA 1
ATOM 4697 C C . PRO B 1 274 ? 36.188 7.145 -10.727 1 96.94 274 PRO B C 1
ATOM 4699 O O . PRO B 1 274 ? 35.312 7.977 -10.867 1 96.94 274 PRO B O 1
ATOM 4702 N N . LYS B 1 275 ? 36.188 5.969 -11.148 1 97.38 275 LYS B N 1
ATOM 4703 C CA . LYS B 1 275 ? 34.969 5.508 -11.812 1 97.38 275 LYS B CA 1
ATOM 4704 C C . LYS B 1 275 ? 33.812 5.473 -10.836 1 97.38 275 LYS B C 1
ATOM 4706 O O . LYS B 1 275 ? 32.688 5.863 -11.18 1 97.38 275 LYS B O 1
ATOM 4711 N N . LEU B 1 276 ? 34.031 4.934 -9.586 1 97.69 276 LEU B N 1
ATOM 4712 C CA . LEU B 1 276 ? 33 4.969 -8.562 1 97.69 276 LEU B CA 1
ATOM 4713 C C . LEU B 1 276 ? 32.5 6.395 -8.336 1 97.69 276 LEU B C 1
ATOM 4715 O O . LEU B 1 276 ? 31.297 6.637 -8.273 1 97.69 276 LEU B O 1
ATOM 4719 N N . VAL B 1 277 ? 33.406 7.312 -8.195 1 97.5 277 VAL B N 1
ATOM 4720 C CA . VAL B 1 277 ? 33.062 8.711 -7.934 1 97.5 277 VAL B CA 1
ATOM 4721 C C . VAL B 1 277 ? 32.188 9.25 -9.07 1 97.5 277 VAL B C 1
ATOM 4723 O O . VAL B 1 277 ? 31.203 9.938 -8.82 1 97.5 277 VAL B O 1
ATOM 4726 N N . ARG B 1 278 ? 32.531 8.906 -10.281 1 97.19 278 ARG B N 1
ATOM 4727 C CA . ARG B 1 278 ? 31.781 9.367 -11.438 1 97.19 278 ARG B CA 1
ATOM 4728 C C . ARG B 1 278 ? 30.359 8.812 -11.438 1 97.19 278 ARG B C 1
ATOM 4730 O O . ARG B 1 278 ? 29.406 9.547 -11.695 1 97.19 278 ARG B O 1
ATOM 4737 N N . VAL B 1 279 ? 30.297 7.57 -11.156 1 96.88 279 VAL B N 1
ATOM 4738 C CA . VAL B 1 279 ? 28.984 6.91 -11.148 1 96.88 279 VAL B CA 1
ATOM 4739 C C . VAL B 1 279 ? 28.141 7.457 -10.008 1 96.88 279 VAL B C 1
ATOM 4741 O O . VAL B 1 279 ? 26.953 7.723 -10.188 1 96.88 279 VAL B O 1
ATOM 4744 N N . ALA B 1 280 ? 28.703 7.605 -8.852 1 97 280 ALA B N 1
ATOM 4745 C CA . ALA B 1 280 ? 28 8.148 -7.691 1 97 280 ALA B CA 1
ATOM 4746 C C . ALA B 1 280 ? 27.516 9.57 -7.957 1 97 280 ALA B C 1
ATOM 4748 O O . ALA B 1 280 ? 26.391 9.922 -7.613 1 97 280 ALA B O 1
ATOM 4749 N N . GLN B 1 281 ? 28.375 10.367 -8.578 1 95.88 281 GLN B N 1
ATOM 4750 C CA . GLN B 1 281 ? 28 11.742 -8.906 1 95.88 281 GLN B CA 1
ATOM 4751 C C . GLN B 1 281 ? 26.844 11.773 -9.898 1 95.88 281 GLN B C 1
ATOM 4753 O O . GLN B 1 281 ? 25.938 12.602 -9.781 1 95.88 281 GLN B O 1
ATOM 4758 N N . ALA B 1 282 ? 26.906 10.906 -10.859 1 95.12 282 ALA B N 1
ATOM 4759 C CA . ALA B 1 282 ? 25.812 10.805 -11.828 1 95.12 282 ALA B CA 1
ATOM 4760 C C . ALA B 1 282 ? 24.5 10.445 -11.141 1 95.12 282 ALA B C 1
ATOM 4762 O O . ALA B 1 282 ? 23.438 10.984 -11.484 1 95.12 282 ALA B O 1
ATOM 4763 N N . ALA B 1 283 ? 24.578 9.523 -10.156 1 95.5 283 ALA B N 1
ATOM 4764 C CA . ALA B 1 283 ? 23.406 9.148 -9.375 1 95.5 283 ALA B CA 1
ATOM 4765 C C . ALA B 1 283 ? 22.828 10.352 -8.641 1 95.5 283 ALA B C 1
ATOM 4767 O O . ALA B 1 283 ? 21.609 10.562 -8.633 1 95.5 283 ALA B O 1
ATOM 4768 N N . SER B 1 284 ? 23.641 11.148 -8.078 1 94.5 284 SER B N 1
ATOM 4769 C CA . SER B 1 284 ? 23.234 12.312 -7.309 1 94.5 284 SER B CA 1
ATOM 4770 C C . SER B 1 284 ? 22.656 13.398 -8.219 1 94.5 284 SER B C 1
ATOM 4772 O O . SER B 1 284 ? 21.641 14.016 -7.887 1 94.5 284 SER B O 1
ATOM 4774 N N . ASP B 1 285 ? 23.312 13.617 -9.344 1 92.94 285 ASP B N 1
ATOM 4775 C CA . ASP B 1 285 ? 22.938 14.695 -10.25 1 92.94 285 ASP B CA 1
ATOM 4776 C C . ASP B 1 285 ? 21.516 14.508 -10.766 1 92.94 285 ASP B C 1
ATOM 4778 O O . ASP B 1 285 ? 20.781 15.477 -10.945 1 92.94 285 ASP B O 1
ATOM 4782 N N . HIS B 1 286 ? 21.125 13.273 -10.898 1 91.31 286 HIS B N 1
ATOM 4783 C CA . HIS B 1 286 ? 19.828 13.008 -11.508 1 91.31 286 HIS B CA 1
ATOM 4784 C C . HIS B 1 286 ? 18.906 12.273 -10.531 1 91.31 286 HIS B C 1
ATOM 4786 O O . HIS B 1 286 ? 17.812 11.852 -10.914 1 91.31 286 HIS B O 1
ATOM 4792 N N . ASP B 1 287 ? 19.406 12.094 -9.312 1 93.25 287 ASP B N 1
ATOM 4793 C CA . ASP B 1 287 ? 18.688 11.336 -8.297 1 93.25 287 ASP B CA 1
ATOM 4794 C C . ASP B 1 287 ? 18.156 10.016 -8.852 1 93.25 287 ASP B C 1
ATOM 4796 O O . ASP B 1 287 ? 16.969 9.734 -8.781 1 93.25 287 ASP B O 1
ATOM 4800 N N . ARG B 1 288 ? 19.047 9.266 -9.383 1 95.12 288 ARG B N 1
ATOM 4801 C CA . ARG B 1 288 ? 18.641 8 -9.992 1 95.12 288 ARG B CA 1
ATOM 4802 C C . ARG B 1 288 ? 19.375 6.828 -9.352 1 95.12 288 ARG B C 1
ATOM 4804 O O . ARG B 1 288 ? 20.422 7.004 -8.727 1 95.12 288 ARG B O 1
ATOM 4811 N N . VAL B 1 289 ? 18.812 5.711 -9.414 1 96.25 289 VAL B N 1
ATOM 4812 C CA . VAL B 1 289 ? 19.422 4.465 -8.953 1 96.25 289 VAL B CA 1
ATOM 4813 C C . VAL B 1 289 ? 20.375 3.93 -10.016 1 96.25 289 VAL B C 1
ATOM 4815 O O . VAL B 1 289 ? 20 3.805 -11.188 1 96.25 289 VAL B O 1
ATOM 4818 N N . MET B 1 290 ? 21.562 3.643 -9.594 1 96.56 290 MET B N 1
ATOM 4819 C CA . MET B 1 290 ? 22.562 3.076 -10.516 1 96.56 290 MET B CA 1
ATOM 4820 C C . MET B 1 290 ? 22.797 1.603 -10.211 1 96.56 290 MET B C 1
ATOM 4822 O O . MET B 1 290 ? 22.875 1.21 -9.039 1 96.56 290 MET B O 1
ATOM 4826 N N . ARG B 1 291 ? 22.891 0.83 -11.258 1 96.19 291 ARG B N 1
ATOM 4827 C CA . ARG B 1 291 ? 23.328 -0.553 -11.117 1 96.19 291 ARG B CA 1
ATOM 4828 C C . ARG B 1 291 ? 24.844 -0.663 -11.305 1 96.19 291 ARG B C 1
ATOM 4830 O O . ARG B 1 291 ? 25.375 -0.278 -12.352 1 96.19 291 ARG B O 1
ATOM 4837 N N . ILE B 1 292 ? 25.453 -1.232 -10.289 1 97.56 292 ILE B N 1
ATOM 4838 C CA . ILE B 1 292 ? 26.906 -1.328 -10.391 1 97.56 292 ILE B CA 1
ATOM 4839 C C . ILE B 1 292 ? 27.344 -2.768 -10.133 1 97.56 292 ILE B C 1
ATOM 4841 O O . ILE B 1 292 ? 26.703 -3.492 -9.359 1 97.56 292 ILE B O 1
ATOM 4845 N N . ALA B 1 293 ? 28.312 -3.152 -10.82 1 97.75 293 ALA B N 1
ATOM 4846 C CA . ALA B 1 293 ? 28.938 -4.449 -10.594 1 97.75 293 ALA B CA 1
ATOM 4847 C C . ALA B 1 293 ? 30.281 -4.293 -9.891 1 97.75 293 ALA B C 1
ATOM 4849 O O . ALA B 1 293 ? 31.125 -3.502 -10.328 1 97.75 293 ALA B O 1
ATOM 4850 N N . VAL B 1 294 ? 30.469 -4.949 -8.82 1 96.56 294 VAL B N 1
ATOM 4851 C CA . VAL B 1 294 ? 31.703 -4.926 -8.047 1 96.56 294 VAL B CA 1
ATOM 4852 C C . VAL B 1 294 ? 32.344 -6.32 -8.031 1 96.56 294 VAL B C 1
ATOM 4854 O O . VAL B 1 294 ? 31.641 -7.316 -7.793 1 96.56 294 VAL B O 1
ATOM 4857 N N . HIS B 1 295 ? 33.625 -6.41 -8.336 1 92.25 295 HIS B N 1
ATOM 4858 C CA . HIS B 1 295 ? 34.312 -7.691 -8.398 1 92.25 295 HIS B CA 1
ATOM 4859 C C . HIS B 1 295 ? 35.062 -7.977 -7.098 1 92.25 295 HIS B C 1
ATOM 4861 O O . HIS B 1 295 ? 36.094 -7.387 -6.836 1 92.25 295 HIS B O 1
ATOM 4867 N N . GLY B 1 296 ? 34.438 -8.75 -6.301 1 86.25 296 GLY B N 1
ATOM 4868 C CA . GLY B 1 296 ? 35.125 -9.32 -5.145 1 86.25 296 GLY B CA 1
ATOM 4869 C C . GLY B 1 296 ? 35.562 -10.758 -5.348 1 86.25 296 GLY B C 1
ATOM 4870 O O . GLY B 1 296 ? 36.281 -11.07 -6.289 1 86.25 296 GLY B O 1
ATOM 4871 N N . LYS B 1 297 ? 35.125 -11.734 -4.523 1 83 297 LYS B N 1
ATOM 4872 C CA . LYS B 1 297 ? 35.312 -13.156 -4.777 1 83 297 LYS B CA 1
ATOM 4873 C C . LYS B 1 297 ? 34.594 -13.594 -6.051 1 83 297 LYS B C 1
ATOM 4875 O O . LYS B 1 297 ? 35.156 -14.375 -6.84 1 83 297 LYS B O 1
ATOM 4880 N N . ARG B 1 298 ? 33.406 -13 -6.195 1 87.75 298 ARG B N 1
ATOM 4881 C CA . ARG B 1 298 ? 32.625 -13.125 -7.43 1 87.75 298 ARG B CA 1
ATOM 4882 C C . ARG B 1 298 ? 32.031 -11.789 -7.836 1 87.75 298 ARG B C 1
ATOM 4884 O O . ARG B 1 298 ? 31.891 -10.891 -7.008 1 87.75 298 ARG B O 1
ATOM 4891 N N . LYS B 1 299 ? 31.828 -11.695 -9.055 1 92.44 299 LYS B N 1
ATOM 4892 C CA . LYS B 1 299 ? 31.125 -10.5 -9.547 1 92.44 299 LYS B CA 1
ATOM 4893 C C . LYS B 1 299 ? 29.703 -10.445 -9.023 1 92.44 299 LYS B C 1
ATOM 4895 O O . LYS B 1 299 ? 28.969 -11.438 -9.094 1 92.44 299 LYS B O 1
ATOM 4900 N N . ALA B 1 300 ? 29.391 -9.352 -8.398 1 95.38 300 ALA B N 1
ATOM 4901 C CA . ALA B 1 300 ? 28.031 -9.18 -7.902 1 95.38 300 ALA B CA 1
ATOM 4902 C C . ALA B 1 300 ? 27.5 -7.785 -8.234 1 95.38 300 ALA B C 1
ATOM 4904 O O . ALA B 1 300 ? 28.281 -6.84 -8.391 1 95.38 300 ALA B O 1
ATOM 4905 N N . VAL B 1 301 ? 26.219 -7.758 -8.406 1 95.56 301 VAL B N 1
ATOM 4906 C CA . VAL B 1 301 ? 25.594 -6.512 -8.828 1 95.56 301 VAL B CA 1
ATOM 4907 C C . VAL B 1 301 ? 24.875 -5.867 -7.637 1 95.56 301 VAL B C 1
ATOM 4909 O O . VAL B 1 301 ? 24.25 -6.555 -6.828 1 95.56 301 VAL B O 1
ATOM 4912 N N . TYR B 1 302 ? 24.984 -4.547 -7.508 1 96.62 302 TYR B N 1
ATOM 4913 C CA . TYR B 1 302 ? 24.375 -3.742 -6.461 1 96.62 302 TYR B CA 1
ATOM 4914 C C . TYR B 1 302 ? 23.641 -2.547 -7.059 1 96.62 302 TYR B C 1
ATOM 4916 O O . TYR B 1 302 ? 23.844 -2.203 -8.227 1 96.62 302 TYR B O 1
ATOM 4924 N N . THR B 1 303 ? 22.781 -2.062 -6.293 1 95.94 303 THR B N 1
ATOM 4925 C CA . THR B 1 303 ? 22.219 -0.757 -6.621 1 95.94 303 THR B CA 1
ATOM 4926 C C . THR B 1 303 ? 22.812 0.33 -5.734 1 95.94 303 THR B C 1
ATOM 4928 O O . THR B 1 303 ? 23.062 0.108 -4.547 1 95.94 303 THR B O 1
ATOM 4931 N N . LEU B 1 304 ? 23.156 1.406 -6.316 1 97.06 304 LEU B N 1
ATOM 4932 C CA . LEU B 1 304 ? 23.641 2.609 -5.656 1 97.06 304 LEU B CA 1
ATOM 4933 C C . LEU B 1 304 ? 22.641 3.748 -5.777 1 97.06 304 LEU B C 1
ATOM 4935 O O . LEU B 1 304 ? 22.25 4.129 -6.887 1 97.06 304 LEU B O 1
ATOM 4939 N N . GLN B 1 305 ? 22.234 4.203 -4.652 1 95.62 305 GLN B N 1
ATOM 4940 C CA . GLN B 1 305 ? 21.188 5.207 -4.637 1 95.62 305 GLN B CA 1
ATOM 4941 C C . GLN B 1 305 ? 21.547 6.375 -3.725 1 95.62 305 GLN B C 1
ATOM 4943 O O . GLN B 1 305 ? 22.047 6.172 -2.613 1 95.62 305 GLN B O 1
ATOM 4948 N N . PRO B 1 306 ? 21.297 7.602 -4.246 1 93.69 306 PRO B N 1
ATOM 4949 C CA . PRO B 1 306 ? 21.578 8.742 -3.371 1 93.69 306 PRO B CA 1
ATOM 4950 C C . PRO B 1 306 ? 20.703 8.758 -2.123 1 93.69 306 PRO B C 1
ATOM 4952 O O . PRO B 1 306 ? 19.516 8.414 -2.197 1 93.69 306 PRO B O 1
ATOM 4955 N N . GLY B 1 307 ? 21.297 9.07 -0.989 1 83.75 307 GLY B N 1
ATOM 4956 C CA . GLY B 1 307 ? 20.594 9.102 0.282 1 83.75 307 GLY B CA 1
ATOM 4957 C C . GLY B 1 307 ? 19.906 10.43 0.55 1 83.75 307 GLY B C 1
ATOM 4958 O O . GLY B 1 307 ? 20.219 11.438 -0.099 1 83.75 307 GLY B O 1
#

Radius of gyration: 25.3 Å; Cα contacts (8 Å, |Δi|>4): 844; chains: 2; bounding box: 78×69×53 Å

Sequence (614 aa):
MPHTVQYRPVLIDDLISTHRIASYNRVFSISSDSELVGAYLWNSHVCAALYPLLGATEITLRNAIDVALTADLGKFWWRKGTLKFKSYTPGTSKEPYPVSHLAGNFASAYNAAQRERSRRIGKTFKGAPDHHEIVSQTDFSTWEFILESEYMGNHLIWPKHLGAVFRGEWPTTAAASMLKQCRERVSLVRHFRNRIFHHEPAWKRSGITNEQQAVTHLHEKIARIKQLLSWISPEKIDLLEKCGAIRNAYRACSLDEIERFKYRSKTTTINSMPKLVRVAQAASDHDRVMRIAVHGKRKAVYTLQPGMPHTVQYRPVLIDDLISTHRIASYNRVFSISSDSELVGAYLWNSHVCAALYPLLGATEITLRNAIDVALTADLGKFWWRKGTLKFKSYTPGTSKEPYPVSHLAGNFASAYNAAQRERSRRIGKTFKGAPDHHEIVSQTDFSTWEFILESEYMGNHLIWPKHLGAVFRGEWPTTAAASMLKQCRERVSLVRHFRNRIFHHEPAWKRSGITNEQQAVTHLHEKIARIKQLLSWISPEKIDLLEKCGAIRNAYRACSLDEIERFKYRSKTTTINSMPKLVRVAQAASDHDRVMRIAVHGKRKAVYTLQPG

Solvent-accessible surface area (backbone atoms only — not comparable to full-atom values): 32893 Å² total; per-residue (Å²): 117,78,76,81,54,68,51,72,62,53,46,45,53,41,31,66,27,55,74,64,53,48,56,49,59,65,26,39,96,62,88,46,70,68,26,45,52,15,50,54,49,36,44,42,48,33,45,24,40,42,39,52,58,52,47,50,44,52,44,32,53,50,30,26,47,48,52,50,44,31,76,74,64,31,80,65,44,74,40,90,83,61,66,63,45,64,86,65,46,92,90,61,84,80,65,58,64,57,59,50,49,37,46,48,42,50,52,50,6,42,52,50,27,28,51,52,50,11,61,75,70,73,45,87,53,86,65,83,64,54,60,66,51,25,62,64,49,45,56,74,62,42,65,32,38,69,44,38,69,51,27,46,46,91,94,29,63,25,61,76,42,46,60,69,30,37,60,29,78,67,96,56,90,45,60,69,59,43,41,52,53,48,29,53,50,44,48,53,48,50,53,53,49,50,37,41,77,61,67,42,69,74,52,68,54,93,87,57,60,34,57,69,50,26,33,52,49,45,49,49,52,51,50,51,50,50,49,52,36,32,28,38,32,51,66,56,48,51,46,35,54,70,71,38,50,53,58,45,30,50,36,47,50,31,72,66,41,45,35,45,42,38,61,66,55,70,68,44,72,48,88,44,59,68,54,42,41,51,53,53,49,53,16,53,77,65,51,34,79,37,41,33,29,41,72,58,101,53,78,42,51,28,36,39,31,58,104,116,79,78,81,54,68,50,72,61,52,46,45,53,44,31,64,27,56,74,64,53,46,57,48,61,64,26,39,96,61,88,45,69,68,27,45,52,15,50,54,50,36,44,43,49,32,45,24,39,42,38,51,59,52,47,50,44,52,44,31,52,49,29,26,47,48,54,50,44,30,76,74,65,31,80,64,43,75,41,90,84,61,65,63,44,64,84,65,45,92,92,59,84,80,64,58,66,58,57,50,48,39,46,48,41,52,54,51,7,42,53,49,26,28,51,52,50,12,61,75,71,74,44,87,52,86,67,84,66,54,61,67,49,24,62,66,48,45,56,75,62,44,66,32,38,69,45,38,70,50,28,46,46,90,93,28,63,25,62,77,42,46,59,70,29,37,61,28,75,68,96,55,90,45,59,70,60,44,40,50,54,48,28,52,49,44,47,52,48,50,55,53,49,49,37,42,77,60,67,42,71,74,51,68,55,93,86,56,60,36,58,69,50,26,33,51,51,44,50,50,52,52,50,52,51,50,48,52,36,32,29,38,32,51,67,57,47,52,47,36,53,70,72,37,50,54,57,44,30,51,36,48,49,33,72,67,41,45,35,44,43,38,60,67,54,71,68,44,73,48,87,44,59,70,55,43,38,51,52,52,49,53,17,53,76,65,52,35,77,39,40,32,30,42,71,57,98,54,78,42,51,27,34,40,29,59,105